Protein AF-A0A9E3WVT2-F1 (afdb_monomer_lite)

Radius of gyration: 30.27 Å; chains: 1; bounding box: 69×64×96 Å

Foldseek 3Di:
DPPQQQKKFFFDDLLLLLLLLLLLCVQFADDPPAQADLVNLVVLLVVLLVVFADPVNDQDPVLLVSVLSNLVSCCVVCVRSRVYDSVSSSVSSHVRRGDPVSSLSVSLCRRNNVFVQLSVLSVLLNVVQVVQDAPVDHRMATEGPLCVCCLPDLVNDQKDADPPDPPPRIAGVQQWAFDDDPRHTYRDGRPPPGNHDDDSLSSSLRTLDMDDDDDLVPDDPLVSVLVVFDDDDDLPDQAAHDDDPPDDHDHHQNDSNSSSSSSSSSSSLSNLLVCLQVVVDQAEEAEDEPDADRRLPVVLVSVLSNQCSQVNPVCPPANDADQQFSYAYEYECLVVQQLPDPDADALVSVQVVLVSVCVSNPCQQQHRNHDRAGAQRYAHFYQDPPPDDAPVNCVVSPVVSVVSSLVSLVPHPSSVRHHPPRNVRSVQCNPNVGNSPSVVSVSCVVRDGPVVVVVSVVVVVVVVVVVVVVVCVVVDAPPPPVVSVVVVVVVVVVLVCVLPVDVVCNVVSVVVVCVVVPPDPPDDDDPVNVDPDPPPDDDDDDDDPVVD

Structure (mmCIF, N/CA/C/O backbone):
data_AF-A0A9E3WVT2-F1
#
_entry.id   AF-A0A9E3WVT2-F1
#
loop_
_atom_site.group_PDB
_atom_site.id
_atom_site.type_symbol
_atom_site.label_atom_id
_atom_site.label_alt_id
_atom_site.label_comp_id
_atom_site.label_asym_id
_atom_site.label_entity_id
_atom_site.label_seq_id
_atom_site.pdbx_PDB_ins_code
_atom_site.Cartn_x
_atom_site.Cartn_y
_atom_site.Cartn_z
_atom_site.occupancy
_atom_site.B_iso_or_equiv
_atom_site.auth_seq_id
_atom_site.auth_comp_id
_atom_site.auth_asym_id
_atom_site.auth_atom_id
_atom_site.pdbx_PDB_model_num
ATOM 1 N N . THR A 1 1 ? 11.124 -22.473 6.273 1.00 53.03 1 THR A N 1
ATOM 2 C CA . THR A 1 1 ? 12.076 -21.567 6.952 1.00 53.03 1 THR A CA 1
ATOM 3 C C . THR A 1 1 ? 12.966 -22.385 7.863 1.00 53.03 1 THR A C 1
ATOM 5 O O . THR A 1 1 ? 12.473 -23.309 8.502 1.00 53.03 1 THR A O 1
ATOM 8 N N . SER A 1 2 ? 14.275 -22.112 7.882 1.00 53.31 2 SER A N 1
ATOM 9 C CA . SER A 1 2 ? 15.169 -22.722 8.879 1.00 53.31 2 SER A CA 1
ATOM 10 C C . SER A 1 2 ? 14.728 -22.268 10.281 1.00 53.31 2 SER A C 1
ATOM 12 O O . SER A 1 2 ? 14.444 -21.077 10.433 1.00 53.31 2 SER A O 1
ATOM 14 N N . PRO A 1 3 ? 14.675 -23.144 11.303 1.00 61.97 3 PRO A N 1
ATOM 15 C CA . PRO A 1 3 ? 14.339 -22.749 12.676 1.00 61.97 3 PRO A CA 1
ATOM 16 C C . PRO A 1 3 ? 15.218 -21.609 13.222 1.00 61.97 3 PRO A C 1
ATOM 18 O O . PRO A 1 3 ? 14.770 -20.833 14.062 1.00 61.97 3 PRO A O 1
ATOM 21 N N . GLU A 1 4 ? 16.449 -21.486 12.718 1.00 75.00 4 GLU A N 1
ATOM 22 C CA . GLU A 1 4 ? 17.425 -20.454 13.099 1.00 75.00 4 GLU A CA 1
ATOM 23 C C . GLU A 1 4 ? 17.153 -19.088 12.443 1.00 75.00 4 GLU A C 1
ATOM 25 O O . GLU A 1 4 ? 17.530 -18.045 12.983 1.00 75.00 4 GLU A O 1
ATOM 30 N N . TYR A 1 5 ? 16.440 -19.078 11.311 1.00 82.12 5 TYR A N 1
ATOM 31 C CA . TYR A 1 5 ? 16.116 -17.881 10.528 1.00 82.12 5 TYR A CA 1
ATOM 32 C C . TYR A 1 5 ? 14.616 -17.852 10.217 1.00 82.12 5 TYR A C 1
ATOM 34 O O . TYR A 1 5 ? 14.185 -18.126 9.092 1.00 82.12 5 TYR A O 1
ATOM 42 N N . PRO A 1 6 ? 13.794 -17.572 11.240 1.00 81.50 6 PRO A N 1
ATOM 43 C CA . PRO A 1 6 ? 12.354 -17.767 11.160 1.00 81.50 6 PRO A CA 1
ATOM 44 C C . PRO A 1 6 ? 11.640 -16.645 10.400 1.00 81.50 6 PRO A C 1
ATOM 46 O O . PRO A 1 6 ? 10.462 -16.788 10.085 1.00 81.50 6 PRO A O 1
ATOM 49 N N . VAL A 1 7 ? 12.333 -15.542 10.107 1.00 92.69 7 VAL A N 1
ATOM 50 C CA . VAL A 1 7 ? 11.772 -14.374 9.428 1.00 92.69 7 VAL A CA 1
ATOM 51 C C . VAL A 1 7 ? 12.217 -14.362 7.976 1.00 92.69 7 VAL A C 1
ATOM 53 O O . VAL A 1 7 ? 13.413 -14.422 7.685 1.00 92.69 7 VAL A O 1
ATOM 56 N N . MET A 1 8 ? 11.251 -14.240 7.073 1.00 93.75 8 MET A N 1
ATOM 57 C CA . MET A 1 8 ? 11.501 -14.086 5.645 1.00 93.75 8 MET A CA 1
ATOM 58 C C . MET A 1 8 ? 11.243 -12.639 5.242 1.00 93.75 8 MET A C 1
ATOM 60 O O . MET A 1 8 ? 10.213 -12.058 5.574 1.00 93.75 8 MET A O 1
ATOM 64 N N . VAL A 1 9 ? 12.178 -12.059 4.508 1.00 95.19 9 VAL A N 1
ATOM 65 C CA . VAL A 1 9 ? 12.061 -10.732 3.917 1.00 95.19 9 VAL A CA 1
ATOM 66 C C . VAL A 1 9 ? 11.892 -10.937 2.423 1.00 95.19 9 VAL A C 1
ATOM 68 O O . VAL A 1 9 ? 12.848 -11.276 1.727 1.00 95.19 9 VAL A O 1
ATOM 71 N N . ARG A 1 10 ? 10.666 -10.762 1.937 1.00 95.12 10 ARG A N 1
ATOM 72 C CA . ARG A 1 10 ? 10.385 -10.769 0.502 1.00 95.12 10 ARG A CA 1
ATOM 73 C C . ARG A 1 10 ? 10.903 -9.468 -0.085 1.00 95.12 10 ARG A C 1
ATOM 75 O O . ARG A 1 10 ? 10.702 -8.405 0.506 1.00 95.12 10 ARG A O 1
ATOM 82 N N . ALA A 1 11 ? 11.575 -9.545 -1.220 1.00 95.94 11 ALA A N 1
ATOM 83 C CA . ALA A 1 11 ? 12.099 -8.392 -1.927 1.00 95.94 11 ALA A CA 1
ATOM 84 C C . ALA A 1 11 ? 11.196 -8.017 -3.109 1.00 95.94 11 ALA A C 1
ATOM 86 O O . ALA A 1 11 ? 10.352 -8.793 -3.557 1.00 95.94 11 ALA A O 1
ATOM 87 N N . LEU A 1 12 ? 11.345 -6.784 -3.575 1.00 95.69 12 LEU A N 1
ATOM 88 C CA . LEU A 1 12 ? 10.681 -6.279 -4.768 1.00 95.69 12 LEU A CA 1
ATOM 89 C C . LEU A 1 12 ? 11.262 -6.956 -6.014 1.00 95.69 12 LEU A C 1
ATOM 91 O O . LEU A 1 12 ? 12.456 -7.227 -6.080 1.00 95.69 12 LEU A O 1
ATOM 95 N N . THR A 1 13 ? 10.454 -7.145 -7.052 1.00 94.06 13 THR A N 1
ATOM 96 C CA . THR A 1 13 ? 11.000 -7.372 -8.400 1.00 94.06 13 THR A CA 1
ATOM 97 C C . THR A 1 13 ? 11.483 -6.051 -9.009 1.00 94.06 13 THR A C 1
ATOM 99 O O . THR A 1 13 ? 11.112 -4.971 -8.540 1.00 94.06 13 THR A O 1
ATOM 102 N N . ARG A 1 14 ? 12.270 -6.103 -10.093 1.00 94.88 14 ARG A N 1
ATOM 103 C CA . ARG A 1 14 ? 12.729 -4.892 -10.800 1.00 94.88 14 ARG A CA 1
ATOM 104 C C . ARG A 1 14 ? 11.564 -4.001 -11.245 1.00 94.88 14 ARG A C 1
ATOM 106 O O . ARG A 1 14 ? 11.568 -2.813 -10.939 1.00 94.88 14 ARG A O 1
ATOM 113 N N . SER A 1 15 ? 10.527 -4.571 -11.867 1.00 94.56 15 SER A N 1
ATOM 114 C CA . SER A 1 15 ? 9.281 -3.856 -12.206 1.00 94.56 15 SER A CA 1
ATOM 115 C C . SER A 1 15 ? 8.655 -3.154 -10.993 1.00 94.56 15 SER A C 1
ATOM 117 O O . SER A 1 15 ? 8.332 -1.964 -11.041 1.00 94.56 15 SER A O 1
ATOM 119 N N . GLN A 1 16 ? 8.535 -3.856 -9.860 1.00 95.69 16 GLN A N 1
ATOM 120 C CA . GLN A 1 16 ? 7.971 -3.282 -8.635 1.00 95.69 16 GLN A CA 1
ATOM 121 C C . GLN A 1 16 ? 8.848 -2.156 -8.080 1.00 95.69 16 GLN A C 1
ATOM 123 O O . GLN A 1 16 ? 8.330 -1.139 -7.621 1.00 95.69 16 GLN A O 1
ATOM 128 N N . TRP A 1 17 ? 10.169 -2.303 -8.160 1.00 97.06 17 TRP A N 1
ATOM 129 C CA . TRP A 1 17 ? 11.116 -1.278 -7.746 1.00 97.06 17 TRP A CA 1
ATOM 130 C C . TRP A 1 17 ? 11.016 -0.008 -8.606 1.00 97.06 17 TRP A C 1
ATOM 132 O O . TRP A 1 17 ? 10.952 1.091 -8.049 1.00 97.06 17 TRP A O 1
ATOM 142 N N . ILE A 1 18 ? 10.878 -0.138 -9.933 1.00 97.94 18 ILE A N 1
ATOM 143 C CA . ILE A 1 18 ? 10.608 1.002 -10.830 1.00 97.94 18 ILE A CA 1
ATOM 144 C C . ILE A 1 18 ? 9.312 1.707 -10.410 1.00 97.94 18 ILE A C 1
ATOM 146 O O . ILE A 1 18 ? 9.307 2.926 -10.249 1.00 97.94 18 ILE A O 1
ATOM 150 N N . ARG A 1 19 ? 8.223 0.960 -10.173 1.00 97.38 19 ARG A N 1
ATOM 151 C CA . ARG A 1 19 ? 6.925 1.523 -9.750 1.00 97.38 19 ARG A CA 1
ATOM 152 C C . ARG A 1 19 ? 7.012 2.253 -8.413 1.00 97.38 19 ARG A C 1
ATOM 154 O O . ARG A 1 19 ? 6.460 3.345 -8.284 1.00 97.38 19 ARG A O 1
ATOM 161 N N . VAL A 1 20 ? 7.710 1.679 -7.432 1.00 96.50 20 VAL A N 1
ATOM 162 C CA . VAL A 1 20 ? 7.952 2.306 -6.124 1.00 96.50 20 VAL A CA 1
ATOM 163 C C . VAL A 1 20 ? 8.690 3.627 -6.298 1.00 96.50 20 VAL A C 1
ATOM 165 O O . VAL A 1 20 ? 8.245 4.644 -5.765 1.00 96.50 20 VAL A O 1
ATOM 168 N N . LEU A 1 21 ? 9.788 3.635 -7.055 1.00 97.56 21 LEU A N 1
ATOM 169 C CA . LEU A 1 21 ? 10.596 4.836 -7.241 1.00 97.56 21 LEU A CA 1
ATOM 170 C C . LEU A 1 21 ? 9.840 5.913 -8.034 1.00 97.56 21 LEU A C 1
ATOM 172 O O . LEU A 1 21 ? 9.808 7.067 -7.608 1.00 97.56 21 LEU A O 1
ATOM 176 N N . ALA A 1 22 ? 9.157 5.528 -9.116 1.00 96.44 22 ALA A N 1
ATOM 177 C CA . ALA A 1 22 ? 8.313 6.410 -9.924 1.00 96.44 22 ALA A CA 1
ATOM 178 C C . ALA A 1 22 ? 7.186 7.040 -9.092 1.00 96.44 22 ALA A C 1
ATOM 180 O O . ALA A 1 22 ? 6.964 8.253 -9.126 1.00 96.44 22 ALA A O 1
ATOM 181 N N . ARG A 1 23 ? 6.493 6.222 -8.287 1.00 93.50 23 ARG A N 1
ATOM 182 C CA . ARG A 1 23 ? 5.411 6.691 -7.417 1.00 93.50 23 ARG A CA 1
ATOM 183 C C . ARG A 1 23 ? 5.931 7.635 -6.344 1.00 93.50 23 ARG A C 1
ATOM 185 O O . ARG A 1 23 ? 5.316 8.671 -6.103 1.00 93.50 23 ARG A O 1
ATOM 192 N N . GLY A 1 24 ? 7.057 7.289 -5.722 1.00 93.00 24 GLY A N 1
ATOM 193 C CA . GLY A 1 24 ? 7.719 8.127 -4.729 1.00 93.00 24 GLY A CA 1
ATOM 194 C C . GLY A 1 24 ? 8.097 9.485 -5.307 1.00 93.00 24 GLY A C 1
ATOM 195 O O . GLY A 1 24 ? 7.779 10.511 -4.708 1.00 93.00 24 GLY A O 1
ATOM 196 N N . TYR A 1 25 ? 8.698 9.497 -6.499 1.00 94.19 25 TYR A N 1
ATOM 197 C CA . TYR A 1 25 ? 9.061 10.723 -7.205 1.00 94.19 25 TYR A CA 1
ATOM 198 C C . TYR A 1 25 ? 7.833 11.594 -7.501 1.00 94.19 25 TYR A C 1
ATOM 200 O O . TYR A 1 25 ? 7.821 12.778 -7.176 1.00 94.19 25 TYR A O 1
ATOM 208 N N . ALA A 1 26 ? 6.759 11.015 -8.043 1.00 90.75 26 ALA A N 1
ATOM 209 C CA . ALA A 1 26 ? 5.544 11.765 -8.366 1.00 90.75 26 ALA A CA 1
ATOM 210 C C . ALA A 1 26 ? 4.901 12.436 -7.134 1.00 90.75 26 ALA A C 1
ATOM 212 O O . ALA A 1 26 ? 4.361 13.546 -7.231 1.00 90.75 26 ALA A O 1
ATOM 213 N N . VAL A 1 27 ? 4.968 11.774 -5.975 1.00 86.38 27 VAL A N 1
ATOM 214 C CA . VAL A 1 27 ? 4.401 12.269 -4.712 1.00 86.38 27 VAL A CA 1
ATOM 215 C C . VAL A 1 27 ? 5.304 13.322 -4.060 1.00 86.38 27 VAL A C 1
ATOM 217 O O . VAL A 1 27 ? 4.815 14.386 -3.685 1.00 86.38 27 VAL A O 1
ATOM 220 N N . GLU A 1 28 ? 6.607 13.058 -3.947 1.00 87.38 28 GLU A N 1
ATOM 221 C CA . GLU A 1 28 ? 7.529 13.866 -3.134 1.00 87.38 28 GLU A CA 1
ATOM 222 C C . GLU A 1 28 ? 8.323 14.911 -3.927 1.00 87.38 28 GLU A C 1
ATOM 224 O O . GLU A 1 28 ? 8.810 15.878 -3.342 1.00 87.38 28 GLU A O 1
ATOM 229 N N . CYS A 1 29 ? 8.469 14.754 -5.243 1.00 90.38 29 CYS A N 1
ATOM 230 C CA . CYS A 1 29 ? 9.340 15.586 -6.073 1.00 90.38 29 CYS A CA 1
ATOM 231 C C . CYS A 1 29 ? 8.558 16.507 -7.013 1.00 90.38 29 CYS A C 1
ATOM 233 O O . CYS A 1 29 ? 7.395 16.266 -7.362 1.00 90.38 29 CYS A O 1
ATOM 235 N N . VAL A 1 30 ? 9.205 17.611 -7.398 1.00 86.94 30 VAL A N 1
ATOM 236 C CA . VAL A 1 30 ? 8.713 18.535 -8.418 1.00 86.94 30 VAL A CA 1
ATOM 237 C C . VAL A 1 30 ? 8.743 17.775 -9.729 1.00 86.94 30 VAL A C 1
ATOM 239 O O . VAL A 1 30 ? 9.805 17.456 -10.254 1.00 86.94 30 VAL A O 1
ATOM 242 N N . THR A 1 31 ? 7.556 17.455 -10.221 1.00 81.06 31 THR A N 1
ATOM 243 C CA . THR A 1 31 ? 7.371 16.805 -11.509 1.00 81.06 31 THR A CA 1
ATOM 244 C C . THR A 1 31 ? 7.514 17.863 -12.600 1.00 81.06 31 THR A C 1
ATOM 246 O O . THR A 1 31 ? 6.892 18.919 -12.471 1.00 81.06 31 THR A O 1
ATOM 249 N N . PRO A 1 32 ? 8.327 17.626 -13.641 1.00 77.81 32 PRO A N 1
ATOM 250 C CA . PRO A 1 32 ? 8.412 18.545 -14.772 1.00 77.81 32 PRO A CA 1
ATOM 251 C C . PRO A 1 32 ? 7.050 18.665 -15.469 1.00 77.81 32 PRO A C 1
ATOM 253 O O . PRO A 1 32 ? 6.246 17.735 -15.408 1.00 77.81 32 PRO A O 1
ATOM 256 N N . ASP A 1 33 ? 6.834 19.750 -16.216 1.00 75.88 33 ASP A N 1
ATOM 257 C CA . ASP A 1 33 ? 5.647 19.948 -17.070 1.00 75.88 33 ASP A CA 1
ATOM 258 C C . ASP A 1 33 ? 5.662 19.041 -18.326 1.00 75.88 33 ASP A C 1
ATOM 260 O O . ASP A 1 33 ? 5.223 19.426 -19.409 1.00 75.88 33 ASP A O 1
ATOM 264 N N . LYS A 1 34 ? 6.207 17.824 -18.209 1.00 81.75 34 LYS A N 1
ATOM 265 C CA . LYS A 1 34 ? 6.145 16.789 -19.242 1.00 81.75 34 LYS A CA 1
ATOM 266 C C . LYS A 1 34 ? 4.922 15.916 -18.995 1.00 81.75 34 LYS A C 1
ATOM 268 O O . LYS A 1 34 ? 4.708 15.429 -17.890 1.00 81.75 34 LYS A O 1
ATOM 273 N N . ASN A 1 35 ? 4.146 15.701 -20.048 1.00 89.69 35 ASN A N 1
ATOM 274 C CA . ASN A 1 35 ? 2.904 14.931 -20.041 1.00 89.69 35 ASN A CA 1
ATOM 275 C C . ASN A 1 35 ? 2.983 13.634 -20.869 1.00 89.69 35 ASN A C 1
ATOM 277 O O . ASN A 1 35 ? 1.949 13.012 -21.131 1.00 89.69 35 ASN A O 1
ATOM 281 N N . TRP A 1 36 ? 4.198 13.238 -21.269 1.00 94.38 36 TRP A N 1
ATOM 282 C CA . TRP A 1 36 ? 4.525 12.048 -22.059 1.00 94.38 36 TRP A CA 1
ATOM 283 C C . TRP A 1 36 ? 3.488 11.773 -23.150 1.00 94.38 36 TRP A C 1
ATOM 285 O O . TRP A 1 36 ? 2.774 10.761 -23.138 1.00 94.38 36 TRP A O 1
ATOM 295 N N . THR A 1 37 ? 3.386 12.724 -24.081 1.00 95.50 37 THR A N 1
ATOM 296 C CA . THR A 1 37 ? 2.650 12.549 -25.338 1.00 95.50 37 THR A CA 1
ATOM 297 C C . THR A 1 37 ? 3.366 11.541 -26.239 1.00 95.50 37 THR A C 1
ATOM 299 O O . THR A 1 37 ? 4.507 11.156 -25.984 1.00 95.50 37 THR A O 1
ATOM 302 N N . GLN A 1 38 ? 2.696 11.093 -27.305 1.00 95.81 38 GLN A N 1
ATOM 303 C CA . GLN A 1 38 ? 3.320 10.195 -28.280 1.00 95.81 38 GLN A CA 1
ATOM 304 C C . GLN A 1 38 ? 4.587 10.813 -28.891 1.00 95.81 38 GLN A C 1
ATOM 306 O O . GLN A 1 38 ? 5.616 10.150 -28.909 1.00 95.81 38 GLN A O 1
ATOM 311 N N . GLU A 1 39 ? 4.529 12.083 -29.297 1.00 96.12 39 GLU A N 1
ATOM 312 C CA . GLU A 1 39 ? 5.664 12.826 -29.859 1.00 96.12 39 GLU A CA 1
ATOM 313 C C . GLU A 1 39 ? 6.852 12.881 -28.887 1.00 96.12 39 GLU A C 1
ATOM 315 O O . GLU A 1 39 ? 7.965 12.516 -29.243 1.00 96.12 39 GLU A O 1
ATOM 320 N N . GLN A 1 40 ? 6.610 13.216 -27.615 1.00 95.31 40 GLN A N 1
ATOM 321 C CA . GLN A 1 40 ? 7.670 13.267 -26.599 1.00 95.31 40 GLN A CA 1
ATOM 322 C C . GLN A 1 40 ? 8.311 11.899 -26.331 1.00 95.31 40 GLN A C 1
ATOM 324 O O . GLN A 1 40 ? 9.498 11.820 -26.007 1.00 95.31 40 GLN A O 1
ATOM 329 N N . LEU A 1 41 ? 7.530 10.816 -26.410 1.00 96.12 41 LEU A N 1
ATOM 330 C CA . LEU A 1 41 ? 8.076 9.465 -26.305 1.00 96.12 41 LEU A CA 1
ATOM 331 C C . LEU A 1 41 ? 8.896 9.111 -27.548 1.00 96.12 41 LEU A C 1
ATOM 333 O O . LEU A 1 41 ? 9.984 8.565 -27.406 1.00 96.12 41 LEU A O 1
ATOM 337 N N . GLU A 1 42 ? 8.412 9.431 -28.746 1.00 96.38 42 GLU A N 1
ATOM 338 C CA . GLU A 1 42 ? 9.147 9.212 -29.997 1.00 96.38 42 GLU A CA 1
ATOM 339 C C . GLU A 1 42 ? 10.497 9.948 -29.988 1.00 96.38 42 GLU A C 1
ATOM 341 O O . GLU A 1 42 ? 11.526 9.316 -30.226 1.00 96.38 42 GLU A O 1
ATOM 346 N N . GLU A 1 43 ? 10.523 11.223 -29.590 1.00 96.50 43 GLU A N 1
ATOM 347 C CA . GLU A 1 43 ? 11.753 12.014 -29.437 1.00 96.50 43 GLU A CA 1
ATOM 348 C C . GLU A 1 43 ? 12.743 11.383 -28.448 1.00 96.50 43 GLU A C 1
ATOM 350 O O . GLU A 1 43 ? 13.938 11.266 -28.739 1.00 96.50 43 GLU A O 1
ATOM 355 N N . LEU A 1 44 ? 12.254 10.946 -27.281 1.00 96.25 44 LEU A N 1
ATOM 356 C CA . LEU A 1 44 ? 13.086 10.285 -26.275 1.00 96.25 44 LEU A CA 1
ATOM 357 C C . LEU A 1 44 ? 13.706 8.997 -26.830 1.00 96.25 44 LEU A C 1
ATOM 359 O O . LEU A 1 44 ? 14.900 8.755 -26.649 1.00 96.25 44 LEU A O 1
ATOM 363 N N . PHE A 1 45 ? 12.904 8.158 -27.485 1.00 96.44 45 PHE A N 1
ATOM 364 C CA . PHE A 1 45 ? 13.375 6.888 -28.030 1.00 96.44 45 PHE A CA 1
ATOM 365 C C . PHE A 1 45 ? 14.326 7.078 -29.217 1.00 96.44 45 PHE A C 1
ATOM 367 O O . PHE A 1 45 ? 15.282 6.313 -29.339 1.00 96.44 45 PHE A O 1
ATOM 374 N N . ASP A 1 46 ? 14.146 8.120 -30.029 1.00 95.75 46 ASP A N 1
ATOM 375 C CA . ASP A 1 46 ? 15.110 8.510 -31.059 1.00 95.75 46 ASP A CA 1
ATOM 376 C C . ASP A 1 46 ? 16.455 8.944 -30.461 1.00 95.75 46 ASP A C 1
ATOM 378 O O . ASP A 1 46 ? 17.514 8.539 -30.951 1.00 95.75 46 ASP A O 1
ATOM 382 N N . GLU A 1 47 ? 16.443 9.752 -29.397 1.00 95.75 47 GLU A N 1
ATOM 383 C CA . GLU A 1 47 ? 17.666 10.189 -28.717 1.00 95.75 47 GLU A CA 1
ATOM 384 C C . GLU A 1 47 ? 18.399 9.006 -28.072 1.00 95.75 47 GLU A C 1
ATOM 386 O O . GLU A 1 47 ? 19.599 8.808 -28.300 1.00 95.75 47 GLU A O 1
ATOM 391 N N . VAL A 1 48 ? 17.681 8.206 -27.281 1.00 95.31 48 VAL A N 1
ATOM 392 C CA . VAL A 1 48 ? 18.252 7.065 -26.556 1.00 95.31 48 VAL A CA 1
ATOM 393 C C . VAL A 1 48 ? 18.685 5.972 -27.531 1.00 95.31 48 VAL A C 1
ATOM 395 O O . VAL A 1 48 ? 19.779 5.431 -27.385 1.00 95.31 48 VAL A O 1
ATOM 398 N N . GLY A 1 49 ? 17.892 5.695 -28.567 1.00 92.12 49 GLY A N 1
ATOM 399 C CA . GLY A 1 49 ? 18.191 4.692 -29.588 1.00 92.12 49 GLY A CA 1
ATOM 400 C C . GLY A 1 49 ? 19.473 4.973 -30.369 1.00 92.12 49 GLY A C 1
ATOM 401 O O . GLY A 1 49 ? 20.186 4.035 -30.712 1.00 92.12 49 GLY A O 1
ATOM 402 N N . ARG A 1 50 ? 19.824 6.248 -30.595 1.00 93.06 50 ARG A N 1
ATOM 403 C CA . ARG A 1 50 ? 21.105 6.627 -31.225 1.00 93.06 50 ARG A CA 1
ATOM 404 C C . ARG A 1 50 ? 22.311 6.421 -30.310 1.00 93.06 50 ARG A C 1
ATOM 406 O O . ARG A 1 50 ? 23.404 6.172 -30.809 1.00 93.06 50 ARG A O 1
ATOM 413 N N . ARG A 1 51 ? 22.143 6.582 -28.994 1.00 94.50 51 ARG A N 1
ATOM 414 C CA . ARG A 1 51 ? 23.249 6.538 -28.018 1.00 94.50 51 ARG A CA 1
ATOM 415 C C . ARG A 1 51 ? 23.480 5.155 -27.417 1.00 94.50 51 ARG A C 1
ATOM 417 O O . ARG A 1 51 ? 24.624 4.799 -27.162 1.00 94.50 51 ARG A O 1
ATOM 424 N N . TYR A 1 52 ? 22.413 4.396 -27.193 1.00 94.38 52 TYR A N 1
ATOM 425 C CA . TYR A 1 52 ? 22.419 3.166 -26.397 1.00 94.38 52 TYR A CA 1
ATOM 426 C C . TYR A 1 52 ? 21.866 1.972 -27.175 1.00 94.38 52 TYR A C 1
ATOM 428 O O . TYR A 1 52 ? 21.167 1.119 -26.625 1.00 94.38 52 TYR A O 1
ATOM 436 N N . GLN A 1 53 ? 22.140 1.923 -28.478 1.00 90.19 53 GLN A N 1
ATOM 437 C CA . GLN A 1 53 ? 21.685 0.829 -29.323 1.00 90.19 53 GLN A CA 1
ATOM 438 C C . GLN A 1 53 ? 22.245 -0.510 -28.826 1.00 90.19 53 GLN A C 1
ATOM 440 O O . GLN A 1 53 ? 23.431 -0.625 -28.506 1.00 90.19 53 GLN A O 1
ATOM 445 N N . SER A 1 54 ? 21.392 -1.533 -28.778 1.00 87.88 54 SER A N 1
ATOM 446 C CA . SER A 1 54 ? 21.824 -2.887 -28.431 1.00 87.88 54 SER A CA 1
ATOM 447 C C . SER A 1 54 ? 22.838 -3.419 -29.447 1.00 87.88 54 SER A C 1
ATOM 449 O O . SER A 1 54 ? 22.591 -3.391 -30.655 1.00 87.88 54 SER A O 1
ATOM 451 N N . SER A 1 55 ? 23.945 -3.981 -28.959 1.00 80.44 55 SER A N 1
ATOM 452 C CA . SER A 1 55 ? 24.965 -4.625 -29.796 1.00 80.44 55 SER A CA 1
ATOM 453 C C . SER A 1 55 ? 24.466 -5.908 -30.467 1.00 80.44 55 SER A C 1
ATOM 455 O O . SER A 1 55 ? 24.964 -6.278 -31.528 1.00 80.44 55 SER A O 1
ATOM 457 N N . THR A 1 56 ? 23.470 -6.581 -29.881 1.00 78.75 56 THR A N 1
ATOM 458 C CA . THR A 1 56 ? 22.859 -7.796 -30.441 1.00 78.75 56 THR A CA 1
ATOM 459 C C . THR A 1 56 ? 21.696 -7.490 -31.385 1.00 78.75 56 THR A C 1
ATOM 461 O O . THR A 1 56 ? 21.214 -8.391 -32.070 1.00 78.75 56 THR A O 1
ATOM 464 N N . GLY A 1 57 ? 21.194 -6.249 -31.391 1.00 76.12 57 GLY A N 1
ATOM 465 C CA . GLY A 1 57 ? 19.985 -5.850 -32.119 1.00 76.12 57 GLY A CA 1
ATOM 466 C C . GLY A 1 57 ? 18.693 -6.516 -31.620 1.00 76.12 57 GLY A C 1
ATOM 467 O O . GLY A 1 57 ? 17.630 -6.287 -32.193 1.00 76.12 57 GLY A O 1
ATOM 468 N N . SER A 1 58 ? 18.754 -7.333 -30.562 1.00 80.06 58 SER A N 1
ATOM 469 C CA . SER A 1 58 ? 17.598 -8.035 -30.001 1.00 80.06 58 SER A CA 1
ATOM 470 C C . SER A 1 58 ? 16.961 -7.240 -28.867 1.00 80.06 58 SER A C 1
ATOM 472 O O . SER A 1 58 ? 17.664 -6.720 -28.005 1.00 80.06 58 SER A O 1
ATOM 474 N N . VAL A 1 59 ? 15.629 -7.215 -28.824 1.00 82.38 59 VAL A N 1
ATOM 475 C CA . VAL A 1 59 ? 14.863 -6.597 -27.732 1.00 82.38 59 VAL A CA 1
ATOM 476 C C . VAL A 1 59 ? 14.975 -7.443 -26.462 1.00 82.38 59 VAL A C 1
ATOM 478 O O . VAL A 1 59 ? 14.637 -8.632 -26.484 1.00 82.38 59 VAL A O 1
ATOM 481 N N . ASP A 1 60 ? 15.374 -6.828 -25.345 1.00 88.81 60 ASP A N 1
ATOM 482 C CA . ASP A 1 60 ? 15.290 -7.470 -24.033 1.00 88.81 60 ASP A CA 1
ATOM 483 C C . ASP A 1 60 ? 13.823 -7.534 -23.591 1.00 88.81 60 ASP A C 1
ATOM 485 O O . ASP A 1 60 ? 13.166 -6.528 -23.300 1.00 88.81 60 ASP A O 1
ATOM 489 N N . ARG A 1 61 ? 13.286 -8.756 -23.555 1.00 89.44 61 ARG A N 1
ATOM 490 C CA . ARG A 1 61 ? 11.885 -8.997 -23.200 1.00 89.44 61 ARG A CA 1
ATOM 491 C C . ARG A 1 61 ? 11.589 -8.677 -21.737 1.00 89.44 61 ARG A C 1
ATOM 493 O O . ARG A 1 61 ? 10.485 -8.217 -21.464 1.00 89.44 61 ARG A O 1
ATOM 500 N N . LYS A 1 62 ? 12.527 -8.913 -20.814 1.00 91.19 62 LYS A N 1
ATOM 501 C CA . LYS A 1 62 ? 12.322 -8.646 -19.383 1.00 91.19 62 LYS A CA 1
ATOM 502 C C . LYS A 1 62 ? 12.235 -7.142 -19.149 1.00 91.19 62 LYS A C 1
ATOM 504 O O . LYS A 1 62 ? 11.241 -6.676 -18.603 1.00 91.19 62 LYS A O 1
ATOM 509 N N . TRP A 1 63 ? 13.204 -6.377 -19.653 1.00 94.12 63 TRP A N 1
ATOM 510 C CA . TRP A 1 63 ? 13.191 -4.912 -19.557 1.00 94.12 63 TRP A CA 1
ATOM 511 C C . TRP A 1 63 ? 11.966 -4.285 -20.210 1.00 94.12 63 TRP A C 1
ATOM 513 O O . TRP A 1 63 ? 11.345 -3.389 -19.637 1.00 94.12 63 TRP A O 1
ATOM 523 N N . ARG A 1 64 ? 11.582 -4.779 -21.391 1.00 93.31 64 ARG A N 1
ATOM 524 C CA . ARG A 1 64 ? 10.362 -4.328 -22.062 1.00 93.31 64 ARG A CA 1
ATOM 525 C C . ARG A 1 64 ? 9.130 -4.528 -21.181 1.00 93.31 64 ARG A C 1
ATOM 527 O O . ARG A 1 64 ? 8.343 -3.594 -21.054 1.00 93.31 64 ARG A O 1
ATOM 534 N N . MET A 1 65 ? 8.964 -5.713 -20.591 1.00 94.06 65 MET A N 1
ATOM 535 C CA . MET A 1 65 ? 7.837 -5.980 -19.697 1.00 94.06 65 MET A CA 1
ATOM 536 C C . MET A 1 65 ? 7.883 -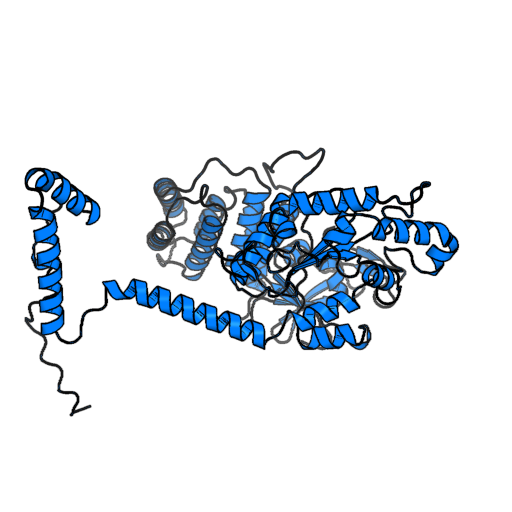5.071 -18.472 1.00 94.06 65 MET A C 1
ATOM 538 O O . MET A 1 65 ? 6.884 -4.427 -18.189 1.00 94.06 65 MET A O 1
ATOM 542 N N . ASP A 1 66 ? 9.037 -4.930 -17.815 1.00 96.25 66 ASP A N 1
ATOM 543 C CA . ASP A 1 66 ? 9.184 -4.094 -16.617 1.00 96.25 66 ASP A CA 1
ATOM 544 C C . ASP A 1 66 ? 8.825 -2.617 -16.872 1.00 96.25 66 ASP A C 1
ATOM 546 O O . ASP A 1 66 ? 8.129 -1.991 -16.069 1.00 96.25 66 ASP A O 1
ATOM 550 N N . LEU A 1 67 ? 9.272 -2.053 -18.000 1.00 97.31 67 LEU A N 1
ATOM 551 C CA . LEU A 1 67 ? 8.984 -0.664 -18.369 1.00 97.31 67 LEU A CA 1
ATOM 552 C C . LEU A 1 67 ? 7.520 -0.454 -18.756 1.00 97.31 67 LEU A C 1
ATOM 554 O O . LEU A 1 67 ? 6.938 0.562 -18.373 1.00 97.31 67 LEU A O 1
ATOM 558 N N . LEU A 1 68 ? 6.917 -1.394 -19.489 1.00 95.56 68 LEU A N 1
ATOM 559 C CA . LEU A 1 68 ? 5.489 -1.342 -19.821 1.00 95.56 68 LEU A CA 1
ATOM 560 C C . LEU A 1 68 ? 4.631 -1.420 -18.569 1.00 95.56 68 LEU A C 1
ATOM 562 O O . LEU A 1 68 ? 3.733 -0.602 -18.379 1.00 95.56 68 LEU A O 1
ATOM 566 N N . ASP A 1 69 ? 4.974 -2.343 -17.683 1.00 95.31 69 ASP A N 1
ATOM 567 C CA . ASP A 1 69 ? 4.327 -2.541 -16.401 1.00 95.31 69 ASP A CA 1
ATOM 568 C C . ASP A 1 69 ? 4.372 -1.287 -15.525 1.00 95.31 69 ASP A C 1
ATOM 570 O O . ASP A 1 69 ? 3.384 -0.953 -14.858 1.00 95.31 69 ASP A O 1
ATOM 574 N N . ALA A 1 70 ? 5.512 -0.598 -15.487 1.00 96.88 70 ALA A N 1
ATOM 575 C CA . ALA A 1 70 ? 5.660 0.655 -14.762 1.00 96.88 70 ALA A CA 1
ATOM 576 C C . ALA A 1 70 ? 4.910 1.809 -15.443 1.00 96.88 70 ALA A C 1
ATOM 578 O O . ALA A 1 70 ? 4.250 2.595 -14.761 1.00 96.88 70 ALA A O 1
ATOM 579 N N . TYR A 1 71 ? 4.947 1.886 -16.776 1.00 96.62 71 TYR A N 1
ATOM 580 C CA . TYR A 1 71 ? 4.250 2.912 -17.552 1.00 96.62 71 TYR A CA 1
ATOM 581 C C . TYR A 1 71 ? 2.726 2.799 -17.410 1.00 96.62 71 TYR A C 1
ATOM 583 O O . TYR A 1 71 ? 2.051 3.791 -17.132 1.00 96.62 71 TYR A O 1
ATOM 591 N N . ALA A 1 72 ? 2.176 1.588 -17.530 1.00 95.12 72 ALA A N 1
ATOM 592 C CA . ALA A 1 72 ? 0.753 1.314 -17.345 1.00 95.12 72 ALA A CA 1
ATOM 593 C C . ALA A 1 72 ? 0.290 1.676 -15.924 1.00 95.12 72 ALA A C 1
ATOM 595 O O . ALA A 1 72 ? -0.734 2.344 -15.748 1.00 95.12 72 ALA A O 1
ATOM 596 N N . TYR A 1 73 ? 1.087 1.317 -14.912 1.00 95.12 73 TYR A N 1
ATOM 597 C CA . TYR A 1 73 ? 0.827 1.698 -13.526 1.00 95.12 73 TYR A CA 1
ATOM 598 C C . TYR A 1 73 ? 0.817 3.225 -13.340 1.00 95.12 73 TYR A C 1
ATOM 600 O O . TYR A 1 73 ? -0.149 3.775 -12.798 1.00 95.12 73 TYR A O 1
ATOM 608 N N . MET A 1 74 ? 1.832 3.936 -13.842 1.00 94.75 74 MET A N 1
ATOM 609 C CA . MET A 1 74 ? 1.890 5.398 -13.743 1.00 94.75 74 MET A CA 1
ATOM 610 C C . MET A 1 74 ? 0.744 6.075 -14.496 1.00 94.75 74 MET A C 1
ATOM 612 O O . MET A 1 74 ? 0.157 7.016 -13.980 1.00 94.75 74 MET A O 1
ATOM 616 N N . ARG A 1 75 ? 0.315 5.545 -15.643 1.00 94.31 75 ARG A N 1
ATOM 617 C CA . ARG A 1 75 ? -0.862 6.044 -16.370 1.00 94.31 75 ARG A CA 1
ATOM 618 C C . ARG A 1 75 ? -2.168 5.881 -15.595 1.00 94.31 75 ARG A C 1
ATOM 620 O O . ARG A 1 75 ? -3.078 6.695 -15.756 1.00 94.31 75 ARG A O 1
ATOM 627 N N . SER A 1 76 ? -2.274 4.847 -14.761 1.00 90.00 76 SER A N 1
ATOM 628 C CA . SER A 1 76 ? -3.453 4.643 -13.913 1.00 90.00 76 SER A CA 1
ATOM 629 C C . SER A 1 76 ? -3.508 5.633 -12.741 1.00 90.00 76 SER A C 1
ATOM 631 O O . SER A 1 76 ? -4.595 6.045 -12.337 1.00 90.00 76 SER A O 1
ATOM 633 N N . THR A 1 77 ? -2.347 6.055 -12.229 1.00 87.31 77 THR A N 1
ATOM 634 C CA . THR A 1 77 ? -2.226 6.942 -11.059 1.00 87.31 77 THR A CA 1
ATOM 635 C C . THR A 1 77 ? -2.051 8.423 -11.422 1.00 87.31 77 THR A C 1
ATOM 637 O O . THR A 1 77 ? -2.490 9.288 -10.666 1.00 87.31 77 THR A O 1
ATOM 640 N N . ASP A 1 78 ? -1.474 8.725 -12.587 1.00 87.69 78 ASP A N 1
ATOM 641 C CA . ASP A 1 78 ? -1.274 10.060 -13.156 1.00 87.69 78 ASP A CA 1
ATOM 642 C C . ASP A 1 78 ? -1.544 10.063 -14.671 1.00 87.69 78 ASP A C 1
ATOM 644 O O . ASP A 1 78 ? -0.659 10.121 -15.527 1.00 87.69 78 ASP A O 1
ATOM 648 N N . ARG A 1 79 ? -2.829 10.044 -15.023 1.00 86.19 79 ARG A N 1
ATOM 649 C CA . ARG A 1 79 ? -3.268 10.064 -16.424 1.00 86.19 79 ARG A CA 1
ATOM 650 C C . ARG A 1 79 ? -2.900 11.357 -17.166 1.00 86.19 79 ARG A C 1
ATOM 652 O O . ARG A 1 79 ? -2.890 11.364 -18.394 1.00 86.19 79 ARG A O 1
ATOM 659 N N . ARG A 1 80 ? -2.661 12.465 -16.451 1.00 87.19 80 ARG A N 1
ATOM 660 C CA . ARG A 1 80 ? -2.314 13.754 -17.073 1.00 87.19 80 ARG A CA 1
ATOM 661 C C . ARG A 1 80 ? -0.836 13.813 -17.439 1.00 87.19 80 ARG A C 1
ATOM 663 O O . ARG A 1 80 ? -0.538 14.342 -18.505 1.00 87.19 80 ARG A O 1
ATOM 670 N N . GLY A 1 81 ? 0.033 13.270 -16.587 1.00 89.19 81 GLY A N 1
ATOM 671 C CA . GLY A 1 81 ? 1.469 13.137 -16.833 1.00 89.19 81 GLY A CA 1
ATOM 672 C C . GLY A 1 81 ? 1.835 12.032 -17.830 1.00 89.19 81 GLY A C 1
ATOM 673 O O . GLY A 1 81 ? 2.916 12.071 -18.404 1.00 89.19 81 GLY A O 1
ATOM 674 N N . PHE A 1 82 ? 0.942 11.062 -18.059 1.00 94.69 82 PHE A N 1
ATOM 675 C CA . PHE A 1 82 ? 1.157 9.911 -18.945 1.00 94.69 82 PHE A CA 1
ATOM 676 C C . PHE A 1 82 ? 0.024 9.792 -19.975 1.00 94.69 82 PHE A C 1
ATOM 678 O O . PHE A 1 82 ? -0.878 8.955 -19.850 1.00 94.69 82 PHE A O 1
ATOM 685 N N . GLN A 1 83 ? 0.031 10.665 -20.986 1.00 94.50 83 GLN A N 1
ATOM 686 C CA . GLN A 1 83 ? -1.075 10.763 -21.946 1.00 94.50 83 GLN A CA 1
ATOM 687 C C . GLN A 1 83 ? -1.056 9.682 -23.027 1.00 94.50 83 GLN A C 1
ATOM 689 O O . GLN A 1 83 ? -2.127 9.203 -23.427 1.00 94.50 83 GLN A O 1
ATOM 694 N N . ALA A 1 84 ? 0.128 9.298 -23.513 1.00 94.12 84 ALA A N 1
ATOM 695 C CA . ALA A 1 84 ? 0.227 8.307 -24.575 1.00 94.12 84 ALA A CA 1
ATOM 696 C C . ALA A 1 84 ? -0.373 6.955 -24.147 1.00 94.12 84 ALA A C 1
ATOM 698 O O . ALA A 1 84 ? -0.391 6.561 -22.976 1.00 94.12 84 ALA A O 1
ATOM 699 N N . LYS A 1 85 ? -0.933 6.233 -25.121 1.00 92.69 85 LYS A N 1
ATOM 700 C CA . LYS A 1 85 ? -1.457 4.884 -24.882 1.00 92.69 85 LYS A CA 1
ATOM 701 C C . LYS A 1 85 ? -0.288 3.927 -24.661 1.00 92.69 85 LYS A C 1
ATOM 703 O O . LYS A 1 85 ? 0.742 4.042 -25.313 1.00 92.69 85 LYS A O 1
ATOM 708 N N . GLU A 1 86 ? -0.497 2.912 -23.831 1.00 92.69 86 GLU A N 1
ATOM 709 C CA . GLU A 1 86 ? 0.489 1.851 -23.582 1.00 92.69 86 GLU A CA 1
ATOM 710 C C . GLU A 1 86 ? 0.980 1.178 -24.879 1.00 92.69 86 GLU A C 1
ATOM 712 O O . GLU A 1 86 ? 2.162 0.882 -25.020 1.00 92.69 86 GLU A O 1
ATOM 717 N N . ALA A 1 87 ? 0.097 1.027 -25.874 1.00 91.00 87 ALA A N 1
ATOM 718 C CA . ALA A 1 87 ? 0.445 0.490 -27.189 1.00 91.00 87 ALA A CA 1
ATOM 719 C C . ALA A 1 87 ? 1.554 1.288 -27.906 1.00 91.00 87 ALA A C 1
ATOM 721 O O . ALA A 1 87 ? 2.357 0.690 -28.619 1.00 91.00 87 ALA A O 1
ATOM 722 N N . VAL A 1 88 ? 1.631 2.608 -27.691 1.00 92.94 88 VAL A N 1
ATOM 723 C CA . VAL A 1 88 ? 2.690 3.467 -28.250 1.00 92.94 88 VAL A CA 1
ATOM 724 C C . VAL A 1 88 ? 4.030 3.118 -27.610 1.00 92.94 88 VAL A C 1
ATOM 726 O O . VAL A 1 88 ? 4.971 2.774 -28.318 1.00 92.94 88 VAL A O 1
ATOM 729 N N . MET A 1 89 ? 4.093 3.107 -26.273 1.00 93.69 89 MET A N 1
ATOM 730 C CA . MET A 1 89 ? 5.292 2.707 -25.523 1.00 93.69 89 MET A CA 1
ATOM 731 C C . MET A 1 89 ? 5.758 1.301 -25.926 1.00 93.69 89 MET A C 1
ATOM 733 O O . MET A 1 89 ? 6.942 1.065 -26.153 1.00 93.69 89 MET A O 1
ATOM 737 N N . ASN A 1 90 ? 4.816 0.370 -26.088 1.00 92.44 90 ASN A N 1
ATOM 738 C CA . ASN A 1 90 ? 5.098 -0.995 -26.522 1.00 92.44 90 ASN A CA 1
ATOM 739 C C . ASN A 1 90 ? 5.659 -1.053 -27.951 1.00 92.44 90 ASN A C 1
ATOM 741 O O . ASN A 1 90 ? 6.592 -1.809 -28.223 1.00 92.44 90 ASN A O 1
ATOM 745 N N . GLY A 1 91 ? 5.111 -0.252 -28.867 1.00 89.00 91 GLY A N 1
ATOM 746 C CA . GLY A 1 91 ? 5.630 -0.102 -30.225 1.00 89.00 91 GLY A CA 1
ATOM 747 C C . GLY A 1 91 ? 7.058 0.446 -30.247 1.00 89.00 91 GLY A C 1
ATOM 748 O O . GLY A 1 91 ? 7.906 -0.094 -30.958 1.00 89.00 91 GLY A O 1
ATOM 749 N N . LEU A 1 92 ? 7.349 1.456 -29.423 1.00 92.38 92 LEU A N 1
ATOM 750 C CA . LEU A 1 92 ? 8.679 2.062 -29.311 1.00 92.38 92 LEU A CA 1
ATOM 751 C C . LEU A 1 92 ? 9.707 1.093 -28.718 1.00 92.38 92 LEU A C 1
ATOM 753 O O . LEU A 1 92 ? 10.754 0.874 -29.321 1.00 92.38 92 LEU A O 1
ATOM 757 N N . LEU A 1 93 ? 9.381 0.408 -27.620 1.00 90.31 93 LEU A N 1
ATOM 758 C CA . LEU A 1 93 ? 10.257 -0.614 -27.028 1.00 90.31 93 LEU A CA 1
ATOM 759 C C . LEU A 1 93 ? 10.572 -1.777 -27.986 1.00 90.31 93 LEU A C 1
ATOM 761 O O . LEU A 1 93 ? 11.594 -2.438 -27.827 1.00 90.31 93 LEU A O 1
ATOM 765 N N . ASN A 1 94 ? 9.707 -2.041 -28.973 1.00 87.56 94 ASN A N 1
ATOM 766 C CA . ASN A 1 94 ? 9.983 -3.010 -30.036 1.00 87.56 94 ASN A CA 1
ATOM 767 C C . ASN A 1 94 ? 10.853 -2.441 -31.159 1.00 87.56 94 ASN A C 1
ATOM 769 O O . ASN A 1 94 ? 11.680 -3.163 -31.711 1.00 87.56 94 ASN A O 1
ATOM 773 N N . ARG A 1 95 ? 10.637 -1.176 -31.532 1.00 89.00 95 ARG A N 1
ATOM 774 C CA . ARG A 1 95 ? 11.343 -0.519 -32.639 1.00 89.00 95 ARG A CA 1
ATOM 775 C C . ARG A 1 95 ? 12.789 -0.174 -32.285 1.00 89.00 95 ARG A C 1
ATOM 777 O O . ARG A 1 95 ? 13.637 -0.198 -33.172 1.00 89.00 95 ARG A O 1
ATOM 784 N N . TYR A 1 96 ? 13.064 0.111 -31.014 1.00 90.94 96 TYR A N 1
ATOM 785 C CA . TYR A 1 96 ? 14.389 0.482 -30.519 1.00 90.94 96 TYR A CA 1
ATOM 786 C C . TYR A 1 96 ? 14.909 -0.581 -29.539 1.00 90.94 96 TYR A C 1
ATOM 788 O O . TYR A 1 96 ? 14.644 -0.498 -28.340 1.00 90.94 96 TYR A O 1
ATOM 796 N N . PRO A 1 97 ? 15.651 -1.596 -30.017 1.00 90.56 97 PRO A N 1
ATOM 797 C CA . PRO A 1 97 ? 16.424 -2.483 -29.155 1.00 90.56 97 PRO A CA 1
ATOM 798 C C . PRO A 1 97 ? 17.546 -1.701 -28.456 1.00 90.56 97 PRO A C 1
ATOM 800 O O . PRO A 1 97 ? 18.436 -1.160 -29.119 1.00 90.56 97 PRO A O 1
ATOM 803 N N . LEU A 1 98 ? 17.516 -1.656 -27.125 1.00 93.81 98 LEU A N 1
ATOM 804 C CA . LEU A 1 98 ? 18.463 -0.894 -26.307 1.00 93.81 98 LEU A CA 1
ATOM 805 C C . LEU A 1 98 ? 19.395 -1.824 -25.522 1.00 93.81 98 LEU A C 1
ATOM 807 O O . LEU A 1 98 ? 19.063 -2.982 -25.273 1.00 93.81 98 LEU A O 1
ATOM 811 N N . SER A 1 99 ? 20.566 -1.317 -25.140 1.00 95.19 99 SER A N 1
ATOM 812 C CA . SER A 1 99 ? 21.388 -1.931 -24.093 1.00 95.19 99 SER A CA 1
ATOM 813 C C . SER A 1 99 ? 20.733 -1.767 -22.712 1.00 95.19 99 SER A C 1
ATOM 815 O O . SER A 1 99 ? 19.803 -0.972 -22.552 1.00 95.19 99 SER A O 1
ATOM 817 N N . ASP A 1 100 ? 21.247 -2.463 -21.693 1.00 93.00 100 ASP A N 1
ATOM 818 C CA . ASP A 1 100 ? 20.797 -2.285 -20.302 1.00 93.00 100 ASP A CA 1
ATOM 819 C C . ASP A 1 100 ? 20.884 -0.820 -19.850 1.00 93.00 100 ASP A C 1
ATOM 821 O O . ASP A 1 100 ? 19.933 -0.284 -19.282 1.00 93.00 100 ASP A O 1
ATOM 825 N N . GLU A 1 101 ? 21.981 -0.132 -20.179 1.00 95.19 101 GLU A N 1
ATOM 826 C CA . GLU A 1 101 ? 22.140 1.301 -19.905 1.00 95.19 101 GLU A CA 1
ATOM 827 C C . GLU A 1 101 ? 21.076 2.148 -20.615 1.00 95.19 101 GLU A C 1
ATOM 829 O O . GLU A 1 101 ? 20.565 3.110 -20.040 1.00 95.19 101 GLU A O 1
ATOM 834 N N . GLY A 1 102 ? 20.696 1.773 -21.839 1.00 96.44 102 GLY A N 1
ATOM 835 C CA . GLY A 1 102 ? 19.630 2.437 -22.581 1.00 96.44 102 GLY A CA 1
ATOM 836 C C . GLY A 1 102 ? 18.264 2.268 -21.920 1.00 96.44 102 GLY A C 1
ATOM 837 O O . GLY A 1 102 ? 17.530 3.246 -21.783 1.00 96.44 102 GLY A O 1
ATOM 838 N N . TYR A 1 103 ? 17.925 1.067 -21.445 1.00 97.25 103 TYR A N 1
ATOM 839 C CA . TYR A 1 103 ? 16.677 0.845 -20.705 1.00 97.25 103 TYR A CA 1
ATOM 840 C C . TYR A 1 103 ? 16.653 1.592 -19.365 1.00 97.25 103 TYR A C 1
ATOM 842 O O . TYR A 1 103 ? 15.625 2.178 -19.013 1.00 97.25 103 TYR A O 1
ATOM 850 N N . ILE A 1 104 ? 17.784 1.648 -18.655 1.00 97.69 104 ILE A N 1
ATOM 851 C CA . ILE A 1 104 ? 17.937 2.467 -17.443 1.00 97.69 104 ILE A CA 1
ATOM 852 C C . ILE A 1 104 ? 17.741 3.951 -17.772 1.00 97.69 104 ILE A C 1
ATOM 854 O O . ILE A 1 104 ? 17.035 4.643 -17.038 1.00 97.69 104 ILE A O 1
ATOM 858 N N . ALA A 1 105 ? 18.301 4.440 -18.882 1.00 97.81 105 ALA A N 1
ATOM 859 C CA . ALA A 1 105 ? 18.118 5.818 -19.324 1.00 97.81 105 ALA A CA 1
ATOM 860 C C . ALA A 1 105 ? 16.641 6.123 -19.618 1.00 97.81 105 ALA A C 1
ATOM 862 O O . ALA A 1 105 ? 16.119 7.122 -19.123 1.00 97.81 105 ALA A O 1
ATOM 863 N N . VAL A 1 106 ? 15.931 5.245 -20.341 1.00 97.69 106 VAL A N 1
ATOM 864 C CA . VAL A 1 106 ? 14.479 5.387 -20.572 1.00 97.69 106 VAL A CA 1
ATOM 865 C C . VAL A 1 106 ? 13.722 5.457 -19.247 1.00 97.69 106 VAL A C 1
ATOM 867 O O . VAL A 1 106 ? 12.927 6.378 -19.049 1.00 97.69 106 VAL A O 1
ATOM 870 N N . ALA A 1 107 ? 13.990 4.530 -18.320 1.00 97.94 107 ALA A N 1
ATOM 871 C CA . ALA A 1 107 ? 13.364 4.530 -17.000 1.00 97.94 107 ALA A CA 1
ATOM 872 C C . ALA A 1 107 ? 13.618 5.855 -16.267 1.00 97.94 107 ALA A C 1
ATOM 874 O O . ALA A 1 107 ? 12.686 6.479 -15.758 1.00 97.94 107 ALA A O 1
ATOM 875 N N . ALA A 1 108 ? 14.868 6.320 -16.277 1.00 97.62 108 ALA A N 1
ATOM 876 C CA . ALA A 1 108 ? 15.275 7.539 -15.606 1.00 97.62 108 ALA A CA 1
ATOM 877 C C . ALA A 1 108 ? 14.590 8.776 -16.169 1.00 97.62 108 ALA A C 1
ATOM 879 O O . ALA A 1 108 ? 14.037 9.568 -15.402 1.00 97.62 108 ALA A O 1
ATOM 880 N N . HIS A 1 109 ? 14.567 8.923 -17.492 1.00 96.44 109 HIS A N 1
ATOM 881 C CA . HIS A 1 109 ? 13.883 10.026 -18.150 1.00 96.44 109 HIS A CA 1
ATOM 882 C C . HIS A 1 109 ? 12.393 10.042 -17.813 1.00 96.44 109 HIS A C 1
ATOM 884 O O . HIS A 1 109 ? 11.891 11.087 -17.401 1.00 96.44 109 HIS A O 1
ATOM 890 N N . ILE A 1 110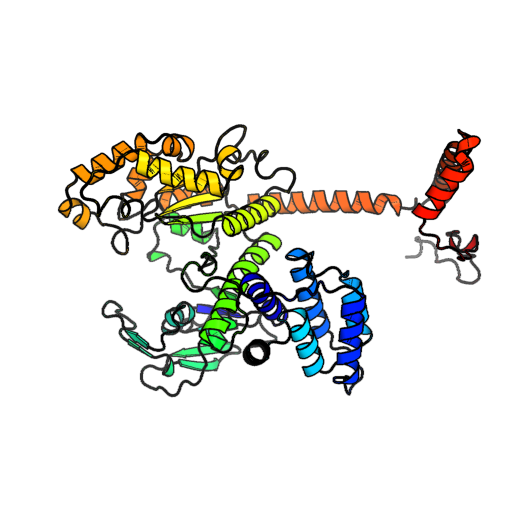 ? 11.712 8.899 -17.940 1.00 96.19 110 ILE A N 1
ATOM 891 C CA . ILE A 1 110 ? 10.254 8.816 -17.804 1.00 96.19 110 ILE A CA 1
ATOM 892 C C . ILE A 1 110 ? 9.795 8.969 -16.352 1.00 96.19 110 ILE A C 1
ATOM 894 O O . ILE A 1 110 ? 8.845 9.707 -16.083 1.00 96.19 110 ILE A O 1
ATOM 898 N N . PHE A 1 111 ? 10.443 8.276 -15.415 1.00 96.56 111 PHE A N 1
ATOM 899 C CA . PHE A 1 111 ? 9.880 8.052 -14.082 1.00 96.56 111 PHE A CA 1
ATOM 900 C C . PHE A 1 111 ? 10.453 8.948 -12.982 1.00 96.56 111 PHE A C 1
ATOM 902 O O . PHE A 1 111 ? 9.765 9.188 -11.990 1.00 96.56 111 PHE A O 1
ATOM 909 N N . TRP A 1 112 ? 11.680 9.454 -13.131 1.00 95.75 112 TRP A N 1
ATOM 910 C CA . TRP A 1 112 ? 12.315 10.327 -12.131 1.00 95.75 112 TRP A CA 1
ATOM 911 C C . TRP A 1 112 ? 13.158 11.451 -12.749 1.00 95.75 112 TRP A C 1
ATOM 913 O O . TRP A 1 112 ? 14.136 11.917 -12.160 1.00 95.75 112 TRP A O 1
ATOM 923 N N . ASN A 1 113 ? 12.758 11.900 -13.945 1.00 94.75 113 ASN A N 1
ATOM 924 C CA . ASN A 1 113 ? 13.289 13.070 -14.652 1.00 94.75 113 ASN A CA 1
ATOM 925 C C . ASN A 1 113 ? 14.827 13.112 -14.745 1.00 94.75 113 ASN A C 1
ATOM 927 O O . ASN A 1 113 ? 15.452 14.162 -14.597 1.00 94.75 113 ASN A O 1
ATOM 931 N N . ASN A 1 114 ? 15.437 11.948 -14.957 1.00 94.62 114 ASN A N 1
ATOM 932 C CA . ASN A 1 114 ? 16.874 11.752 -15.103 1.00 94.62 114 ASN A CA 1
ATOM 933 C C . ASN A 1 114 ? 17.721 12.287 -13.930 1.00 94.62 114 ASN A C 1
ATOM 935 O O . ASN A 1 114 ? 18.848 12.751 -14.113 1.00 94.62 114 ASN A O 1
ATOM 939 N N . TRP A 1 115 ? 17.193 12.245 -12.703 1.00 96.06 115 TRP A N 1
ATOM 940 C CA . TRP A 1 115 ? 17.976 12.588 -11.516 1.00 96.06 115 TRP A CA 1
ATOM 941 C C . TRP A 1 115 ? 19.060 11.541 -11.270 1.00 96.06 115 TRP A C 1
ATOM 943 O O . TRP A 1 115 ? 18.766 10.428 -10.836 1.00 96.06 115 TRP A O 1
ATOM 953 N N . GLY A 1 116 ? 20.321 11.923 -11.495 1.00 96.81 116 GLY A N 1
ATOM 954 C CA . GLY A 1 116 ? 21.466 11.018 -11.376 1.00 96.81 116 GLY A CA 1
ATOM 955 C C . GLY A 1 116 ? 21.564 10.328 -10.014 1.00 96.81 116 GLY A C 1
ATOM 956 O O . GLY A 1 116 ? 21.866 9.143 -9.951 1.00 96.81 116 GLY A O 1
ATOM 957 N N . SER A 1 117 ? 21.224 11.019 -8.923 1.00 96.50 117 SER A N 1
ATOM 958 C CA . SER A 1 117 ? 21.230 10.430 -7.581 1.00 96.50 117 SER A CA 1
ATOM 959 C C . SER A 1 117 ? 20.196 9.306 -7.406 1.00 96.50 117 SER A C 1
ATOM 961 O O . SER A 1 117 ? 20.497 8.280 -6.793 1.00 96.50 117 SER A O 1
ATOM 963 N N . LEU A 1 118 ? 19.003 9.454 -7.995 1.00 97.62 118 LEU A N 1
ATOM 964 C CA . LEU A 1 118 ? 17.961 8.424 -7.998 1.00 97.62 118 LEU A CA 1
ATOM 965 C C . LEU A 1 118 ? 18.296 7.289 -8.966 1.00 97.62 118 LEU A C 1
ATOM 967 O O . LEU A 1 118 ? 18.056 6.134 -8.626 1.00 97.62 118 LEU A O 1
ATOM 971 N N . THR A 1 119 ? 18.911 7.588 -10.113 1.00 98.00 119 THR A N 1
ATOM 972 C CA . THR A 1 119 ? 19.412 6.569 -11.048 1.00 98.00 119 THR A CA 1
ATOM 973 C C . THR A 1 119 ? 20.496 5.704 -10.399 1.00 98.00 119 THR A C 1
ATOM 975 O O . THR A 1 119 ? 20.402 4.480 -10.438 1.00 98.00 119 THR A O 1
ATOM 978 N N . SER A 1 120 ? 21.472 6.304 -9.711 1.00 97.75 120 SER A N 1
ATOM 979 C CA . SER A 1 120 ? 22.507 5.558 -8.981 1.00 97.75 120 SER A CA 1
ATOM 980 C C . SER A 1 120 ? 21.917 4.687 -7.870 1.00 97.75 120 SER A C 1
ATOM 982 O O . SER A 1 120 ? 22.326 3.541 -7.688 1.00 97.75 120 SER A O 1
ATOM 984 N N . MET A 1 121 ? 20.922 5.197 -7.134 1.00 97.62 121 MET A N 1
ATOM 985 C CA . MET A 1 121 ? 20.200 4.394 -6.146 1.00 97.62 121 MET A CA 1
ATOM 986 C C . MET A 1 121 ? 19.434 3.239 -6.806 1.00 97.62 121 MET A C 1
ATOM 988 O O . MET A 1 121 ? 19.461 2.124 -6.281 1.00 97.62 121 MET A O 1
ATOM 992 N N . PHE A 1 122 ? 18.759 3.500 -7.930 1.00 98.06 122 PHE A N 1
ATOM 993 C CA . PHE A 1 122 ? 18.027 2.491 -8.685 1.00 98.06 122 PHE A CA 1
ATOM 994 C C . PHE A 1 122 ? 18.947 1.338 -9.082 1.00 98.06 122 PHE A C 1
ATOM 996 O O . PHE A 1 122 ? 18.620 0.193 -8.776 1.00 98.06 122 PHE A O 1
ATOM 1003 N N . MET A 1 123 ? 20.109 1.648 -9.668 1.00 97.81 123 MET A N 1
ATOM 1004 C CA . MET A 1 123 ? 21.111 0.658 -10.075 1.00 97.81 123 MET A CA 1
ATOM 1005 C C . MET A 1 123 ? 21.622 -0.152 -8.883 1.00 97.81 123 MET A C 1
ATOM 1007 O O . MET A 1 123 ? 21.538 -1.374 -8.907 1.00 97.81 123 MET A O 1
ATOM 1011 N N . ARG A 1 124 ? 22.032 0.511 -7.792 1.00 97.25 124 ARG A N 1
ATOM 1012 C CA . ARG A 1 124 ? 22.518 -0.164 -6.574 1.00 97.25 124 ARG A CA 1
ATOM 1013 C C . ARG A 1 124 ? 21.505 -1.159 -5.998 1.00 97.25 124 ARG A C 1
ATOM 1015 O O . ARG A 1 124 ? 21.876 -2.228 -5.524 1.00 97.25 124 ARG A O 1
ATOM 1022 N N . ILE A 1 125 ? 20.224 -0.791 -5.968 1.00 97.25 125 ILE A N 1
ATOM 1023 C CA . ILE A 1 125 ? 19.173 -1.679 -5.450 1.00 97.25 125 ILE A CA 1
ATOM 1024 C C . ILE A 1 125 ? 18.866 -2.783 -6.456 1.00 97.25 125 ILE A C 1
ATOM 1026 O O . ILE A 1 125 ? 18.667 -3.919 -6.042 1.00 97.25 125 ILE A O 1
ATOM 1030 N N . ASN A 1 126 ? 18.880 -2.488 -7.756 1.00 96.12 126 ASN A N 1
ATOM 1031 C CA . ASN A 1 126 ? 18.694 -3.499 -8.789 1.00 96.12 126 ASN A CA 1
ATOM 1032 C C . ASN A 1 126 ? 19.799 -4.569 -8.753 1.00 96.12 126 ASN A C 1
ATOM 1034 O O . ASN A 1 126 ? 19.484 -5.752 -8.768 1.00 96.12 126 ASN A O 1
ATOM 1038 N N . GLU A 1 127 ? 21.063 -4.172 -8.589 1.00 96.25 127 GLU A N 1
ATOM 1039 C CA . GLU A 1 127 ? 22.191 -5.097 -8.386 1.00 96.25 127 GLU A CA 1
ATOM 1040 C C . GLU A 1 127 ? 21.973 -5.999 -7.164 1.00 96.25 127 GLU A C 1
ATOM 1042 O O . GLU A 1 127 ? 22.265 -7.193 -7.194 1.00 96.25 127 GLU A O 1
ATOM 1047 N N . PHE A 1 128 ? 21.423 -5.451 -6.075 1.00 96.44 128 PHE A N 1
ATOM 1048 C CA . PHE A 1 128 ? 21.080 -6.250 -4.902 1.00 96.44 128 PHE A CA 1
ATOM 1049 C C . PHE A 1 128 ? 19.932 -7.228 -5.176 1.00 96.44 128 PHE A C 1
ATOM 1051 O O . PHE A 1 128 ? 20.004 -8.374 -4.740 1.00 96.44 128 PHE A O 1
ATOM 1058 N N . LEU A 1 129 ? 18.891 -6.802 -5.896 1.00 95.62 129 LEU A N 1
ATOM 1059 C CA . LEU A 1 129 ? 17.770 -7.662 -6.283 1.00 95.62 129 LEU A CA 1
ATOM 1060 C C . LEU A 1 129 ? 18.222 -8.810 -7.191 1.00 95.62 129 LEU A C 1
ATOM 1062 O O . LEU A 1 129 ? 17.788 -9.941 -6.998 1.00 95.62 129 LEU A O 1
ATOM 1066 N N . GLU A 1 130 ? 19.128 -8.537 -8.129 1.00 94.06 130 GLU A N 1
ATOM 1067 C CA . GLU A 1 130 ? 19.756 -9.550 -8.981 1.00 94.06 130 GLU A CA 1
ATOM 1068 C C . GLU A 1 130 ? 20.649 -10.495 -8.169 1.00 94.06 130 GLU A C 1
ATOM 1070 O O . GLU A 1 130 ? 20.593 -11.705 -8.375 1.00 94.06 130 GLU A O 1
ATOM 1075 N N . LYS A 1 131 ? 21.403 -9.973 -7.189 1.00 93.75 131 LYS A N 1
ATOM 1076 C CA . LYS A 1 131 ? 22.229 -10.781 -6.272 1.00 93.75 131 LYS A CA 1
ATOM 1077 C C . LYS A 1 131 ? 21.407 -11.815 -5.503 1.00 93.75 131 LYS A C 1
ATOM 1079 O O . LYS A 1 131 ? 21.937 -12.884 -5.236 1.00 93.75 131 LYS A O 1
ATOM 1084 N N . ILE A 1 132 ? 20.172 -11.493 -5.112 1.00 94.19 132 ILE A N 1
ATOM 1085 C CA . ILE A 1 132 ? 19.303 -12.382 -4.316 1.00 94.19 132 ILE A CA 1
ATOM 1086 C C . ILE A 1 132 ? 18.247 -13.120 -5.150 1.00 94.19 132 ILE A C 1
ATOM 1088 O O . ILE A 1 132 ? 17.366 -13.771 -4.580 1.00 94.19 132 ILE A O 1
ATOM 1092 N N . ALA A 1 133 ? 18.283 -12.976 -6.475 1.00 91.25 133 ALA A N 1
ATOM 1093 C CA . ALA A 1 133 ? 17.371 -13.677 -7.362 1.00 91.25 133 ALA A CA 1
ATOM 1094 C C . ALA A 1 133 ? 17.641 -15.188 -7.318 1.00 91.25 133 ALA A C 1
ATOM 1096 O O . ALA A 1 133 ? 18.781 -15.630 -7.183 1.00 91.25 133 ALA A O 1
ATOM 1097 N N . SER A 1 134 ? 16.577 -15.976 -7.438 1.00 87.81 134 SER A N 1
ATOM 1098 C CA . SER A 1 134 ? 16.623 -17.435 -7.415 1.00 87.81 134 SER A CA 1
ATOM 1099 C C . SER A 1 134 ? 15.648 -17.987 -8.448 1.00 87.81 134 SER A C 1
ATOM 1101 O O . SER A 1 134 ? 14.608 -17.380 -8.703 1.00 87.81 134 SER A O 1
ATOM 1103 N N . ASP A 1 135 ? 15.985 -19.132 -9.039 1.00 85.88 135 ASP A N 1
ATOM 1104 C CA . ASP A 1 135 ? 15.074 -19.869 -9.922 1.00 85.88 135 ASP A CA 1
ATOM 1105 C C . ASP A 1 135 ? 14.051 -20.696 -9.117 1.00 85.88 135 ASP A C 1
ATOM 1107 O O . ASP A 1 135 ? 12.989 -21.044 -9.631 1.00 85.88 135 ASP A O 1
ATOM 1111 N N . ASP A 1 136 ? 14.349 -20.985 -7.843 1.00 85.62 136 ASP A N 1
ATOM 1112 C CA . ASP A 1 136 ? 13.537 -21.857 -6.984 1.00 85.62 136 ASP A CA 1
ATOM 1113 C C . ASP A 1 136 ? 12.438 -21.102 -6.219 1.00 85.62 136 ASP A C 1
ATOM 1115 O O . ASP A 1 136 ? 11.470 -21.703 -5.745 1.00 85.62 136 ASP A O 1
ATOM 1119 N N . HIS A 1 137 ? 12.594 -19.790 -6.039 1.00 85.69 137 HIS A N 1
ATOM 1120 C CA . HIS A 1 137 ? 11.674 -18.964 -5.264 1.00 85.69 137 HIS A CA 1
ATOM 1121 C C . HIS A 1 137 ? 11.736 -17.491 -5.680 1.00 85.69 137 HIS A C 1
ATOM 1123 O O . HIS A 1 137 ? 12.742 -17.015 -6.203 1.00 85.69 137 HIS A O 1
ATOM 1129 N N . ASP A 1 138 ? 10.682 -16.738 -5.359 1.00 85.50 138 ASP A N 1
ATOM 1130 C CA . ASP A 1 138 ? 10.676 -15.283 -5.528 1.00 85.50 138 ASP A CA 1
ATOM 1131 C C . ASP A 1 138 ? 11.846 -14.618 -4.770 1.00 85.50 138 ASP A C 1
ATOM 1133 O O . ASP A 1 138 ? 12.254 -15.127 -3.717 1.00 85.50 138 ASP A O 1
ATOM 1137 N N . PRO A 1 139 ? 12.372 -13.468 -5.244 1.00 89.44 139 PRO A N 1
ATOM 1138 C CA . PRO A 1 139 ? 13.475 -12.762 -4.596 1.00 89.44 139 PRO A CA 1
ATOM 1139 C C . PRO A 1 139 ? 13.199 -12.514 -3.112 1.00 89.44 139 PRO A C 1
ATOM 1141 O O . PRO A 1 139 ? 12.252 -11.817 -2.737 1.00 89.44 139 PRO A O 1
ATOM 1144 N N . ALA A 1 140 ? 14.021 -13.102 -2.250 1.00 94.38 140 ALA A N 1
ATOM 1145 C CA . ALA A 1 140 ? 13.828 -13.041 -0.811 1.00 94.38 140 ALA A CA 1
ATOM 1146 C C . ALA A 1 140 ? 15.116 -13.388 -0.063 1.00 94.38 140 ALA A C 1
ATOM 1148 O O . ALA A 1 140 ? 15.980 -14.112 -0.556 1.00 94.38 140 ALA A O 1
ATOM 1149 N N . ILE A 1 141 ? 15.212 -12.889 1.168 1.00 95.12 141 ILE A N 1
ATOM 1150 C CA . ILE A 1 141 ? 16.267 -13.257 2.111 1.00 95.12 141 ILE A CA 1
ATOM 1151 C C . ILE 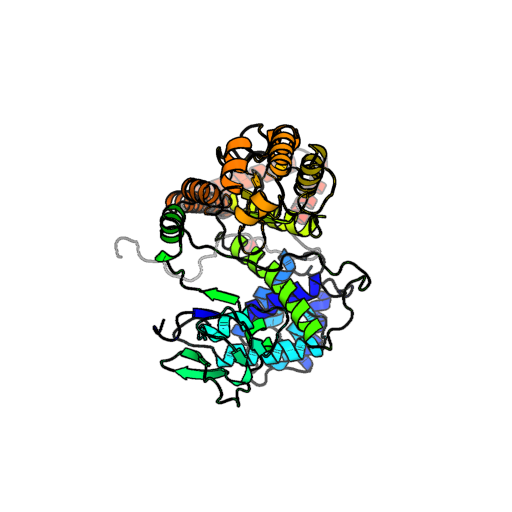A 1 141 ? 15.647 -13.774 3.409 1.00 95.12 141 ILE A C 1
ATOM 1153 O O . ILE A 1 141 ? 14.549 -13.371 3.798 1.00 95.12 141 ILE A O 1
ATOM 1157 N N . LEU A 1 142 ? 16.358 -14.645 4.115 1.00 94.88 142 LEU A N 1
ATOM 1158 C CA . LEU A 1 142 ? 16.023 -15.011 5.489 1.00 94.88 142 LEU A CA 1
ATOM 1159 C C . LEU A 1 142 ? 16.812 -14.122 6.448 1.00 94.88 142 LEU A C 1
ATOM 1161 O O . LEU A 1 142 ? 17.954 -13.770 6.170 1.00 94.88 142 LEU A O 1
ATOM 1165 N N . THR A 1 143 ? 16.233 -13.753 7.586 1.00 94.06 143 THR A N 1
ATOM 1166 C CA . THR A 1 143 ? 16.925 -12.926 8.583 1.00 94.06 143 THR A CA 1
ATOM 1167 C C . THR A 1 143 ? 16.817 -13.514 9.977 1.00 94.06 143 THR A C 1
ATOM 1169 O O . THR A 1 143 ? 15.786 -14.049 10.389 1.00 94.06 143 THR A O 1
ATOM 1172 N N . HIS A 1 144 ? 17.895 -13.355 10.740 1.00 91.50 144 HIS A N 1
ATOM 1173 C CA . HIS A 1 144 ? 17.878 -13.585 12.176 1.00 91.50 144 HIS A CA 1
ATOM 1174 C C . HIS A 1 144 ? 16.983 -12.543 12.881 1.00 91.50 144 HIS A C 1
ATOM 1176 O O . HIS A 1 144 ? 16.889 -11.394 12.434 1.00 91.50 144 HIS A O 1
ATOM 1182 N N . TRP A 1 145 ? 16.370 -12.901 14.020 1.00 89.69 145 TRP A N 1
ATOM 1183 C CA . TRP A 1 145 ? 15.498 -12.002 14.803 1.00 89.69 145 TRP A CA 1
ATOM 1184 C C . TRP A 1 145 ? 16.167 -10.680 15.196 1.00 89.69 145 TRP A C 1
ATOM 1186 O O . TRP A 1 145 ? 15.508 -9.644 15.253 1.00 89.69 145 TRP A O 1
ATOM 1196 N N . ALA A 1 146 ? 17.478 -10.702 15.439 1.00 90.69 146 ALA A N 1
ATOM 1197 C CA . ALA A 1 146 ? 18.248 -9.503 15.769 1.00 90.69 146 ALA A CA 1
ATOM 1198 C C . ALA A 1 146 ? 18.214 -8.447 14.642 1.00 90.69 146 ALA A C 1
ATOM 1200 O O . ALA A 1 146 ? 18.303 -7.254 14.924 1.00 90.69 146 ALA A O 1
ATOM 1201 N N . GLY A 1 147 ? 18.059 -8.872 13.380 1.00 91.94 147 GLY A N 1
ATOM 1202 C CA . GLY A 1 147 ? 18.030 -7.988 12.210 1.00 91.94 147 GLY A CA 1
ATOM 1203 C C . GLY A 1 147 ? 16.681 -7.297 11.999 1.00 91.94 147 GLY A C 1
ATOM 1204 O O . GLY A 1 147 ? 16.638 -6.187 11.474 1.00 91.94 147 GLY A O 1
ATOM 1205 N N . VAL A 1 148 ? 15.582 -7.896 12.477 1.00 91.56 148 VAL A N 1
ATOM 1206 C CA . VAL A 1 148 ? 14.203 -7.397 12.285 1.00 91.56 148 VAL A CA 1
ATOM 1207 C C . VAL A 1 148 ? 14.062 -5.938 12.703 1.00 91.56 148 VAL A C 1
ATOM 1209 O O . VAL A 1 148 ? 13.482 -5.131 11.980 1.00 91.56 148 VAL A O 1
ATOM 1212 N N . ARG A 1 149 ? 14.636 -5.576 13.856 1.00 89.00 149 ARG A N 1
ATOM 1213 C CA . ARG A 1 149 ? 14.548 -4.211 14.380 1.00 89.00 149 ARG A CA 1
ATOM 1214 C C . ARG A 1 149 ? 15.204 -3.186 13.454 1.00 89.00 149 ARG A C 1
ATOM 1216 O O . ARG A 1 149 ? 14.633 -2.120 13.275 1.00 89.00 149 ARG A O 1
ATOM 1223 N N . PHE A 1 150 ? 16.349 -3.514 12.855 1.00 93.12 150 PHE A N 1
ATOM 1224 C CA . PHE A 1 150 ? 17.033 -2.630 11.907 1.00 93.12 150 PHE A CA 1
ATOM 1225 C C . PHE A 1 150 ? 16.225 -2.457 10.628 1.00 93.12 150 PHE A C 1
ATOM 1227 O O . PHE A 1 150 ? 16.065 -1.346 10.137 1.00 93.12 150 PHE A O 1
ATOM 1234 N N . LEU A 1 151 ? 15.673 -3.550 10.105 1.00 93.00 151 LEU A N 1
ATOM 1235 C CA . LEU A 1 151 ? 14.885 -3.522 8.875 1.00 93.00 151 LEU A CA 1
ATOM 1236 C C . LEU A 1 151 ? 13.586 -2.713 9.024 1.00 93.00 151 LEU A C 1
ATOM 1238 O O . LEU A 1 151 ? 13.150 -2.087 8.062 1.00 93.00 151 LEU A O 1
ATOM 1242 N N . LEU A 1 152 ? 13.010 -2.666 10.229 1.00 88.88 152 LEU A N 1
ATOM 1243 C CA . LEU A 1 152 ? 11.839 -1.841 10.550 1.00 88.88 152 LEU A CA 1
ATOM 1244 C C . LEU A 1 152 ? 12.190 -0.422 11.044 1.00 88.88 152 LEU A C 1
ATOM 1246 O O . LEU A 1 152 ? 11.297 0.421 11.163 1.00 88.88 152 LEU A O 1
ATOM 1250 N N . ASP A 1 153 ? 13.461 -0.122 11.340 1.00 87.56 153 ASP A N 1
ATOM 1251 C CA . ASP A 1 153 ? 13.863 1.186 11.864 1.00 87.56 153 ASP A CA 1
ATOM 1252 C C . ASP A 1 153 ? 13.995 2.237 10.755 1.00 87.56 153 ASP A C 1
ATOM 1254 O O . ASP A 1 153 ? 14.991 2.321 10.032 1.00 87.56 153 ASP A O 1
ATOM 1258 N N . SER A 1 154 ? 13.005 3.127 10.685 1.00 79.38 154 SER A N 1
ATOM 1259 C CA . SER A 1 154 ? 13.027 4.265 9.760 1.00 79.38 154 SER A CA 1
ATOM 1260 C C . SER A 1 154 ? 14.146 5.278 10.031 1.00 79.38 154 SER A C 1
ATOM 1262 O O . SER A 1 154 ? 14.481 6.041 9.126 1.00 79.38 154 SER A O 1
ATOM 1264 N N . GLN A 1 155 ? 14.717 5.298 11.244 1.00 83.62 155 GLN A N 1
ATOM 1265 C CA . GLN A 1 155 ? 15.847 6.165 11.599 1.00 83.62 155 GLN A CA 1
ATOM 1266 C C . GLN A 1 155 ? 17.195 5.576 11.170 1.00 83.62 155 GLN A C 1
ATOM 1268 O O . GLN A 1 155 ? 18.212 6.248 11.327 1.00 83.62 155 GLN A O 1
ATOM 1273 N N . ARG A 1 156 ? 17.213 4.342 10.639 1.00 88.44 156 ARG A N 1
ATOM 1274 C CA . ARG A 1 156 ? 18.416 3.664 10.129 1.00 88.44 156 ARG A CA 1
ATOM 1275 C C . ARG A 1 156 ? 19.567 3.633 11.138 1.00 88.44 156 ARG A C 1
ATOM 1277 O O . ARG A 1 156 ? 20.739 3.695 10.753 1.00 88.44 156 ARG A O 1
ATOM 1284 N N . LYS A 1 157 ? 19.267 3.539 12.440 1.00 90.69 157 LYS A N 1
ATOM 1285 C CA . LYS A 1 157 ? 20.321 3.467 13.457 1.00 90.69 157 LYS A CA 1
ATOM 1286 C C . LYS A 1 157 ? 21.153 2.218 13.217 1.00 90.69 157 LYS A C 1
ATOM 1288 O O . LYS A 1 157 ? 20.614 1.132 13.055 1.00 90.69 157 LYS A O 1
ATOM 1293 N N . LYS A 1 158 ? 22.477 2.366 13.226 1.00 92.06 158 LYS A N 1
ATOM 1294 C CA . LYS A 1 158 ? 23.411 1.243 13.043 1.00 92.06 158 LYS A CA 1
ATOM 1295 C C . LYS A 1 158 ? 23.690 0.482 14.337 1.00 92.06 158 LYS A C 1
ATOM 1297 O O . LYS A 1 158 ? 24.253 -0.599 14.288 1.00 92.06 158 LYS A O 1
ATOM 1302 N N . VAL A 1 159 ? 23.244 1.004 15.479 1.00 93.56 159 VAL A N 1
ATOM 1303 C CA . VAL A 1 159 ? 23.361 0.339 16.779 1.00 93.56 159 VAL A CA 1
ATOM 1304 C C . VAL A 1 159 ? 22.041 0.456 17.527 1.00 93.56 159 VAL A C 1
ATOM 1306 O O . VAL A 1 159 ? 21.455 1.539 17.627 1.00 93.56 159 VAL A O 1
ATOM 1309 N N . HIS A 1 160 ? 21.588 -0.660 18.088 1.00 91.50 160 HIS A N 1
ATOM 1310 C CA . HIS A 1 160 ? 20.440 -0.708 18.980 1.00 91.50 160 HIS A CA 1
ATOM 1311 C C . HIS A 1 160 ? 20.848 -1.257 20.339 1.00 91.50 160 HIS A C 1
ATOM 1313 O O . HIS A 1 160 ? 21.359 -2.367 20.443 1.00 91.50 160 HIS A O 1
ATOM 1319 N N . GLU A 1 161 ? 20.544 -0.499 21.389 1.00 90.88 161 GLU A N 1
ATOM 1320 C CA . GLU A 1 161 ? 20.710 -0.918 22.778 1.00 90.88 161 GLU A CA 1
ATOM 1321 C C . GLU A 1 161 ? 19.348 -0.915 23.479 1.00 90.88 161 GLU A C 1
ATOM 1323 O O . GLU A 1 161 ? 18.540 0.005 23.322 1.00 90.88 161 GLU A O 1
ATOM 1328 N N . SER A 1 162 ? 19.064 -1.964 24.246 1.00 84.69 162 SER A N 1
ATOM 1329 C CA . SER A 1 162 ? 17.845 -2.080 25.038 1.00 84.69 162 SER A CA 1
ATOM 1330 C C . SER A 1 162 ? 18.132 -2.784 26.354 1.00 84.69 162 SER A C 1
ATOM 1332 O O . SER A 1 162 ? 18.320 -3.996 26.404 1.00 84.69 162 SER A O 1
ATOM 1334 N N . ARG A 1 163 ? 18.060 -2.024 27.452 1.00 81.75 163 ARG A N 1
ATOM 1335 C CA . ARG A 1 163 ? 18.190 -2.558 28.820 1.00 81.75 163 ARG A CA 1
ATOM 1336 C C . ARG A 1 163 ? 17.066 -3.529 29.204 1.00 81.75 163 ARG A C 1
ATOM 1338 O O . ARG A 1 163 ? 17.200 -4.264 30.170 1.00 81.75 163 ARG A O 1
ATOM 1345 N N . GLN A 1 164 ? 15.953 -3.507 28.469 1.00 79.56 164 GLN A N 1
ATOM 1346 C CA . GLN A 1 164 ? 14.791 -4.369 28.698 1.00 79.56 164 GLN A CA 1
ATOM 1347 C C . GLN A 1 164 ? 14.844 -5.663 27.873 1.00 79.56 164 GLN A C 1
ATOM 1349 O O . GLN A 1 164 ? 14.140 -6.625 28.182 1.00 79.56 164 GLN A O 1
ATOM 1354 N N . SER A 1 165 ? 15.662 -5.698 26.818 1.00 81.50 165 SER A N 1
ATOM 1355 C CA . SER A 1 165 ? 15.803 -6.875 25.970 1.00 81.50 165 SER A CA 1
ATOM 1356 C C . SER A 1 165 ? 16.591 -7.954 26.703 1.00 81.50 165 SER A C 1
ATOM 1358 O O . SER A 1 165 ? 17.764 -7.776 27.019 1.00 81.50 165 SER A O 1
ATOM 1360 N N . ARG A 1 166 ? 15.947 -9.097 26.956 1.00 81.19 166 ARG A N 1
ATOM 1361 C CA . ARG A 1 166 ? 16.595 -10.262 27.585 1.00 81.19 166 ARG A CA 1
ATOM 1362 C C . ARG A 1 166 ? 17.486 -11.047 26.623 1.00 81.19 166 ARG A C 1
ATOM 1364 O O . ARG A 1 166 ? 18.360 -11.771 27.072 1.00 81.19 166 ARG A O 1
ATOM 1371 N N . VAL A 1 167 ? 17.223 -10.933 25.321 1.00 83.50 167 VAL A N 1
ATOM 1372 C CA . VAL A 1 167 ? 17.860 -11.750 24.274 1.00 83.50 167 VAL A CA 1
ATOM 1373 C C . VAL A 1 167 ? 18.883 -10.969 23.458 1.00 83.50 167 VAL A C 1
ATOM 1375 O O . VAL A 1 167 ? 19.897 -11.528 23.064 1.00 83.50 167 VAL A O 1
ATOM 1378 N N . PHE A 1 168 ? 18.660 -9.668 23.253 1.00 87.81 168 PHE A N 1
ATOM 1379 C CA . PHE A 1 168 ? 19.530 -8.803 22.453 1.00 87.81 168 PHE A CA 1
ATOM 1380 C C . PHE A 1 168 ? 19.744 -7.455 23.165 1.00 87.81 168 PHE A C 1
ATOM 1382 O O . PHE A 1 168 ? 19.081 -6.474 22.807 1.00 87.81 168 PHE A O 1
ATOM 1389 N N . PRO A 1 169 ? 20.586 -7.388 24.216 1.00 87.06 169 PRO A N 1
ATOM 1390 C CA . PRO A 1 169 ? 20.797 -6.155 24.982 1.00 87.06 169 PRO A CA 1
ATOM 1391 C C . PRO A 1 169 ? 21.461 -5.052 24.154 1.00 87.06 169 PRO A C 1
ATOM 1393 O O . PRO A 1 169 ? 21.142 -3.875 24.315 1.00 87.06 169 PRO A O 1
ATOM 1396 N N . ARG A 1 170 ? 22.361 -5.446 23.249 1.00 92.25 170 ARG A N 1
ATOM 1397 C CA . ARG A 1 170 ? 23.017 -4.590 22.266 1.00 92.25 170 ARG A CA 1
ATOM 1398 C C . ARG A 1 170 ? 23.190 -5.365 20.968 1.00 92.25 170 ARG A C 1
ATOM 1400 O O . ARG A 1 170 ? 23.629 -6.509 21.001 1.00 92.25 170 ARG A O 1
ATOM 1407 N N . VAL A 1 171 ? 22.862 -4.731 19.852 1.00 93.75 171 VAL A N 1
ATOM 1408 C CA . VAL A 1 171 ? 23.070 -5.265 18.506 1.00 93.75 171 VAL A CA 1
ATOM 1409 C C . VAL A 1 171 ? 23.686 -4.170 17.651 1.00 93.75 171 VAL A C 1
ATOM 1411 O O . VAL A 1 171 ? 23.204 -3.035 17.669 1.00 93.75 171 VAL A O 1
ATOM 1414 N N . ASP A 1 172 ? 24.741 -4.507 16.921 1.00 95.06 172 ASP A N 1
ATOM 1415 C CA . ASP A 1 172 ? 25.402 -3.628 15.962 1.00 95.06 172 ASP A CA 1
ATOM 1416 C C . ASP A 1 172 ? 25.128 -4.137 14.543 1.00 95.06 172 ASP A C 1
ATOM 1418 O O . ASP A 1 172 ? 25.168 -5.341 14.290 1.00 95.06 172 ASP A O 1
ATOM 1422 N N . TRP A 1 173 ? 24.828 -3.238 13.608 1.00 95.62 173 TRP A N 1
ATOM 1423 C CA . TRP A 1 173 ? 24.602 -3.603 12.212 1.00 95.62 173 TRP A CA 1
ATOM 1424 C C . TRP A 1 173 ? 25.855 -4.219 11.574 1.00 95.62 173 TRP A C 1
ATOM 1426 O O . TRP A 1 173 ? 25.749 -5.087 10.710 1.00 95.62 173 TRP A O 1
ATOM 1436 N N . SER A 1 174 ? 27.046 -3.822 12.031 1.00 95.56 174 SER A N 1
ATOM 1437 C CA . SER A 1 174 ? 28.311 -4.389 11.556 1.00 95.56 174 SER A CA 1
ATOM 1438 C C . SER A 1 174 ? 28.502 -5.865 11.925 1.00 95.56 174 SER A C 1
ATOM 1440 O O . SER A 1 174 ? 29.365 -6.514 11.340 1.00 95.56 174 SER A O 1
ATOM 1442 N N . ASP A 1 175 ? 27.693 -6.423 12.827 1.00 94.94 175 ASP A N 1
ATOM 1443 C CA . ASP A 1 175 ? 27.695 -7.855 13.152 1.00 94.94 175 ASP A CA 1
ATOM 1444 C C . ASP A 1 175 ? 26.858 -8.697 12.168 1.00 94.94 175 ASP A C 1
ATOM 1446 O O . ASP A 1 175 ? 26.796 -9.920 12.305 1.00 94.94 175 ASP A O 1
ATOM 1450 N N . PHE A 1 176 ? 26.194 -8.080 11.181 1.00 94.94 176 PHE A N 1
ATOM 1451 C CA . PHE A 1 176 ? 25.409 -8.805 10.181 1.00 94.94 176 PHE A CA 1
ATOM 1452 C C . PHE A 1 176 ? 26.170 -9.031 8.881 1.00 94.94 176 PHE A C 1
ATOM 1454 O O . PHE A 1 176 ? 26.818 -8.131 8.344 1.00 94.94 176 PHE A O 1
ATOM 1461 N N . LYS A 1 177 ? 26.021 -10.232 8.319 1.00 93.94 177 LYS A N 1
ATOM 1462 C CA . LYS A 1 177 ? 26.557 -10.589 7.001 1.00 93.94 177 LYS A CA 1
ATOM 1463 C C . LYS A 1 177 ? 25.507 -11.309 6.184 1.00 93.94 177 LYS A C 1
ATOM 1465 O O . LYS A 1 177 ? 24.824 -12.194 6.695 1.00 93.94 177 LYS A O 1
ATOM 1470 N N . LEU A 1 178 ? 25.410 -10.951 4.908 1.00 94.00 178 LEU A N 1
ATOM 1471 C CA . LEU A 1 178 ? 24.598 -11.699 3.964 1.00 94.00 178 LEU A CA 1
ATOM 1472 C C . LEU A 1 178 ? 25.418 -12.876 3.436 1.00 94.00 178 LEU A C 1
ATOM 1474 O O . LEU A 1 178 ? 26.362 -12.694 2.669 1.00 94.00 178 LEU A O 1
ATOM 1478 N N . ILE A 1 179 ? 25.067 -14.079 3.869 1.00 93.06 179 ILE A N 1
ATOM 1479 C CA . ILE A 1 179 ? 25.701 -15.328 3.438 1.00 93.06 179 ILE A CA 1
ATOM 1480 C C . ILE A 1 179 ? 24.733 -16.122 2.565 1.00 93.06 179 ILE A C 1
ATOM 1482 O O . ILE A 1 179 ? 23.524 -15.944 2.667 1.00 93.06 179 ILE A O 1
ATOM 1486 N N . HIS A 1 180 ? 25.248 -16.998 1.709 1.00 91.94 180 HIS A N 1
ATOM 1487 C CA . HIS A 1 180 ? 24.417 -17.927 0.947 1.00 91.94 180 HIS A CA 1
ATOM 1488 C C . HIS A 1 180 ? 24.419 -19.297 1.637 1.00 91.94 180 HIS A C 1
ATOM 1490 O O . HIS A 1 180 ? 25.483 -19.876 1.859 1.00 91.94 180 HIS A O 1
ATOM 1496 N N . GLN A 1 181 ? 23.242 -19.807 1.997 1.00 90.25 181 GLN A N 1
ATOM 1497 C CA . GLN A 1 181 ? 23.071 -21.064 2.722 1.00 90.25 181 GLN A CA 1
ATOM 1498 C C . GLN A 1 181 ? 21.808 -21.787 2.242 1.00 90.25 181 GLN A C 1
ATOM 1500 O O . GLN A 1 181 ? 20.715 -21.231 2.277 1.00 90.25 181 GLN A O 1
ATOM 1505 N N . ASN A 1 182 ? 21.949 -23.055 1.838 1.00 85.94 182 ASN A N 1
ATOM 1506 C CA . ASN A 1 182 ? 20.838 -23.924 1.421 1.00 85.94 182 ASN A CA 1
ATOM 1507 C C . ASN A 1 182 ? 19.931 -23.318 0.328 1.00 85.94 182 ASN A C 1
ATOM 1509 O O . ASN A 1 182 ? 18.715 -23.475 0.394 1.00 85.94 182 ASN A O 1
ATOM 1513 N N . GLY A 1 183 ? 20.513 -22.605 -0.641 1.00 87.56 183 GLY A N 1
ATOM 1514 C CA . GLY A 1 183 ? 19.769 -21.939 -1.721 1.00 87.56 183 GLY A CA 1
ATOM 1515 C C . GLY A 1 183 ? 19.147 -20.594 -1.335 1.00 87.56 183 GLY A C 1
ATOM 1516 O O . GLY A 1 183 ? 18.480 -19.985 -2.156 1.00 87.56 183 GLY A O 1
ATOM 1517 N N . TRP A 1 184 ? 19.367 -20.116 -0.105 1.00 92.00 184 TRP A N 1
ATOM 1518 C CA . TRP A 1 184 ? 18.857 -18.834 0.375 1.00 92.00 184 TRP A CA 1
ATOM 1519 C C . TRP A 1 184 ? 19.987 -17.864 0.690 1.00 92.00 184 TRP A C 1
ATOM 1521 O O . TRP A 1 184 ? 21.024 -18.237 1.242 1.00 92.00 184 TRP A O 1
ATOM 1531 N N . HIS A 1 185 ? 19.740 -16.582 0.444 1.00 94.44 185 HIS A N 1
ATOM 1532 C CA . HIS A 1 185 ? 20.513 -15.517 1.066 1.00 94.44 185 HIS A CA 1
ATOM 1533 C C . HIS A 1 185 ? 20.019 -15.297 2.496 1.00 94.44 185 HIS A C 1
ATOM 1535 O O . HIS A 1 185 ? 18.831 -15.090 2.741 1.00 94.44 185 HIS A O 1
ATOM 1541 N N . VAL A 1 186 ? 20.937 -15.352 3.453 1.00 94.75 186 VAL A N 1
ATOM 1542 C CA . VAL A 1 186 ? 20.652 -15.283 4.883 1.00 94.75 186 VAL A CA 1
ATOM 1543 C C . VAL A 1 186 ? 21.400 -14.105 5.485 1.00 94.75 186 VAL A C 1
ATOM 1545 O O . VAL A 1 186 ? 22.628 -14.048 5.442 1.00 94.75 186 VAL A O 1
ATOM 1548 N N . LEU A 1 187 ? 20.659 -13.165 6.067 1.00 95.12 187 LEU A N 1
ATOM 1549 C CA . LEU A 1 187 ? 21.200 -12.102 6.900 1.00 95.12 187 LEU A CA 1
ATOM 1550 C C . LEU A 1 187 ? 21.536 -12.695 8.274 1.00 95.12 187 LEU A C 1
ATOM 1552 O O . LEU A 1 187 ? 20.714 -12.711 9.200 1.00 95.12 187 LEU A O 1
ATOM 1556 N N . SER A 1 188 ? 22.742 -13.252 8.361 1.00 93.44 188 SER A N 1
ATOM 1557 C CA . SER A 1 188 ? 23.254 -13.932 9.544 1.00 93.44 188 SER A CA 1
ATOM 1558 C C . SER A 1 188 ? 23.775 -12.925 10.561 1.00 93.44 188 SER A C 1
ATOM 1560 O O . SER A 1 188 ? 24.415 -11.941 10.192 1.00 93.44 188 SER A O 1
ATOM 1562 N N . TYR A 1 189 ? 23.489 -13.177 11.838 1.00 92.69 189 TYR A N 1
ATOM 1563 C CA . TYR A 1 189 ? 23.926 -12.350 12.957 1.00 92.69 189 TYR A CA 1
ATOM 1564 C C . TYR A 1 189 ? 25.089 -13.022 13.689 1.00 92.69 189 TYR A C 1
ATOM 1566 O O . TYR A 1 189 ? 24.921 -14.099 14.259 1.00 92.69 189 TYR A O 1
ATOM 1574 N N . GLU A 1 190 ? 26.251 -12.374 13.696 1.00 91.31 190 GLU A N 1
ATOM 1575 C CA . GLU A 1 190 ? 27.488 -12.873 14.302 1.00 91.31 190 GLU A CA 1
ATOM 1576 C C . GLU A 1 190 ? 27.952 -11.900 15.404 1.00 91.31 190 GLU A C 1
ATOM 1578 O O . GLU A 1 190 ? 28.798 -11.038 15.151 1.00 91.31 190 GLU A O 1
ATOM 1583 N N . PRO A 1 191 ? 27.386 -11.991 16.625 1.00 90.25 191 PRO A N 1
ATOM 1584 C CA . PRO A 1 191 ? 27.561 -10.985 17.673 1.00 90.25 191 PRO A CA 1
ATOM 1585 C C . PRO A 1 191 ? 29.033 -10.735 18.015 1.00 90.25 191 PRO A C 1
ATOM 1587 O O . PRO A 1 191 ? 29.773 -11.668 18.333 1.00 90.25 191 PRO A O 1
ATOM 1590 N N . GLY A 1 192 ? 29.443 -9.464 17.997 1.00 88.81 192 GLY A N 1
ATOM 1591 C CA . GLY A 1 192 ? 30.790 -9.023 18.366 1.00 88.81 192 GLY A CA 1
ATOM 1592 C C . GLY A 1 192 ? 31.885 -9.359 17.351 1.00 88.81 192 GLY A C 1
ATOM 1593 O O . GLY A 1 192 ? 33.053 -9.060 17.609 1.00 88.81 192 GLY A O 1
ATOM 1594 N N . ARG A 1 193 ? 31.547 -9.975 16.211 1.00 89.81 193 ARG A N 1
ATOM 1595 C CA . ARG A 1 193 ? 32.522 -10.290 15.160 1.00 89.81 193 ARG A CA 1
ATOM 1596 C C . ARG A 1 193 ? 32.813 -9.076 14.280 1.00 89.81 193 ARG A C 1
ATOM 1598 O O . ARG A 1 193 ? 33.924 -8.969 13.758 1.00 89.81 193 ARG A O 1
ATOM 1605 N N . GLY A 1 194 ? 31.833 -8.191 14.098 1.00 87.94 194 GLY A N 1
ATOM 1606 C CA . GLY A 1 194 ? 31.917 -7.071 13.172 1.00 87.94 194 GLY A CA 1
ATOM 1607 C C . GLY A 1 194 ? 32.214 -7.482 11.720 1.00 87.94 194 GLY A C 1
ATOM 1608 O O . GLY A 1 194 ? 32.100 -8.645 11.301 1.00 87.94 194 GLY A O 1
ATOM 1609 N N . GLY A 1 195 ? 32.647 -6.491 10.935 1.00 84.75 195 GLY A N 1
ATOM 1610 C CA . GLY A 1 195 ? 33.095 -6.680 9.550 1.00 84.75 195 GLY A CA 1
ATOM 1611 C C . GLY A 1 195 ? 31.972 -6.946 8.541 1.00 84.75 195 GLY A C 1
ATOM 1612 O O . GLY A 1 195 ? 32.252 -7.340 7.410 1.00 84.75 195 GLY A O 1
ATOM 1613 N N . GLY A 1 196 ? 30.713 -6.762 8.934 1.00 88.25 196 GLY A N 1
ATOM 1614 C CA . GLY A 1 196 ? 29.562 -6.692 8.045 1.00 88.25 196 GLY A CA 1
ATOM 1615 C C . GLY A 1 196 ? 29.624 -5.456 7.152 1.00 88.25 196 GLY A C 1
ATOM 1616 O O . GLY A 1 196 ? 29.754 -4.337 7.644 1.00 88.25 196 GLY A O 1
ATOM 1617 N N . GLY A 1 197 ? 29.548 -5.663 5.835 1.00 86.06 197 GLY A N 1
ATOM 1618 C CA . GLY A 1 197 ? 29.631 -4.599 4.826 1.00 86.06 197 GLY A CA 1
ATOM 1619 C C . GLY A 1 197 ? 28.305 -4.267 4.139 1.00 86.06 197 GLY A C 1
ATOM 1620 O O . GLY A 1 197 ? 28.278 -3.428 3.242 1.00 86.06 197 GLY A O 1
ATOM 1621 N N . GLU A 1 198 ? 27.211 -4.930 4.516 1.00 91.00 198 GLU A N 1
ATOM 1622 C CA . GLU A 1 198 ? 25.923 -4.757 3.843 1.00 91.00 198 GLU A CA 1
ATOM 1623 C C . GLU A 1 198 ? 25.331 -3.371 4.141 1.00 91.00 198 GLU A C 1
ATOM 1625 O O . GLU A 1 198 ? 25.266 -2.926 5.290 1.00 91.00 198 GLU A O 1
ATOM 1630 N N . GLN A 1 199 ? 24.869 -2.674 3.103 1.00 93.06 199 GLN A N 1
ATOM 1631 C CA . GLN A 1 199 ? 24.208 -1.379 3.263 1.00 93.06 199 GLN A CA 1
ATOM 1632 C C . GLN A 1 199 ? 22.759 -1.606 3.708 1.00 93.06 199 GLN A C 1
ATOM 1634 O O . GLN A 1 199 ? 21.932 -2.076 2.925 1.00 93.06 199 GLN A O 1
ATOM 1639 N N . LEU A 1 200 ? 22.446 -1.259 4.964 1.00 94.56 200 LEU A N 1
ATOM 1640 C CA . LEU A 1 200 ? 21.095 -1.374 5.539 1.00 94.56 200 LEU A CA 1
ATOM 1641 C C . LEU A 1 200 ? 20.034 -0.753 4.625 1.00 94.56 200 LEU A C 1
ATOM 1643 O O . LEU A 1 200 ? 18.955 -1.307 4.460 1.00 94.56 200 LEU A O 1
ATOM 1647 N N . GLU A 1 201 ? 20.354 0.386 4.026 1.00 94.25 201 GLU A N 1
ATOM 1648 C CA . GLU A 1 201 ? 19.464 1.181 3.188 1.00 94.25 201 GLU A CA 1
ATOM 1649 C C . GLU A 1 201 ? 19.126 0.466 1.885 1.00 94.25 201 GLU A C 1
ATOM 1651 O O . GLU A 1 201 ? 17.977 0.499 1.454 1.00 94.25 201 GLU A O 1
ATOM 1656 N N . THR A 1 202 ? 20.095 -0.242 1.298 1.00 95.56 202 THR A N 1
ATOM 1657 C CA . THR A 1 202 ? 19.872 -1.086 0.120 1.00 95.56 202 THR A CA 1
ATOM 1658 C C . THR A 1 202 ? 18.912 -2.220 0.455 1.00 95.56 202 THR A C 1
ATOM 1660 O O . THR A 1 202 ? 17.930 -2.415 -0.263 1.00 95.56 202 THR A O 1
ATOM 1663 N N . ILE A 1 203 ? 19.132 -2.911 1.582 1.00 95.44 203 ILE A N 1
ATOM 1664 C CA . ILE A 1 203 ? 18.227 -3.978 2.021 1.00 95.44 203 ILE A CA 1
ATOM 1665 C C . ILE A 1 203 ? 16.842 -3.383 2.273 1.00 95.44 203 ILE A C 1
ATOM 1667 O O . ILE A 1 203 ? 15.901 -3.787 1.603 1.00 95.44 203 ILE A O 1
ATOM 1671 N N . GLN A 1 204 ? 16.716 -2.363 3.127 1.00 94.38 204 GLN A N 1
ATOM 1672 C CA . GLN A 1 204 ? 15.444 -1.701 3.441 1.00 94.38 204 GLN A CA 1
ATOM 1673 C C . GLN A 1 204 ? 14.689 -1.219 2.197 1.00 94.38 204 GLN A C 1
ATOM 1675 O O . GLN A 1 204 ? 13.469 -1.373 2.120 1.00 94.38 204 GLN A O 1
ATOM 1680 N N . ALA A 1 205 ? 15.379 -0.641 1.211 1.00 94.81 205 ALA A N 1
ATOM 1681 C CA . ALA A 1 205 ? 14.761 -0.175 -0.024 1.00 94.81 205 ALA A CA 1
ATOM 1682 C C . ALA A 1 205 ? 14.308 -1.335 -0.922 1.00 94.81 205 ALA A C 1
ATOM 1684 O O . ALA A 1 205 ? 13.228 -1.251 -1.503 1.00 94.81 205 ALA A O 1
ATOM 1685 N N . SER A 1 206 ? 15.034 -2.454 -0.937 1.00 95.56 206 SER A N 1
ATOM 1686 C CA . SER A 1 206 ? 14.658 -3.656 -1.692 1.00 95.56 206 SER A CA 1
ATOM 1687 C C . SER A 1 206 ? 13.455 -4.416 -1.116 1.00 95.56 206 SER A C 1
ATOM 1689 O O . SER A 1 206 ? 12.805 -5.151 -1.847 1.00 95.56 206 SER A O 1
ATOM 1691 N N . MET A 1 207 ? 13.115 -4.239 0.169 1.00 94.00 207 MET A N 1
ATOM 1692 C CA . MET A 1 207 ? 12.061 -5.031 0.832 1.00 94.00 207 MET A CA 1
ATOM 1693 C C . MET A 1 207 ? 10.663 -4.789 0.250 1.00 94.00 207 MET A C 1
ATOM 1695 O O . MET A 1 207 ? 10.174 -3.663 0.257 1.00 94.00 207 MET A O 1
ATOM 1699 N N . LEU A 1 208 ? 9.961 -5.837 -0.152 1.00 93.12 208 LEU A N 1
ATOM 1700 C CA . LEU A 1 208 ? 8.526 -5.779 -0.405 1.00 93.12 208 LEU A CA 1
ATOM 1701 C C . LEU A 1 208 ? 7.758 -5.846 0.921 1.00 93.12 208 LEU A C 1
ATOM 1703 O O . LEU A 1 208 ? 7.026 -4.923 1.269 1.00 93.12 208 LEU A O 1
ATOM 1707 N N . GLU A 1 209 ? 7.970 -6.924 1.672 1.00 91.38 209 GLU A N 1
ATOM 1708 C CA . GLU A 1 209 ? 7.298 -7.201 2.940 1.00 91.38 209 GLU A CA 1
ATOM 1709 C C . GLU A 1 209 ? 8.155 -8.117 3.823 1.00 91.38 209 GLU A C 1
ATOM 1711 O O . GLU A 1 209 ? 9.080 -8.788 3.356 1.00 91.38 209 GLU A O 1
ATOM 1716 N N . MET A 1 210 ? 7.842 -8.147 5.117 1.00 92.75 210 MET A N 1
ATOM 1717 C CA . MET A 1 210 ? 8.493 -9.023 6.085 1.00 92.75 210 MET A CA 1
ATOM 1718 C C . MET A 1 210 ? 7.467 -9.993 6.661 1.00 92.75 210 MET A C 1
ATOM 1720 O O . MET A 1 210 ? 6.512 -9.581 7.312 1.00 92.75 210 MET A O 1
ATOM 1724 N N . VAL A 1 211 ? 7.690 -11.284 6.442 1.00 91.88 211 VAL A N 1
ATOM 1725 C CA . VAL A 1 211 ? 6.850 -12.361 6.959 1.00 91.88 211 VAL A CA 1
ATOM 1726 C C . VAL A 1 211 ? 7.397 -12.784 8.316 1.00 91.88 211 VAL A C 1
ATOM 1728 O O . VAL A 1 211 ? 8.465 -13.396 8.421 1.00 91.88 211 VAL A O 1
ATOM 1731 N N . LEU A 1 212 ? 6.659 -12.411 9.359 1.00 88.12 212 LEU A N 1
ATOM 1732 C CA . LEU A 1 212 ? 7.000 -12.653 10.755 1.00 88.12 212 LEU A CA 1
ATOM 1733 C C . LEU A 1 212 ? 6.122 -13.780 11.313 1.00 88.12 212 LEU A C 1
ATOM 1735 O O . LEU A 1 212 ? 4.898 -13.652 11.292 1.00 88.12 212 LEU A O 1
ATOM 1739 N N . PRO A 1 213 ? 6.700 -14.860 11.864 1.00 83.56 213 PRO A N 1
ATOM 1740 C CA . PRO A 1 213 ? 5.900 -15.874 12.526 1.00 83.56 213 PRO A CA 1
ATOM 1741 C C . PRO A 1 213 ? 5.355 -15.319 13.840 1.00 83.56 213 PRO A C 1
ATOM 1743 O O . PRO A 1 213 ? 6.100 -14.837 14.699 1.00 83.56 213 PRO A O 1
ATOM 1746 N N . ILE A 1 214 ? 4.039 -15.407 14.003 1.00 81.88 214 ILE A N 1
ATOM 1747 C CA . ILE A 1 214 ? 3.368 -15.009 15.235 1.00 81.88 214 ILE A CA 1
ATOM 1748 C C . ILE A 1 214 ? 3.561 -16.113 16.276 1.00 81.88 214 ILE A C 1
ATOM 1750 O O . ILE A 1 214 ? 3.423 -17.292 15.971 1.00 81.88 214 ILE A O 1
ATOM 1754 N N . LEU A 1 215 ? 3.874 -15.734 17.517 1.00 81.25 215 LEU A N 1
ATOM 1755 C CA . LEU A 1 215 ? 4.001 -16.660 18.644 1.00 81.25 215 LEU A CA 1
ATOM 1756 C C . LEU A 1 215 ? 2.627 -16.857 19.309 1.00 81.25 215 LEU A C 1
ATOM 1758 O O . LEU A 1 215 ? 2.235 -16.009 20.117 1.00 81.25 215 LEU A O 1
ATOM 1762 N N . PRO A 1 216 ? 1.890 -17.958 19.046 1.00 79.19 216 PRO A N 1
ATOM 1763 C CA . PRO A 1 216 ? 0.471 -18.043 19.407 1.00 79.19 216 PRO A CA 1
ATOM 1764 C C . PRO A 1 216 ? 0.237 -17.998 20.919 1.00 79.19 216 PRO A C 1
ATOM 1766 O O . PRO A 1 216 ? -0.744 -17.430 21.390 1.00 79.19 216 PRO A O 1
ATOM 1769 N N . HIS A 1 217 ? 1.178 -18.522 21.710 1.00 82.19 217 HIS A N 1
ATOM 1770 C CA . HIS A 1 217 ? 1.101 -18.511 23.173 1.00 82.19 217 HIS A CA 1
ATOM 1771 C C . HIS A 1 217 ? 1.085 -17.097 23.782 1.00 82.19 217 HIS A C 1
ATOM 1773 O O . HIS A 1 217 ? 0.687 -16.951 24.934 1.00 82.19 217 HIS A O 1
ATOM 1779 N N . ARG A 1 218 ? 1.488 -16.061 23.029 1.00 80.12 218 ARG A N 1
ATOM 1780 C CA . ARG A 1 218 ? 1.437 -14.652 23.459 1.00 80.12 218 ARG A CA 1
ATOM 1781 C C . ARG A 1 218 ? 0.135 -13.939 23.105 1.00 80.12 218 ARG A C 1
ATOM 1783 O O . ARG A 1 218 ? -0.049 -12.801 23.518 1.00 80.12 218 ARG A O 1
ATOM 1790 N N . LEU A 1 219 ? -0.736 -14.579 22.333 1.00 83.38 219 LEU A N 1
ATOM 1791 C CA . LEU A 1 219 ? -2.027 -14.025 21.951 1.00 83.38 219 LEU A CA 1
ATOM 1792 C C . LEU A 1 219 ? -3.133 -14.501 22.891 1.00 83.38 219 LEU A C 1
ATOM 1794 O O . LEU A 1 219 ? -3.057 -15.605 23.443 1.00 83.38 219 LEU A O 1
ATOM 1798 N N . SER A 1 220 ? -4.178 -13.680 23.016 1.00 84.06 220 SER A N 1
ATOM 1799 C CA . SER A 1 220 ? -5.447 -14.111 23.598 1.00 84.06 220 SER A CA 1
ATOM 1800 C C . SER A 1 220 ? -6.098 -15.184 22.724 1.00 84.06 220 SER A C 1
ATOM 1802 O O . SER A 1 220 ? -5.812 -15.301 21.530 1.00 84.06 220 SER A O 1
ATOM 1804 N N . GLU A 1 221 ? -7.001 -15.962 23.316 1.00 85.06 221 GLU A N 1
ATOM 1805 C CA . GLU A 1 221 ? -7.723 -17.021 22.606 1.00 85.06 221 GLU A CA 1
ATOM 1806 C C . GLU A 1 221 ? -8.488 -16.490 21.385 1.00 85.06 221 GLU A C 1
ATOM 1808 O O . GLU A 1 221 ? -8.530 -17.134 20.338 1.00 85.06 221 GLU A O 1
ATOM 1813 N N . ASP A 1 222 ? -9.043 -15.279 21.486 1.00 84.69 222 ASP A N 1
ATOM 1814 C CA . ASP A 1 222 ? -9.747 -14.668 20.367 1.00 84.69 222 ASP A CA 1
ATOM 1815 C C . ASP A 1 222 ? -8.826 -14.355 19.193 1.00 84.69 222 ASP A C 1
ATOM 1817 O O . ASP A 1 222 ? -9.182 -14.627 18.046 1.00 84.69 222 ASP A O 1
ATOM 1821 N N . TRP A 1 223 ? -7.643 -13.809 19.472 1.00 87.38 223 TRP A N 1
ATOM 1822 C CA . TRP A 1 223 ? -6.659 -13.505 18.440 1.00 87.38 223 TRP A CA 1
ATOM 1823 C C . TRP A 1 223 ? -6.045 -14.755 17.828 1.00 87.38 223 TRP A C 1
ATOM 1825 O O . TRP A 1 223 ? -5.823 -14.746 16.622 1.00 87.38 223 TRP A O 1
ATOM 1835 N N . ARG A 1 224 ? -5.838 -15.832 18.601 1.00 88.62 224 ARG A N 1
ATOM 1836 C CA . ARG A 1 224 ? -5.391 -17.128 18.055 1.00 88.62 224 ARG A CA 1
ATOM 1837 C C . ARG A 1 224 ? -6.328 -17.620 16.957 1.00 88.62 224 ARG A C 1
ATOM 1839 O O . ARG A 1 224 ? -5.878 -17.864 15.846 1.00 88.62 224 ARG A O 1
ATOM 1846 N N . LYS A 1 225 ? -7.633 -17.649 17.233 1.00 86.94 225 LYS A N 1
ATOM 1847 C CA . LYS A 1 225 ? -8.655 -18.060 16.253 1.00 86.94 225 LYS A CA 1
ATOM 1848 C C . LYS A 1 225 ? -8.681 -17.167 15.010 1.00 86.94 225 LYS A C 1
ATOM 1850 O O . LYS A 1 225 ? -8.930 -17.643 13.907 1.00 86.94 225 LYS A O 1
ATOM 1855 N N . SER A 1 226 ? -8.440 -15.867 15.180 1.00 87.25 226 SER A N 1
ATOM 1856 C CA . SER A 1 226 ? -8.394 -14.928 14.056 1.00 87.25 226 SER A CA 1
ATOM 1857 C C . SER A 1 226 ? -7.175 -15.170 13.171 1.00 87.25 226 SER A C 1
ATOM 1859 O O . SER A 1 226 ? -7.338 -15.320 11.967 1.00 87.25 226 SER A O 1
ATOM 1861 N N . ILE A 1 227 ? -5.973 -15.297 13.743 1.00 87.69 227 ILE A N 1
ATOM 1862 C CA . ILE A 1 227 ? -4.750 -15.509 12.949 1.00 87.69 227 ILE A CA 1
ATOM 1863 C C . ILE A 1 227 ? -4.669 -16.900 12.301 1.00 87.69 227 ILE A C 1
ATOM 1865 O O . ILE A 1 227 ? -3.927 -17.079 11.345 1.00 87.69 227 ILE A O 1
ATOM 1869 N N . GLU A 1 228 ? -5.425 -17.888 12.792 1.00 85.94 228 GLU A N 1
ATOM 1870 C CA . GLU A 1 228 ? -5.555 -19.205 12.144 1.00 85.94 228 GLU A CA 1
ATOM 1871 C C . GLU A 1 228 ? -6.304 -19.139 10.805 1.00 85.94 228 GLU A C 1
ATOM 1873 O O . GLU A 1 228 ? -6.166 -20.036 9.977 1.00 85.94 228 GLU A O 1
ATOM 1878 N N . SER A 1 229 ? -7.114 -18.097 10.597 1.00 83.62 229 SER A N 1
ATOM 1879 C CA . SER A 1 229 ? -7.993 -17.962 9.429 1.00 83.62 229 SER A CA 1
ATOM 1880 C C . SER A 1 229 ? -7.764 -16.685 8.617 1.00 83.62 229 SER A C 1
ATOM 1882 O O . SER A 1 229 ? -8.331 -16.552 7.530 1.00 83.62 229 SER A O 1
ATOM 1884 N N . ILE A 1 230 ? -6.962 -15.747 9.130 1.00 86.69 230 ILE A N 1
ATOM 1885 C CA . ILE A 1 230 ? -6.765 -14.411 8.567 1.00 86.69 230 ILE A CA 1
ATOM 1886 C C . ILE A 1 230 ? -5.282 -14.034 8.643 1.00 86.69 230 ILE A C 1
ATOM 1888 O O . ILE A 1 230 ? -4.702 -13.982 9.728 1.00 86.69 230 ILE A O 1
ATOM 1892 N N . ASP A 1 231 ? -4.704 -13.672 7.498 1.00 88.12 231 ASP A N 1
ATOM 1893 C CA . ASP A 1 231 ? -3.404 -13.007 7.433 1.00 88.12 231 ASP A CA 1
ATOM 1894 C C . ASP A 1 231 ? -3.547 -11.509 7.738 1.00 88.12 231 ASP A C 1
ATOM 1896 O O . ASP A 1 231 ? -4.471 -10.842 7.265 1.00 88.12 231 ASP A O 1
ATOM 1900 N N . ILE A 1 232 ? -2.611 -10.958 8.516 1.00 88.94 232 ILE A N 1
ATOM 1901 C CA . ILE A 1 232 ? -2.592 -9.535 8.872 1.00 88.94 232 ILE A CA 1
ATOM 1902 C C . ILE A 1 232 ? -1.454 -8.854 8.123 1.00 88.94 232 ILE A C 1
ATOM 1904 O O . ILE A 1 232 ? -0.281 -9.136 8.363 1.00 88.94 232 ILE A O 1
ATOM 1908 N N . LEU A 1 233 ? -1.815 -7.913 7.255 1.00 90.44 233 LEU A N 1
ATOM 1909 C CA . LEU A 1 233 ? -0.877 -7.027 6.583 1.00 90.44 233 LEU A CA 1
ATOM 1910 C C . LEU A 1 233 ? -0.855 -5.672 7.297 1.00 90.44 233 LEU A C 1
ATOM 1912 O O . LEU A 1 233 ? -1.874 -4.984 7.356 1.00 90.44 233 LEU A O 1
ATOM 1916 N N . ASP A 1 234 ? 0.313 -5.278 7.795 1.00 89.06 234 ASP A N 1
ATOM 1917 C CA . ASP A 1 234 ? 0.552 -3.931 8.313 1.00 89.06 234 ASP A CA 1
ATOM 1918 C C . ASP A 1 234 ? 1.331 -3.104 7.281 1.00 89.06 234 ASP A C 1
ATOM 1920 O O . ASP A 1 234 ? 2.388 -3.522 6.803 1.00 89.06 234 ASP A O 1
ATOM 1924 N N . ILE A 1 235 ? 0.810 -1.922 6.942 1.00 83.31 235 ILE A N 1
ATOM 1925 C CA . ILE A 1 235 ? 1.464 -0.961 6.046 1.00 83.31 235 ILE A CA 1
ATOM 1926 C C . ILE A 1 235 ? 1.860 0.262 6.884 1.00 83.31 235 ILE A C 1
ATOM 1928 O O . ILE A 1 235 ? 1.093 1.228 6.992 1.00 83.31 235 ILE A O 1
ATOM 1932 N N . PRO A 1 236 ? 3.059 0.257 7.495 1.00 71.06 236 PRO A N 1
ATOM 1933 C CA . PRO A 1 236 ? 3.479 1.346 8.357 1.00 71.06 236 PRO A CA 1
ATOM 1934 C C . PRO A 1 236 ? 3.790 2.608 7.545 1.00 71.06 236 PRO A C 1
ATOM 1936 O O . PRO A 1 236 ? 4.300 2.558 6.428 1.00 71.06 236 PRO A O 1
ATOM 1939 N N . GLY A 1 237 ? 3.591 3.778 8.156 1.00 68.19 237 GLY A N 1
ATOM 1940 C CA . GLY A 1 237 ? 4.172 5.025 7.645 1.00 68.19 237 GLY A CA 1
ATOM 1941 C C . GLY A 1 237 ? 3.283 5.878 6.738 1.00 68.19 237 GLY A C 1
ATOM 1942 O O . GLY A 1 237 ? 3.808 6.798 6.108 1.00 68.19 237 GLY A O 1
ATOM 1943 N N . MET A 1 238 ? 1.965 5.656 6.739 1.00 66.06 238 MET A N 1
ATOM 1944 C CA . MET A 1 238 ? 0.978 6.642 6.279 1.00 66.06 238 MET A CA 1
ATOM 1945 C C . MET A 1 238 ? 1.089 7.923 7.127 1.00 66.06 238 MET A C 1
ATOM 1947 O O . MET A 1 238 ? 0.531 8.022 8.215 1.00 66.06 238 MET A O 1
ATOM 1951 N N . ARG A 1 239 ? 1.873 8.896 6.662 1.00 62.94 239 ARG A N 1
ATOM 1952 C CA . ARG A 1 239 ? 2.011 10.238 7.260 1.00 62.94 239 ARG A CA 1
ATOM 1953 C C . ARG A 1 239 ? 1.765 11.296 6.198 1.00 62.94 239 ARG A C 1
ATOM 1955 O O . ARG A 1 239 ? 1.940 11.004 5.019 1.00 62.94 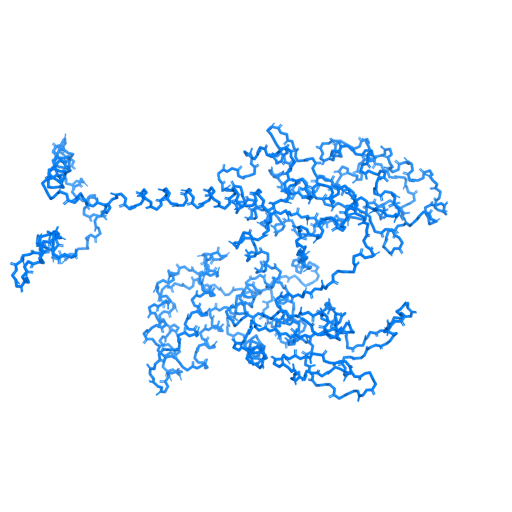239 ARG A O 1
ATOM 1962 N N . ALA A 1 240 ? 1.456 12.525 6.591 1.00 53.03 240 ALA A N 1
ATOM 1963 C CA . ALA A 1 240 ? 1.363 13.620 5.635 1.00 53.03 240 ALA A CA 1
ATOM 1964 C C . ALA A 1 240 ? 2.702 13.808 4.929 1.00 53.03 240 ALA A C 1
ATOM 1966 O O . ALA A 1 240 ? 3.751 13.528 5.522 1.00 53.03 240 ALA A O 1
ATOM 1967 N N . GLY A 1 241 ? 2.668 14.264 3.674 1.00 53.66 241 GLY A N 1
ATOM 1968 C CA . GLY A 1 241 ? 3.847 14.855 3.037 1.00 53.66 241 GLY A CA 1
ATOM 1969 C C . GLY A 1 241 ? 4.402 15.991 3.904 1.00 53.66 241 GLY A C 1
ATOM 1970 O O . GLY A 1 241 ? 3.737 16.418 4.848 1.00 53.66 241 GLY A O 1
ATOM 1971 N N . ARG A 1 242 ? 5.628 16.447 3.627 1.00 54.97 242 ARG A N 1
ATOM 1972 C CA . ARG A 1 242 ? 6.342 17.446 4.447 1.00 54.97 242 ARG A CA 1
ATOM 1973 C C . ARG A 1 242 ? 5.404 18.582 4.911 1.00 54.97 242 ARG A C 1
ATOM 1975 O O . ARG A 1 242 ? 4.922 19.366 4.098 1.00 54.97 242 ARG A O 1
ATOM 1982 N N . GLN A 1 243 ? 5.122 18.641 6.217 1.00 40.91 243 GLN A N 1
ATOM 1983 C CA . GLN A 1 243 ? 4.446 19.761 6.881 1.00 40.91 243 GLN A CA 1
ATOM 1984 C C . GLN A 1 243 ? 5.468 20.483 7.768 1.00 40.91 243 GLN A C 1
ATOM 1986 O O . GLN A 1 243 ? 6.254 19.835 8.458 1.00 40.91 243 GLN A O 1
ATOM 1991 N N . GLY A 1 244 ? 5.467 21.819 7.748 1.00 46.28 244 GLY A N 1
ATOM 1992 C CA . GLY A 1 244 ? 6.405 22.658 8.509 1.00 46.28 244 GLY A CA 1
ATOM 1993 C C . GLY A 1 244 ? 7.387 23.432 7.624 1.00 46.28 244 GLY A C 1
ATOM 1994 O O . GLY A 1 244 ? 7.046 23.790 6.503 1.00 46.28 244 GLY A O 1
ATOM 1995 N N . ALA A 1 245 ? 8.590 23.724 8.136 1.00 31.83 245 ALA A N 1
ATOM 1996 C CA . ALA A 1 245 ? 9.594 24.592 7.496 1.00 31.83 245 ALA A CA 1
ATOM 1997 C C . ALA A 1 245 ? 10.141 24.071 6.148 1.00 31.83 245 ALA A C 1
ATOM 1999 O O . ALA A 1 245 ? 10.670 24.847 5.357 1.00 31.83 245 ALA A O 1
ATOM 2000 N N . GLU A 1 246 ? 9.984 22.778 5.864 1.00 47.12 246 GLU A N 1
ATOM 2001 C CA . GLU A 1 246 ? 10.314 22.160 4.577 1.00 47.12 246 GLU A CA 1
ATOM 2002 C C . GLU A 1 246 ? 9.094 22.178 3.646 1.00 47.12 246 GLU A C 1
ATOM 2004 O O . GLU A 1 246 ? 8.525 21.139 3.310 1.00 47.12 246 GLU A O 1
ATOM 2009 N N . GLN A 1 247 ? 8.633 23.372 3.275 1.00 53.03 247 GLN A N 1
ATOM 2010 C CA . GLN A 1 247 ? 7.485 23.504 2.380 1.00 53.03 247 GLN A CA 1
ATOM 2011 C C . GLN A 1 247 ? 7.866 23.148 0.941 1.00 53.03 247 GLN A C 1
ATOM 2013 O O . GLN A 1 247 ? 8.825 23.684 0.386 1.00 53.03 247 GLN A O 1
ATOM 2018 N N . GLY A 1 248 ? 7.049 22.301 0.317 1.00 67.62 248 GLY A N 1
ATOM 2019 C CA . GLY A 1 248 ? 7.084 22.052 -1.120 1.00 67.62 248 GLY A CA 1
ATOM 2020 C C . GLY A 1 248 ? 7.676 20.706 -1.526 1.00 67.62 248 GLY A C 1
ATOM 2021 O O . GLY A 1 248 ? 8.272 19.965 -0.745 1.00 67.62 248 GLY A O 1
ATOM 2022 N N . LYS A 1 249 ? 7.466 20.388 -2.802 1.00 83.31 249 LYS A N 1
ATOM 2023 C CA . LYS A 1 249 ? 8.028 19.207 -3.449 1.00 83.31 249 LYS A CA 1
ATOM 2024 C C . LYS A 1 249 ? 9.551 19.349 -3.592 1.00 83.31 249 LYS A C 1
ATOM 2026 O O . LYS A 1 249 ? 10.073 20.444 -3.796 1.00 83.31 249 LYS A O 1
ATOM 2031 N N . ARG A 1 250 ? 10.274 18.233 -3.511 1.00 88.25 250 ARG A N 1
ATOM 2032 C CA . ARG A 1 250 ? 11.736 18.162 -3.647 1.00 88.25 250 ARG A CA 1
ATOM 2033 C C . ARG A 1 250 ? 12.189 18.545 -5.054 1.00 88.25 250 ARG A C 1
ATOM 2035 O O . ARG A 1 250 ? 11.583 18.122 -6.032 1.00 88.25 250 ARG A O 1
ATOM 2042 N N . THR A 1 251 ? 13.306 19.260 -5.156 1.00 89.50 251 THR A N 1
ATOM 2043 C CA . THR A 1 251 ? 13.969 19.596 -6.433 1.00 89.50 251 THR A CA 1
ATOM 2044 C C . THR A 1 251 ? 15.274 18.830 -6.662 1.00 89.50 251 THR A C 1
ATOM 2046 O O . THR A 1 251 ? 15.830 18.900 -7.754 1.00 89.50 251 THR A O 1
ATOM 2049 N N . ARG A 1 252 ? 15.750 18.096 -5.648 1.00 90.06 252 ARG A N 1
ATOM 2050 C CA . ARG A 1 252 ? 16.898 17.180 -5.698 1.00 90.06 252 ARG A CA 1
ATOM 2051 C C . ARG A 1 252 ? 16.762 16.072 -4.642 1.00 90.06 252 ARG A C 1
ATOM 2053 O O . ARG A 1 252 ? 15.884 16.159 -3.777 1.00 90.06 252 ARG A O 1
ATOM 2060 N N . ALA A 1 253 ? 17.617 15.053 -4.716 1.00 92.56 253 ALA A N 1
ATOM 2061 C CA . ALA A 1 253 ? 17.682 13.943 -3.758 1.00 92.56 253 ALA A CA 1
ATOM 2062 C C . ALA A 1 253 ? 19.127 13.439 -3.624 1.00 92.56 253 ALA A C 1
ATOM 2064 O O . ALA A 1 253 ? 19.456 12.333 -4.059 1.00 92.56 253 ALA A O 1
ATOM 2065 N N . ASP A 1 254 ? 20.009 14.282 -3.097 1.00 93.06 254 ASP A N 1
ATOM 2066 C CA . ASP A 1 254 ? 21.457 14.045 -3.130 1.00 93.06 254 ASP A CA 1
ATOM 2067 C C . ASP A 1 254 ? 21.929 13.213 -1.935 1.00 93.06 254 ASP A C 1
ATOM 2069 O O . ASP A 1 254 ? 22.934 12.507 -2.022 1.00 93.06 254 ASP A O 1
ATOM 2073 N N . THR A 1 255 ? 21.196 13.262 -0.821 1.00 93.62 255 THR A N 1
ATOM 2074 C CA . THR A 1 255 ? 21.529 12.487 0.380 1.00 93.62 255 THR A CA 1
ATOM 2075 C C . THR A 1 255 ? 20.710 11.201 0.479 1.00 93.62 255 THR A C 1
ATOM 2077 O O . THR A 1 255 ? 19.598 11.096 -0.041 1.00 93.62 255 THR A O 1
ATOM 2080 N N . VAL A 1 256 ? 21.245 10.218 1.207 1.00 91.31 256 VAL A N 1
ATOM 2081 C CA . VAL A 1 256 ? 20.564 8.939 1.461 1.00 91.31 256 VAL A CA 1
ATOM 2082 C C . VAL A 1 256 ? 19.229 9.144 2.178 1.00 91.31 256 VAL A C 1
ATOM 2084 O O . VAL A 1 256 ? 18.265 8.448 1.875 1.00 91.31 256 VAL A O 1
ATOM 2087 N N . ASP A 1 257 ? 19.134 10.112 3.089 1.00 90.12 257 ASP A N 1
ATOM 2088 C CA . ASP A 1 257 ? 17.891 10.374 3.814 1.00 90.12 257 ASP A CA 1
ATOM 2089 C C . ASP A 1 257 ? 16.786 10.875 2.879 1.00 90.12 257 ASP A C 1
ATOM 2091 O O . ASP A 1 257 ? 15.668 10.362 2.920 1.00 90.12 257 ASP A O 1
ATOM 2095 N N . GLU A 1 258 ? 17.112 11.799 1.973 1.00 91.62 258 GLU A N 1
ATOM 2096 C CA . GLU A 1 258 ? 16.164 12.304 0.974 1.00 91.62 258 GLU A CA 1
ATOM 2097 C C . GLU A 1 258 ? 15.701 11.201 0.020 1.00 91.62 258 GLU A C 1
ATOM 2099 O O . GLU A 1 258 ? 14.511 11.082 -0.275 1.00 91.62 258 GLU A O 1
ATOM 2104 N N . GLN A 1 259 ? 16.639 10.369 -0.433 1.00 94.62 259 GLN A N 1
ATOM 2105 C CA . GLN A 1 259 ? 16.356 9.216 -1.282 1.00 94.62 259 GLN A CA 1
ATOM 2106 C C . GLN A 1 259 ? 15.433 8.213 -0.580 1.00 94.62 259 GLN A C 1
ATOM 2108 O O . GLN A 1 259 ? 14.418 7.796 -1.138 1.00 94.62 259 GLN A O 1
ATOM 2113 N N . MET A 1 260 ? 15.740 7.853 0.668 1.00 92.50 260 MET A N 1
ATOM 2114 C CA . MET A 1 260 ? 14.959 6.880 1.432 1.00 92.50 260 MET A CA 1
ATOM 2115 C C . MET A 1 260 ? 13.572 7.402 1.815 1.00 92.50 260 MET A C 1
ATOM 2117 O O . MET A 1 260 ? 12.638 6.608 1.938 1.00 92.50 260 MET A O 1
ATOM 2121 N N . GLU A 1 261 ? 13.395 8.714 1.967 1.00 89.81 261 GLU A N 1
ATOM 2122 C CA . GLU A 1 261 ? 12.065 9.308 2.117 1.00 89.81 261 GLU A CA 1
ATOM 2123 C C . GLU A 1 261 ? 11.214 9.138 0.857 1.00 89.81 261 GLU A C 1
ATOM 2125 O O . GLU A 1 261 ? 10.067 8.698 0.965 1.00 89.81 261 GLU A O 1
ATOM 2130 N N . ILE A 1 262 ? 11.781 9.393 -0.328 1.00 92.69 262 ILE A N 1
ATOM 2131 C CA . ILE A 1 262 ? 11.107 9.154 -1.616 1.00 92.69 262 ILE A CA 1
ATOM 2132 C C . ILE A 1 262 ? 10.696 7.680 -1.724 1.00 92.69 262 ILE A C 1
ATOM 2134 O O . ILE A 1 262 ? 9.537 7.378 -2.021 1.00 92.69 262 ILE A O 1
ATOM 2138 N N . VAL A 1 263 ? 11.605 6.755 -1.398 1.00 93.44 263 VAL A N 1
ATOM 2139 C CA . VAL A 1 263 ? 11.328 5.308 -1.407 1.00 93.44 263 VAL A CA 1
ATOM 2140 C C . VAL A 1 263 ? 10.212 4.941 -0.441 1.00 93.44 263 VAL A C 1
ATOM 2142 O O . VAL A 1 263 ? 9.282 4.232 -0.818 1.00 93.44 263 VAL A O 1
ATOM 2145 N N . LYS A 1 264 ? 10.269 5.427 0.801 1.00 89.56 264 LYS A N 1
ATOM 2146 C CA . LYS A 1 264 ? 9.251 5.149 1.820 1.00 89.56 264 LYS A CA 1
ATOM 2147 C C . LYS A 1 264 ? 7.863 5.570 1.339 1.00 89.56 264 LYS A C 1
ATOM 2149 O O . LYS A 1 264 ? 6.906 4.817 1.491 1.00 89.56 264 LYS A O 1
ATOM 2154 N N . ARG A 1 265 ? 7.753 6.755 0.743 1.00 87.06 265 ARG A N 1
ATOM 2155 C CA . ARG A 1 265 ? 6.485 7.315 0.252 1.00 87.06 265 ARG A CA 1
ATOM 2156 C C . ARG A 1 265 ? 5.961 6.550 -0.951 1.00 87.06 265 ARG A C 1
ATOM 2158 O O . ARG A 1 265 ? 4.784 6.195 -0.980 1.00 87.06 265 ARG A O 1
ATOM 2165 N N . GLY A 1 266 ? 6.859 6.226 -1.878 1.00 91.44 266 GLY A N 1
ATOM 2166 C CA . GLY A 1 266 ? 6.572 5.371 -3.019 1.00 91.44 266 GLY A CA 1
ATOM 2167 C C . GLY A 1 266 ? 6.060 3.997 -2.603 1.00 91.44 266 GLY A C 1
ATOM 2168 O O . GLY A 1 266 ? 5.021 3.571 -3.097 1.00 91.44 266 GLY A O 1
ATOM 2169 N N . LYS A 1 267 ? 6.723 3.343 -1.641 1.00 91.12 267 LYS A N 1
ATOM 2170 C CA . LYS A 1 267 ? 6.315 2.037 -1.104 1.00 91.12 267 LYS A CA 1
ATOM 2171 C C . LYS A 1 267 ? 4.943 2.077 -0.462 1.00 91.12 267 LYS A C 1
ATOM 2173 O O . LYS A 1 267 ? 4.106 1.256 -0.800 1.00 91.12 267 LYS A O 1
ATOM 2178 N N . VAL A 1 268 ? 4.702 3.022 0.442 1.00 87.50 268 VAL A N 1
ATOM 2179 C CA . VAL A 1 268 ? 3.419 3.111 1.152 1.00 87.50 268 VAL A CA 1
ATOM 2180 C C . VAL A 1 268 ? 2.254 3.254 0.166 1.00 87.50 268 VAL A C 1
ATOM 2182 O O . VAL A 1 268 ? 1.271 2.525 0.279 1.00 87.50 268 VAL A O 1
ATOM 2185 N N . ALA A 1 269 ? 2.384 4.133 -0.833 1.00 87.56 269 ALA A N 1
ATOM 2186 C CA . ALA A 1 269 ? 1.361 4.298 -1.863 1.00 87.56 269 ALA A CA 1
ATOM 2187 C C . ALA A 1 269 ? 1.234 3.048 -2.751 1.00 87.56 269 ALA A C 1
ATOM 2189 O O . ALA A 1 269 ? 0.135 2.516 -2.905 1.00 87.56 269 ALA A O 1
ATOM 2190 N N . TYR A 1 270 ? 2.357 2.555 -3.282 1.00 91.62 270 TYR A N 1
ATOM 2191 C CA . TYR A 1 270 ? 2.392 1.417 -4.198 1.00 91.62 270 TYR A CA 1
ATOM 2192 C C . TYR A 1 270 ? 1.838 0.137 -3.569 1.00 91.62 270 TYR A C 1
ATOM 2194 O O . TYR A 1 270 ? 1.020 -0.534 -4.186 1.00 91.62 270 TYR A O 1
ATOM 2202 N N . LEU A 1 271 ? 2.262 -0.207 -2.349 1.00 91.00 271 LEU A N 1
ATOM 2203 C CA . LEU A 1 271 ? 1.849 -1.445 -1.691 1.00 91.00 271 LEU A CA 1
ATOM 2204 C C . LEU A 1 271 ? 0.349 -1.437 -1.425 1.00 91.00 271 LEU A C 1
ATOM 2206 O O . LEU A 1 271 ? -0.331 -2.379 -1.817 1.00 91.00 271 LEU A O 1
ATOM 2210 N N . PHE A 1 272 ? -0.192 -0.363 -0.841 1.00 90.31 272 PHE A N 1
ATOM 2211 C CA . PHE A 1 272 ? -1.633 -0.285 -0.603 1.00 90.31 272 PHE A CA 1
ATOM 2212 C C . PHE A 1 272 ? -2.423 -0.413 -1.913 1.00 90.31 272 PHE A C 1
ATOM 2214 O O . PHE A 1 272 ? -3.389 -1.174 -1.987 1.00 90.31 272 PHE A O 1
ATOM 2221 N N . GLU A 1 273 ? -2.011 0.326 -2.949 1.00 90.94 273 GLU A N 1
ATOM 2222 C CA . GLU A 1 273 ? -2.633 0.278 -4.274 1.00 90.94 273 GLU A CA 1
ATOM 2223 C C . GLU A 1 273 ? -2.564 -1.139 -4.864 1.00 90.94 273 GLU A C 1
ATOM 2225 O O . GLU A 1 273 ? -3.594 -1.656 -5.287 1.00 90.94 273 GLU A O 1
ATOM 2230 N N . ARG A 1 274 ? -1.407 -1.805 -4.789 1.00 91.81 274 ARG A N 1
ATOM 2231 C CA . ARG A 1 274 ? -1.195 -3.178 -5.260 1.00 91.81 274 ARG A CA 1
ATOM 2232 C C . ARG A 1 274 ? -2.095 -4.185 -4.547 1.00 91.81 274 ARG A C 1
ATOM 2234 O O . ARG A 1 274 ? -2.839 -4.892 -5.213 1.00 91.81 274 ARG A O 1
ATOM 2241 N N . TYR A 1 275 ? -2.053 -4.256 -3.215 1.00 92.12 275 TYR A N 1
ATOM 2242 C CA . TYR A 1 275 ? -2.865 -5.227 -2.464 1.00 92.12 275 TYR A CA 1
ATOM 2243 C C . TYR A 1 275 ? -4.371 -4.966 -2.629 1.00 92.12 275 TYR A C 1
ATOM 2245 O O . TYR A 1 275 ? -5.180 -5.885 -2.496 1.00 92.12 275 TYR A O 1
ATOM 2253 N N . THR A 1 276 ? -4.756 -3.725 -2.938 1.00 92.19 276 THR A N 1
ATOM 2254 C CA . THR A 1 276 ? -6.133 -3.385 -3.310 1.00 92.19 276 THR A CA 1
ATOM 2255 C C . THR A 1 276 ? -6.484 -3.888 -4.709 1.00 92.19 276 THR A C 1
ATOM 2257 O O . THR A 1 276 ? -7.515 -4.538 -4.869 1.00 92.19 276 THR A O 1
ATOM 2260 N N . ASP A 1 277 ? -5.637 -3.620 -5.705 1.00 89.12 277 ASP A N 1
ATOM 2261 C CA . ASP A 1 277 ? -5.865 -3.993 -7.108 1.00 89.12 277 ASP A CA 1
ATOM 2262 C C . ASP A 1 277 ? -5.818 -5.521 -7.308 1.00 89.12 277 ASP A C 1
ATOM 2264 O O . ASP A 1 277 ? -6.591 -6.071 -8.087 1.00 89.12 277 ASP A O 1
ATOM 2268 N N . GLU A 1 278 ? -4.986 -6.226 -6.535 1.00 89.25 278 GLU A N 1
ATOM 2269 C CA . GLU A 1 278 ? -4.938 -7.697 -6.457 1.00 89.25 278 GLU A CA 1
ATOM 2270 C C . GLU A 1 278 ? -6.082 -8.290 -5.602 1.00 89.25 278 GLU A C 1
ATOM 2272 O O . GLU A 1 278 ? -6.179 -9.505 -5.426 1.00 89.25 278 GLU A O 1
ATOM 2277 N N . LEU A 1 279 ? -6.976 -7.447 -5.066 1.00 88.00 279 LEU A N 1
ATOM 2278 C CA . LEU A 1 279 ? -8.118 -7.818 -4.223 1.00 88.00 279 LEU A CA 1
ATOM 2279 C C . LEU A 1 279 ? -7.736 -8.604 -2.953 1.00 88.00 279 LEU A C 1
ATOM 2281 O O . LEU A 1 279 ? -8.560 -9.355 -2.418 1.00 88.00 279 LEU A O 1
ATOM 2285 N N . LEU A 1 280 ? -6.518 -8.429 -2.442 1.00 88.94 280 LEU A N 1
ATOM 2286 C CA . LEU A 1 280 ? -6.012 -9.135 -1.262 1.00 88.94 280 LEU A CA 1
ATOM 2287 C C . LEU A 1 280 ? -6.539 -8.536 0.052 1.00 88.94 280 LEU A C 1
ATOM 2289 O O . LEU A 1 280 ? -6.671 -9.249 1.045 1.00 88.94 280 LEU A O 1
ATOM 2293 N N . ILE A 1 281 ? -6.927 -7.256 0.061 1.00 91.25 281 ILE A N 1
ATOM 2294 C CA . ILE A 1 281 ? -7.465 -6.593 1.261 1.00 91.25 281 ILE A CA 1
ATOM 2295 C C . ILE A 1 281 ? -8.978 -6.818 1.375 1.00 91.25 281 ILE A C 1
ATOM 2297 O O . ILE A 1 281 ? -9.787 -6.147 0.730 1.00 91.25 281 ILE A O 1
ATOM 2301 N N . GLN A 1 282 ? -9.382 -7.739 2.250 1.00 89.06 282 GLN A N 1
ATOM 2302 C CA . GLN A 1 282 ? -10.799 -7.985 2.542 1.00 89.06 282 GLN A CA 1
ATOM 2303 C C . GLN A 1 282 ? -11.360 -7.004 3.573 1.00 89.06 282 GLN A C 1
ATOM 2305 O O . GLN A 1 282 ? -12.410 -6.406 3.355 1.00 89.06 282 GLN A O 1
ATOM 2310 N N . THR A 1 283 ? -10.638 -6.823 4.670 1.00 92.31 283 THR A N 1
ATOM 2311 C CA . THR A 1 283 ? -11.060 -6.025 5.819 1.00 92.31 283 THR A CA 1
ATOM 2312 C C . THR A 1 283 ? -9.994 -4.982 6.080 1.00 92.31 283 THR A C 1
ATOM 2314 O O . THR A 1 283 ? -8.804 -5.291 6.026 1.00 92.31 283 THR A O 1
ATOM 2317 N N . LEU A 1 284 ? -10.413 -3.743 6.330 1.00 93.75 284 LEU A N 1
ATOM 2318 C CA . LEU A 1 284 ? -9.502 -2.623 6.530 1.00 93.75 284 LEU A CA 1
ATOM 2319 C C . LEU A 1 284 ? -9.642 -2.086 7.954 1.00 93.75 284 LEU A C 1
ATOM 2321 O O . LEU A 1 284 ? -10.743 -1.739 8.376 1.00 93.75 284 LEU A O 1
ATOM 2325 N N . LEU A 1 285 ? -8.528 -1.988 8.680 1.00 93.31 285 LEU A N 1
ATOM 2326 C CA . LEU A 1 285 ? -8.445 -1.285 9.960 1.00 93.31 285 LEU A CA 1
ATOM 2327 C C . LEU A 1 285 ? -7.635 -0.004 9.777 1.00 93.31 285 LEU A C 1
ATOM 2329 O O . LEU A 1 285 ? -6.432 -0.046 9.535 1.00 93.31 285 LEU A O 1
ATOM 2333 N N . LEU A 1 286 ? -8.300 1.138 9.917 1.00 91.69 286 LEU A N 1
ATOM 2334 C CA . LEU A 1 286 ? -7.656 2.444 9.935 1.00 91.69 286 LEU A CA 1
ATOM 2335 C C . LEU A 1 286 ? -7.397 2.863 11.383 1.00 91.69 286 LEU A C 1
ATOM 2337 O O . LEU A 1 286 ? -8.341 3.014 12.155 1.00 91.69 286 LEU A O 1
ATOM 2341 N N . LEU A 1 287 ? -6.136 3.109 11.736 1.00 89.31 287 LEU A N 1
ATOM 2342 C CA . LEU A 1 287 ? -5.761 3.645 13.045 1.00 89.31 287 LEU A CA 1
ATOM 2343 C C . LEU A 1 287 ? -5.549 5.161 12.967 1.00 89.31 287 LEU A C 1
ATOM 2345 O O . LEU A 1 287 ? -4.634 5.640 12.299 1.00 89.31 287 LEU A O 1
ATOM 2349 N N . ALA A 1 288 ? -6.379 5.910 13.687 1.00 87.19 288 ALA A N 1
ATOM 2350 C CA . ALA A 1 288 ? -6.313 7.359 13.815 1.00 87.19 288 ALA A CA 1
ATOM 2351 C C . ALA A 1 288 ? -5.877 7.751 15.235 1.00 87.19 288 ALA A C 1
ATOM 2353 O O . ALA A 1 288 ? -6.652 7.670 16.197 1.00 87.19 288 ALA A O 1
ATOM 2354 N N . ARG A 1 289 ? -4.625 8.197 15.368 1.00 83.69 289 ARG A N 1
ATOM 2355 C CA . ARG A 1 289 ? -4.102 8.731 16.633 1.00 83.69 289 ARG A CA 1
ATOM 2356 C C . ARG A 1 289 ? -4.774 10.060 16.987 1.00 83.69 289 ARG A C 1
ATOM 2358 O O . ARG A 1 289 ? -5.196 10.789 16.096 1.00 83.69 289 ARG A O 1
ATOM 2365 N N . GLY A 1 290 ? -4.879 10.350 18.284 1.00 72.81 290 GLY A N 1
ATOM 2366 C CA . GLY A 1 290 ? -5.324 11.654 18.778 1.00 72.81 290 GLY A CA 1
ATOM 2367 C C . GLY A 1 290 ? -4.447 12.807 18.274 1.00 72.81 290 GLY A C 1
ATOM 2368 O O . GLY A 1 290 ? -3.255 12.625 18.013 1.00 72.81 290 GLY A O 1
ATOM 2369 N N . GLY A 1 291 ? -5.049 13.991 18.142 1.00 73.44 291 GLY A N 1
ATOM 2370 C CA . GLY A 1 291 ? -4.444 15.171 17.514 1.00 73.44 291 GLY A CA 1
ATOM 2371 C C . GLY A 1 291 ? -4.987 15.454 16.108 1.00 73.44 291 GLY A C 1
ATOM 2372 O O . GLY A 1 291 ? -5.969 14.854 15.678 1.00 73.44 291 GLY A O 1
ATOM 2373 N N . ASN A 1 292 ? -4.358 16.393 15.395 1.00 67.75 292 ASN A N 1
ATOM 2374 C CA . ASN A 1 292 ? -4.797 16.786 14.054 1.00 67.75 292 ASN A CA 1
ATOM 2375 C C . ASN A 1 292 ? -4.550 15.663 13.038 1.00 67.75 292 ASN A C 1
ATOM 2377 O O . ASN A 1 292 ? -3.454 15.108 12.959 1.00 67.75 292 ASN A O 1
ATOM 2381 N N . LEU A 1 293 ? -5.551 15.380 12.202 1.00 72.12 293 LEU A N 1
ATOM 2382 C CA . LEU A 1 293 ? -5.405 14.457 11.079 1.00 72.12 293 LEU A CA 1
ATOM 2383 C C . LEU A 1 293 ? -4.518 15.079 9.998 1.00 72.12 293 LEU A C 1
ATOM 2385 O O . LEU A 1 293 ? -4.964 15.902 9.203 1.00 72.12 293 LEU A O 1
ATOM 2389 N N . GLU A 1 294 ? -3.257 14.662 9.938 1.00 65.12 294 GLU A N 1
ATOM 2390 C CA . GLU A 1 294 ? -2.304 15.243 8.989 1.00 65.12 294 GLU A CA 1
ATOM 2391 C C . GLU A 1 294 ? -2.563 14.778 7.531 1.00 65.12 294 GLU A C 1
ATOM 2393 O O . GLU A 1 294 ? -2.198 15.476 6.587 1.00 65.12 294 GLU A O 1
ATOM 2398 N N . VAL A 1 295 ? -3.206 13.614 7.317 1.00 66.31 295 VAL A N 1
ATOM 2399 C CA . VAL A 1 295 ? -3.198 12.867 6.029 1.00 66.31 295 VAL A CA 1
ATOM 2400 C C . VAL A 1 295 ? -4.581 12.653 5.391 1.00 66.31 295 VAL A C 1
ATOM 2402 O O . VAL A 1 295 ? -4.849 11.615 4.782 1.00 66.31 295 VAL A O 1
ATOM 2405 N N . THR A 1 296 ? -5.491 13.615 5.517 1.00 72.50 296 THR A N 1
ATOM 2406 C CA . THR A 1 296 ? -6.909 13.433 5.146 1.00 72.50 296 THR A CA 1
ATOM 2407 C C . THR A 1 296 ? -7.128 13.026 3.683 1.00 72.50 296 THR A C 1
ATOM 2409 O O . THR A 1 296 ? -7.846 12.063 3.414 1.00 72.50 296 THR A O 1
ATOM 2412 N N . ALA A 1 297 ? -6.463 13.689 2.732 1.00 75.56 297 ALA A N 1
ATOM 2413 C CA . ALA A 1 297 ? -6.645 13.427 1.302 1.00 75.56 297 ALA A CA 1
ATOM 2414 C C . ALA A 1 297 ? -6.160 12.029 0.874 1.00 75.56 297 ALA A C 1
ATOM 2416 O O . ALA A 1 297 ? -6.878 11.313 0.174 1.00 75.56 297 ALA A O 1
ATOM 2417 N N . GLN A 1 298 ? -4.964 11.622 1.313 1.00 76.94 298 GLN A N 1
ATOM 2418 C CA . GLN A 1 298 ? -4.394 10.317 0.962 1.00 76.94 298 GLN A CA 1
ATOM 2419 C C . GLN A 1 298 ? -5.192 9.175 1.606 1.00 76.94 298 GLN A C 1
ATOM 2421 O O . GLN A 1 298 ? -5.485 8.173 0.958 1.00 76.94 298 GLN A O 1
ATOM 2426 N N . MET A 1 299 ? -5.591 9.351 2.868 1.00 82.12 299 MET A N 1
ATOM 2427 C CA . MET A 1 299 ? -6.443 8.408 3.591 1.00 82.12 299 MET A CA 1
ATOM 2428 C C . MET A 1 299 ? -7.778 8.197 2.869 1.00 82.12 299 MET A C 1
ATOM 2430 O O . MET A 1 299 ? -8.158 7.058 2.597 1.00 82.12 299 MET A O 1
ATOM 2434 N N . LYS A 1 300 ? -8.455 9.290 2.492 1.00 86.50 300 LYS A N 1
ATOM 2435 C CA . LYS A 1 300 ? -9.707 9.236 1.729 1.00 86.50 300 LYS A CA 1
ATOM 2436 C C . LYS A 1 300 ? -9.526 8.518 0.392 1.00 86.50 300 LYS A C 1
ATOM 2438 O O . LYS A 1 300 ? -10.366 7.700 0.036 1.00 86.50 300 LYS A O 1
ATOM 2443 N N . PHE A 1 301 ? -8.444 8.802 -0.334 1.00 87.62 301 PHE A N 1
ATOM 2444 C CA . PHE A 1 301 ? -8.145 8.154 -1.614 1.00 87.62 301 PHE A CA 1
ATOM 2445 C C . PHE A 1 301 ? -7.988 6.634 -1.477 1.00 87.62 301 PHE A C 1
ATOM 2447 O O . PHE A 1 301 ? -8.615 5.888 -2.224 1.00 87.62 301 PHE A O 1
ATOM 2454 N N . HIS A 1 302 ? -7.194 6.167 -0.512 1.00 88.50 302 HIS A N 1
ATOM 2455 C CA . HIS A 1 302 ? -6.952 4.737 -0.317 1.00 88.50 302 HIS A CA 1
ATOM 2456 C C . HIS A 1 302 ? -8.209 3.986 0.134 1.00 88.50 302 HIS A C 1
ATOM 2458 O O . HIS A 1 302 ? -8.505 2.921 -0.405 1.00 88.50 302 HIS A O 1
ATOM 2464 N N . ILE A 1 303 ? -8.995 4.562 1.048 1.00 92.06 303 ILE A N 1
ATOM 2465 C CA . ILE A 1 303 ? -10.279 3.979 1.464 1.00 92.06 303 ILE A CA 1
ATOM 2466 C C . ILE A 1 303 ? -11.261 3.928 0.292 1.00 92.06 303 ILE A C 1
ATOM 2468 O O . ILE A 1 303 ? -11.934 2.918 0.110 1.00 92.06 303 ILE A O 1
ATOM 2472 N N . ASP A 1 304 ? -11.321 4.980 -0.526 1.00 92.69 304 ASP A N 1
ATOM 2473 C CA . ASP A 1 304 ? -12.187 5.011 -1.703 1.00 92.69 304 ASP A CA 1
ATOM 2474 C C . ASP A 1 304 ? -11.768 3.975 -2.754 1.00 92.69 304 ASP A C 1
ATOM 2476 O O . ASP A 1 304 ? -12.615 3.253 -3.276 1.00 92.69 304 ASP A O 1
ATOM 2480 N N . LYS A 1 305 ? -10.462 3.837 -3.018 1.00 92.19 305 LYS A N 1
ATOM 2481 C CA . LYS A 1 305 ? -9.924 2.821 -3.933 1.00 92.19 305 LYS A CA 1
ATOM 2482 C C . LYS A 1 305 ? -10.234 1.405 -3.437 1.00 92.19 305 LYS A C 1
ATOM 2484 O O . LYS A 1 305 ? -10.753 0.597 -4.203 1.00 92.19 305 LYS A O 1
ATOM 2489 N N . TRP A 1 306 ? -9.990 1.129 -2.155 1.00 93.94 306 TRP A N 1
ATOM 2490 C CA . TRP A 1 306 ? -10.327 -0.155 -1.532 1.00 93.94 306 TRP A CA 1
ATOM 2491 C C . TRP A 1 306 ? -11.826 -0.449 -1.593 1.00 93.94 306 TRP A C 1
ATOM 2493 O O . TRP A 1 306 ? -12.231 -1.535 -2.008 1.00 93.94 306 TRP A O 1
ATOM 2503 N N . GLY A 1 307 ? -12.658 0.526 -1.235 1.00 93.00 307 GLY A N 1
ATOM 2504 C CA . GLY A 1 307 ? -14.104 0.373 -1.240 1.00 93.00 307 GLY A CA 1
ATOM 2505 C C . GLY A 1 307 ? -14.663 0.111 -2.639 1.00 93.00 307 GLY A C 1
ATOM 2506 O O . GLY A 1 307 ? -15.475 -0.798 -2.812 1.00 93.00 307 GLY A O 1
ATOM 2507 N N . LYS A 1 308 ? -14.171 0.819 -3.661 1.00 92.62 308 LYS A N 1
ATOM 2508 C CA . LYS A 1 308 ? -14.524 0.563 -5.068 1.00 92.62 308 LYS A CA 1
ATOM 2509 C C . LYS A 1 308 ? -14.083 -0.819 -5.537 1.00 92.62 308 LYS A C 1
ATOM 2511 O O . LYS A 1 308 ? -14.870 -1.502 -6.185 1.00 92.62 308 LYS A O 1
ATOM 2516 N N . ALA A 1 309 ? -12.872 -1.248 -5.186 1.00 90.00 309 ALA A N 1
ATOM 2517 C CA . ALA A 1 309 ? -12.375 -2.577 -5.535 1.00 90.00 309 ALA A CA 1
ATOM 2518 C C . ALA A 1 309 ? -13.193 -3.693 -4.860 1.00 90.00 309 ALA A C 1
ATOM 2520 O O . ALA A 1 309 ? -13.462 -4.728 -5.465 1.00 90.00 309 ALA A O 1
ATOM 2521 N N . ARG A 1 310 ? -13.629 -3.477 -3.612 1.00 87.94 310 ARG A N 1
ATOM 2522 C CA . ARG A 1 310 ? -14.388 -4.465 -2.837 1.00 87.94 310 ARG A CA 1
ATOM 2523 C C . ARG A 1 310 ? -15.866 -4.534 -3.221 1.00 87.94 310 ARG A C 1
ATOM 2525 O O . ARG A 1 310 ? -16.380 -5.631 -3.427 1.00 87.94 310 ARG A O 1
ATOM 2532 N N . TYR A 1 311 ? -16.550 -3.394 -3.260 1.00 86.94 311 TYR A N 1
ATOM 2533 C CA . TYR A 1 311 ? -18.009 -3.323 -3.413 1.00 86.94 311 TYR A CA 1
ATOM 2534 C C . TYR A 1 311 ? -18.454 -2.973 -4.839 1.00 86.94 311 TYR A C 1
ATOM 2536 O O . TYR A 1 311 ? -19.627 -3.139 -5.165 1.00 86.94 311 TYR A O 1
ATOM 2544 N N . GLY A 1 312 ? -17.540 -2.497 -5.687 1.00 87.88 312 GLY A N 1
ATOM 2545 C CA . GLY A 1 312 ? -17.839 -1.956 -7.010 1.00 87.88 312 GLY A CA 1
ATOM 2546 C C . GLY A 1 312 ? -18.121 -0.451 -6.983 1.00 87.88 312 GLY A C 1
ATOM 2547 O O . GLY A 1 312 ? -18.679 0.088 -6.024 1.00 87.88 312 GLY A O 1
ATOM 2548 N N . GLU A 1 313 ? -17.760 0.238 -8.069 1.00 89.94 313 GLU A N 1
ATOM 2549 C CA . GLU A 1 313 ? -17.856 1.703 -8.182 1.00 89.94 313 GLU A CA 1
ATOM 2550 C C . GLU A 1 313 ? -19.282 2.249 -8.025 1.00 89.94 313 GLU A C 1
ATOM 2552 O O . GLU A 1 313 ? -19.468 3.333 -7.482 1.00 89.94 313 GLU A O 1
ATOM 2557 N N . GLU A 1 314 ? -20.296 1.505 -8.472 1.00 88.31 314 GLU A N 1
ATOM 2558 C CA . GLU A 1 314 ? -21.696 1.953 -8.434 1.00 88.31 314 GLU A CA 1
ATOM 2559 C C . GLU A 1 314 ? -22.371 1.778 -7.068 1.00 88.31 314 GLU A C 1
ATOM 2561 O O . GLU A 1 314 ? -23.431 2.372 -6.812 1.00 88.31 314 GLU A O 1
ATOM 2566 N N . VAL A 1 315 ? -21.797 0.908 -6.230 1.00 89.06 315 VAL A N 1
ATOM 2567 C CA . VAL A 1 315 ? -22.324 0.537 -4.912 1.00 89.06 315 VAL A CA 1
ATOM 2568 C C . VAL A 1 315 ? -21.631 1.342 -3.818 1.00 89.06 315 VAL A C 1
ATOM 2570 O O . VAL A 1 315 ? -22.277 1.797 -2.872 1.00 89.06 315 VAL A O 1
ATOM 2573 N N . TRP A 1 316 ? -20.321 1.530 -3.945 1.00 91.06 316 TRP A N 1
ATOM 2574 C CA . TRP A 1 316 ? -19.514 2.231 -2.961 1.00 91.06 316 TRP A CA 1
ATOM 2575 C C . TRP A 1 316 ? -19.736 3.761 -2.960 1.00 91.06 316 TRP A C 1
ATOM 2577 O O . TRP A 1 316 ? -19.821 4.365 -4.028 1.00 91.06 316 TRP A O 1
ATOM 2587 N N . PRO A 1 317 ? -19.741 4.438 -1.790 1.00 91.06 317 PRO A N 1
ATOM 2588 C CA . PRO A 1 317 ? -19.969 3.897 -0.444 1.00 91.06 317 PRO A CA 1
ATOM 2589 C C . PRO A 1 317 ? -21.463 3.812 -0.077 1.00 91.06 317 PRO A C 1
ATOM 2591 O O . PRO A 1 317 ? -21.819 3.153 0.893 1.00 91.06 317 PRO A O 1
ATOM 2594 N N . THR A 1 318 ? -22.345 4.472 -0.833 1.00 88.88 318 THR A N 1
ATOM 2595 C CA . THR A 1 318 ? -23.699 4.850 -0.383 1.00 88.88 318 THR A CA 1
ATOM 2596 C C . THR A 1 318 ? -24.759 3.755 -0.487 1.00 88.88 318 THR A C 1
ATOM 2598 O O . THR A 1 318 ? -25.825 3.871 0.117 1.00 88.88 318 THR A O 1
ATOM 2601 N N . LYS A 1 319 ? -24.516 2.698 -1.269 1.00 88.06 319 LYS A N 1
ATOM 2602 C CA . LYS A 1 319 ? -25.469 1.591 -1.468 1.00 88.06 319 LYS A CA 1
ATOM 2603 C C . LYS A 1 319 ? -25.007 0.289 -0.824 1.00 88.06 319 LYS A C 1
ATOM 2605 O O . LYS A 1 319 ? -25.636 -0.746 -1.063 1.00 88.06 319 LYS A O 1
ATOM 2610 N N . VAL A 1 320 ? -23.937 0.316 -0.030 1.00 87.94 320 VAL A N 1
ATOM 2611 C CA . VAL A 1 320 ? -23.474 -0.871 0.691 1.00 87.94 320 VAL A CA 1
ATOM 2612 C C . VAL A 1 320 ? -24.511 -1.257 1.747 1.00 87.94 320 VAL A C 1
ATOM 2614 O O . VAL A 1 320 ? -25.058 -0.409 2.452 1.00 87.94 320 VAL A O 1
ATOM 2617 N N . LYS A 1 321 ? -24.832 -2.552 1.816 1.00 83.94 321 LYS A N 1
ATOM 2618 C CA . LYS A 1 321 ? -25.883 -3.095 2.693 1.00 83.94 321 LYS A CA 1
ATOM 2619 C C . LYS A 1 321 ? -25.352 -4.038 3.767 1.00 83.94 321 LYS A C 1
ATOM 2621 O O . LYS A 1 321 ? -26.152 -4.720 4.398 1.00 83.94 321 LYS A O 1
ATOM 2626 N N . ASP A 1 322 ? -24.040 -4.074 3.961 1.00 85.94 322 ASP A N 1
ATOM 2627 C CA . ASP A 1 322 ? -23.410 -4.868 5.008 1.00 85.94 322 ASP A CA 1
ATOM 2628 C C . ASP A 1 322 ? -23.972 -4.449 6.373 1.00 85.94 322 ASP A C 1
ATOM 2630 O O . ASP A 1 322 ? -24.002 -3.261 6.700 1.00 85.94 322 ASP A O 1
ATOM 2634 N N . GLU A 1 323 ? -24.441 -5.420 7.160 1.00 81.62 323 GLU A N 1
ATOM 2635 C CA . GLU A 1 323 ? -24.904 -5.163 8.530 1.00 81.62 323 GLU A CA 1
ATOM 2636 C C . GLU A 1 323 ? -23.735 -4.768 9.439 1.00 81.62 323 GLU A C 1
ATOM 2638 O O . GLU A 1 323 ? -23.851 -3.824 10.219 1.00 81.62 323 GLU A O 1
ATOM 2643 N N . LEU A 1 324 ? -22.596 -5.451 9.277 1.00 86.00 324 LEU A N 1
ATOM 2644 C CA . LEU A 1 324 ? -21.313 -5.100 9.874 1.00 86.00 324 LEU A CA 1
ATOM 2645 C C . LEU A 1 324 ? -20.322 -4.723 8.758 1.00 86.00 324 LEU A C 1
ATOM 2647 O O . LEU A 1 324 ? -19.872 -5.608 8.024 1.00 86.00 324 LEU A O 1
ATOM 2651 N N . PRO A 1 325 ? -19.972 -3.434 8.607 1.00 89.12 325 PRO A N 1
ATOM 2652 C CA . PRO A 1 325 ? -19.066 -2.998 7.552 1.00 89.12 325 PRO A CA 1
ATOM 2653 C C . PRO A 1 325 ? -17.652 -3.575 7.709 1.00 89.12 325 PRO A C 1
ATOM 2655 O O . PRO A 1 325 ? -17.099 -3.604 8.807 1.00 89.12 325 PRO A O 1
ATOM 2658 N N . ALA A 1 326 ? -17.006 -3.937 6.595 1.00 92.00 326 ALA A N 1
ATOM 2659 C CA . ALA A 1 326 ? -15.624 -4.444 6.604 1.00 92.00 326 ALA A CA 1
ATOM 2660 C C . ALA A 1 326 ? -14.540 -3.362 6.841 1.00 92.00 326 ALA A C 1
ATOM 2662 O O . ALA A 1 326 ? -13.348 -3.655 6.766 1.00 92.00 326 ALA A O 1
ATOM 2663 N N . LEU A 1 327 ? -14.937 -2.109 7.097 1.00 94.50 327 LEU A N 1
ATOM 2664 C CA . LEU A 1 327 ? -14.042 -1.044 7.558 1.00 94.50 327 LEU A CA 1
ATOM 2665 C C . LEU A 1 327 ? -14.164 -0.924 9.074 1.00 94.50 327 LEU A C 1
ATOM 2667 O O . LEU A 1 327 ? -15.267 -0.791 9.601 1.00 94.50 327 LEU A O 1
ATOM 2671 N N . PHE A 1 328 ? -13.030 -0.910 9.756 1.00 95.38 328 PHE A N 1
ATOM 2672 C CA . PHE A 1 328 ? -12.908 -0.670 11.185 1.00 95.38 328 PHE A CA 1
ATOM 2673 C C . PHE A 1 328 ? -12.081 0.596 11.376 1.00 95.38 328 PHE A C 1
ATOM 2675 O O . PHE A 1 328 ? -11.037 0.761 10.743 1.00 95.38 328 PHE A O 1
ATOM 2682 N N . LEU A 1 329 ? -12.535 1.494 12.248 1.00 94.69 329 LEU A N 1
ATOM 2683 C CA . LEU A 1 329 ? -11.804 2.718 12.559 1.00 94.69 329 LEU A CA 1
ATOM 2684 C C . LEU A 1 329 ? -11.380 2.710 14.025 1.00 94.69 329 LEU A C 1
ATOM 2686 O O . LEU A 1 329 ? -12.210 2.815 14.921 1.00 94.69 329 LEU A O 1
ATOM 2690 N N . GLY A 1 330 ? -10.085 2.572 14.271 1.00 94.12 330 GLY A N 1
ATOM 2691 C CA . GLY A 1 330 ? -9.496 2.603 15.601 1.00 94.12 330 GLY A CA 1
ATOM 2692 C C . GLY A 1 330 ? -9.046 4.006 15.981 1.00 94.12 330 GLY A C 1
ATOM 2693 O O . GLY A 1 330 ? -8.142 4.545 15.350 1.00 94.12 330 GLY A O 1
ATOM 2694 N N . ILE A 1 331 ? -9.620 4.590 17.030 1.00 92.56 331 ILE A N 1
ATOM 2695 C CA . ILE A 1 331 ? -9.130 5.839 17.623 1.00 92.56 331 ILE A CA 1
ATOM 2696 C C . ILE A 1 331 ? -8.142 5.510 18.753 1.00 92.56 331 ILE A C 1
ATOM 2698 O O . ILE A 1 331 ? -8.532 4.998 19.801 1.00 92.56 331 ILE A O 1
ATOM 2702 N N . THR A 1 332 ? -6.848 5.762 18.528 1.00 90.31 332 THR A N 1
ATOM 2703 C CA . THR A 1 332 ? -5.764 5.424 19.476 1.00 90.31 332 THR A CA 1
ATOM 2704 C C . THR A 1 332 ? -5.348 6.624 20.330 1.00 90.31 332 THR A C 1
ATOM 2706 O O . THR A 1 332 ? -5.515 7.773 19.914 1.00 90.31 332 THR A O 1
ATOM 2709 N N . GLY A 1 333 ? -4.816 6.396 21.534 1.00 86.44 333 GLY A N 1
ATOM 2710 C CA . GLY A 1 333 ? -4.438 7.485 22.449 1.00 86.44 333 GLY A CA 1
ATOM 2711 C C . GLY A 1 333 ? -5.647 8.301 22.922 1.00 86.44 333 GLY A C 1
ATOM 2712 O O . GLY A 1 333 ? -5.623 9.529 22.931 1.00 86.44 333 GLY A O 1
ATOM 2713 N N . ILE A 1 334 ? -6.758 7.629 23.235 1.00 84.94 334 ILE A N 1
ATOM 2714 C CA . ILE A 1 334 ? -7.980 8.282 23.737 1.00 84.94 334 ILE A CA 1
ATOM 2715 C C . ILE A 1 334 ? -7.802 8.856 25.151 1.00 84.94 334 ILE A C 1
ATOM 2717 O O . ILE A 1 334 ? -8.495 9.794 25.535 1.00 84.94 334 ILE A O 1
ATOM 2721 N N . ASP A 1 335 ? -6.860 8.312 25.920 1.00 82.75 335 ASP A N 1
ATOM 2722 C CA . ASP A 1 335 ? -6.458 8.808 27.232 1.00 82.75 335 ASP A CA 1
ATOM 2723 C C . ASP A 1 335 ? -5.402 9.909 27.163 1.00 82.75 335 ASP A C 1
ATOM 2725 O O . ASP A 1 335 ? -5.446 10.828 27.978 1.00 82.75 335 ASP A O 1
ATOM 2729 N N . GLU A 1 336 ? -4.488 9.867 26.185 1.00 80.81 336 GLU A N 1
ATOM 2730 C CA . GLU A 1 336 ? -3.486 10.920 25.949 1.00 80.81 336 GLU A CA 1
ATOM 2731 C C . GLU A 1 336 ? -4.097 12.324 25.935 1.00 80.81 336 GLU A C 1
ATOM 2733 O O . GLU A 1 336 ? -3.509 13.262 26.477 1.00 80.81 336 GLU A O 1
ATOM 2738 N N . GLU A 1 337 ? -5.293 12.454 25.367 1.00 75.31 337 GLU A N 1
ATOM 2739 C CA . GLU A 1 337 ? -5.958 13.736 25.165 1.00 75.31 337 GLU A CA 1
ATOM 2740 C C . GLU A 1 337 ? -6.384 14.427 26.458 1.00 75.31 337 GLU A C 1
ATOM 2742 O O . GLU A 1 337 ? -6.402 15.655 26.487 1.00 75.31 337 GLU A O 1
ATOM 2747 N N . PHE A 1 338 ? -6.676 13.679 27.524 1.00 85.31 338 PHE A N 1
ATOM 2748 C CA . PHE A 1 338 ? -7.112 14.252 28.801 1.00 85.31 338 PHE A CA 1
ATOM 2749 C C . PHE A 1 338 ? -6.177 13.937 29.969 1.00 85.31 338 PHE A C 1
ATOM 2751 O O . PHE A 1 338 ? -6.158 14.683 30.948 1.00 85.31 338 PHE A O 1
ATOM 2758 N N . ARG A 1 339 ? -5.365 12.873 29.898 1.00 80.31 339 ARG A N 1
ATOM 2759 C CA . ARG A 1 339 ? -4.541 12.417 31.033 1.00 80.31 339 ARG A CA 1
ATOM 2760 C C . ARG A 1 339 ? -3.592 13.498 31.547 1.00 80.31 339 ARG A C 1
ATOM 2762 O O . ARG A 1 339 ? -3.450 13.633 32.758 1.00 80.31 339 ARG A O 1
ATOM 2769 N N . ASN A 1 340 ? -3.031 14.306 30.646 1.00 78.25 340 ASN A N 1
ATOM 2770 C CA . ASN A 1 340 ? -2.048 15.347 30.964 1.00 78.25 340 ASN A CA 1
ATOM 2771 C C . ASN A 1 340 ? -2.654 16.752 31.125 1.00 78.25 340 ASN A C 1
ATOM 2773 O O . ASN A 1 340 ? -1.911 17.698 31.362 1.00 78.25 340 ASN A O 1
ATOM 2777 N N . ARG A 1 341 ? -3.976 16.912 30.976 1.00 81.62 341 ARG A N 1
ATOM 2778 C CA . ARG A 1 341 ? -4.652 18.204 31.181 1.00 81.62 341 ARG A CA 1
ATOM 2779 C C . ARG A 1 341 ? -5.061 18.366 32.640 1.00 81.62 341 ARG A C 1
ATOM 2781 O O . ARG A 1 341 ? -5.403 17.375 33.281 1.00 81.62 341 ARG A O 1
ATOM 2788 N N . GLU A 1 342 ? -5.035 19.587 33.162 1.00 78.50 342 GLU A N 1
ATOM 2789 C CA . GLU A 1 342 ? -5.572 19.876 34.502 1.00 78.50 342 GLU A CA 1
ATOM 2790 C C . GLU A 1 342 ? -7.102 19.762 34.523 1.00 78.50 342 GLU A C 1
ATOM 2792 O O . GLU A 1 342 ? -7.684 19.283 35.493 1.00 78.50 342 GLU A O 1
ATOM 2797 N N . GLU A 1 343 ? -7.743 20.130 33.415 1.00 84.56 343 GLU A N 1
ATOM 2798 C CA . GLU A 1 343 ? -9.189 20.070 33.233 1.00 84.56 343 GLU A CA 1
ATOM 2799 C C . GLU A 1 343 ? -9.688 18.636 32.998 1.00 84.56 343 GLU A C 1
ATOM 2801 O O . GLU A 1 343 ? -9.010 17.791 32.397 1.00 84.56 343 GLU A O 1
ATOM 2806 N N . TYR A 1 344 ? -10.912 18.365 33.456 1.00 87.94 344 TYR A N 1
ATOM 2807 C CA . TYR A 1 344 ? -11.615 17.127 33.138 1.00 87.94 344 TYR A CA 1
ATOM 2808 C C . TYR A 1 344 ? -12.043 17.104 31.667 1.00 87.94 344 TYR A C 1
ATOM 2810 O O . TYR A 1 344 ? -12.361 18.137 31.087 1.00 87.94 344 TYR A O 1
ATOM 2818 N N . ALA A 1 345 ? -12.067 15.912 31.066 1.00 88.50 345 ALA A N 1
ATOM 2819 C CA . ALA A 1 345 ? -12.502 15.753 29.683 1.00 88.50 345 ALA A CA 1
ATOM 2820 C C . ALA A 1 345 ? -13.984 16.116 29.531 1.00 88.50 345 ALA A C 1
ATOM 2822 O O . ALA A 1 345 ? -14.825 15.516 30.189 1.00 88.50 345 ALA A O 1
ATOM 2823 N N . ASP A 1 346 ? -14.315 17.036 28.634 1.00 92.19 346 ASP A N 1
ATOM 2824 C CA . ASP A 1 346 ? -15.694 17.355 28.279 1.00 92.19 346 ASP A CA 1
ATOM 2825 C C . ASP A 1 346 ? -16.119 16.641 26.975 1.00 92.19 346 ASP A C 1
ATOM 2827 O O . ASP A 1 346 ? -15.266 16.176 26.210 1.00 92.19 346 ASP A O 1
ATOM 2831 N N . PRO A 1 347 ? -17.431 16.526 26.682 1.00 93.88 347 PRO A N 1
ATOM 2832 C CA . PRO A 1 347 ? -17.903 15.873 25.460 1.00 93.88 347 PRO A CA 1
ATOM 2833 C C . PRO A 1 347 ? -17.325 16.481 24.172 1.00 93.88 347 PRO A C 1
ATOM 2835 O O . PRO A 1 347 ? -17.085 15.753 23.209 1.00 93.88 347 PRO A O 1
ATOM 2838 N N . GLY A 1 348 ? -17.058 17.790 24.158 1.00 91.56 348 GLY A N 1
ATOM 2839 C CA . GLY A 1 348 ? -16.522 18.539 23.022 1.00 91.56 348 GLY A CA 1
ATOM 2840 C C . GLY A 1 348 ? -15.162 18.039 22.534 1.00 91.56 348 GLY A C 1
ATOM 2841 O O . GLY A 1 348 ? -14.875 18.138 21.337 1.00 91.56 348 GLY A O 1
ATOM 2842 N N . LEU A 1 349 ? -14.361 17.423 23.411 1.00 89.81 349 LEU A N 1
ATOM 2843 C CA . LEU A 1 349 ? -13.117 16.746 23.037 1.00 89.81 349 LEU A CA 1
ATOM 2844 C C . LEU A 1 349 ? -13.381 15.639 22.003 1.00 89.81 349 LEU A C 1
ATOM 2846 O O . LEU A 1 349 ? -12.794 15.622 20.918 1.00 89.81 349 LEU A O 1
ATOM 2850 N N . TYR A 1 350 ? -14.315 14.745 22.323 1.00 92.31 350 TYR A N 1
ATOM 2851 C CA . TYR A 1 350 ? -14.671 13.613 21.471 1.00 92.31 350 TYR A CA 1
ATOM 2852 C C . TYR A 1 350 ? -15.485 14.049 20.248 1.00 92.31 350 TYR A C 1
ATOM 2854 O O . TYR A 1 350 ? -15.310 13.477 19.168 1.00 92.31 350 TYR A O 1
ATOM 2862 N N . GLU A 1 351 ? -16.319 15.088 20.388 1.00 93.75 351 GLU A N 1
ATOM 2863 C CA . GLU A 1 351 ? -17.034 15.706 19.262 1.00 93.75 351 GLU A CA 1
ATOM 2864 C C . GLU A 1 351 ? -16.055 16.228 18.212 1.00 93.75 351 GLU A C 1
ATOM 2866 O O . GLU A 1 351 ? -16.182 15.897 17.034 1.00 93.75 351 GLU A O 1
ATOM 2871 N N . THR A 1 352 ? -15.049 17.001 18.632 1.00 90.94 352 THR A N 1
ATOM 2872 C CA . THR A 1 352 ? -14.049 17.588 17.728 1.00 90.94 352 THR A CA 1
ATOM 2873 C C . THR A 1 352 ? -13.288 16.495 16.988 1.00 90.94 352 THR A C 1
ATOM 2875 O O . THR A 1 352 ? -13.166 16.540 15.764 1.00 90.94 352 THR A O 1
ATOM 2878 N N . ARG A 1 353 ? -12.834 15.468 17.712 1.00 88.75 353 ARG A N 1
ATOM 2879 C CA . ARG A 1 353 ? -12.062 14.361 17.142 1.00 88.75 353 ARG A CA 1
ATOM 2880 C C . ARG A 1 353 ? -12.843 13.580 16.087 1.00 88.75 353 ARG A C 1
ATOM 2882 O O . ARG A 1 353 ? -12.342 13.343 14.989 1.00 88.75 353 ARG A O 1
ATOM 2889 N N . LEU A 1 354 ? -14.070 13.170 16.407 1.00 92.12 354 LEU A N 1
ATOM 2890 C CA . LEU A 1 354 ? -14.894 12.415 15.463 1.00 92.12 354 LEU A CA 1
ATOM 2891 C C . LEU A 1 354 ? -15.424 13.291 14.325 1.00 92.12 354 LEU A C 1
ATOM 2893 O O . LEU A 1 354 ? -15.601 12.777 13.224 1.00 92.12 354 LEU A O 1
ATOM 2897 N N . SER A 1 355 ? -15.615 14.595 14.546 1.00 91.81 355 SER A N 1
ATOM 2898 C CA . SER A 1 355 ? -15.973 15.535 13.474 1.00 91.81 355 SER A CA 1
ATOM 2899 C C . SER A 1 355 ? -14.845 15.665 12.456 1.00 91.81 355 SER A C 1
ATOM 2901 O O . SER A 1 355 ? -15.097 15.514 11.268 1.00 91.81 355 SER A O 1
ATOM 2903 N N . GLN A 1 356 ? -13.589 15.807 12.898 1.00 89.81 356 GLN A N 1
ATOM 2904 C CA . GLN A 1 356 ? -12.438 15.822 11.985 1.00 89.81 356 GLN A CA 1
ATOM 2905 C C . GLN A 1 356 ? -12.355 14.545 11.133 1.00 89.81 356 GLN A C 1
ATOM 2907 O O . GLN A 1 356 ? -12.060 14.608 9.939 1.00 89.81 356 GLN A O 1
ATOM 2912 N N . LEU A 1 357 ? -12.638 13.380 11.727 1.00 90.12 357 LEU A N 1
ATOM 2913 C CA . LEU A 1 357 ? -12.696 12.107 11.001 1.00 90.12 357 LEU A CA 1
ATOM 2914 C C . LEU A 1 357 ? -13.868 12.054 10.014 1.00 90.12 357 LEU A C 1
ATOM 2916 O O . LEU A 1 357 ? -13.691 11.602 8.881 1.00 90.12 357 LEU A O 1
ATOM 2920 N N . ALA A 1 358 ? -15.045 12.528 10.426 1.00 91.81 358 ALA A N 1
ATOM 2921 C CA . ALA A 1 358 ? -16.222 12.631 9.572 1.00 91.81 358 ALA A CA 1
ATOM 2922 C C . ALA A 1 358 ? -15.973 13.543 8.367 1.00 91.81 358 ALA A C 1
ATOM 2924 O O . ALA A 1 358 ? -16.268 13.148 7.241 1.00 91.81 358 ALA A O 1
ATOM 2925 N N . ASP A 1 359 ? -15.348 14.698 8.579 1.00 90.88 359 ASP A N 1
ATOM 2926 C CA . ASP A 1 359 ? -15.001 15.646 7.521 1.00 90.88 359 ASP A CA 1
ATOM 2927 C C . ASP A 1 359 ? -13.970 15.051 6.552 1.00 90.88 359 ASP A C 1
ATOM 2929 O O . ASP A 1 359 ? -14.093 15.189 5.333 1.00 90.88 359 ASP A O 1
ATOM 2933 N N . ALA A 1 360 ? -12.972 14.333 7.075 1.00 88.75 360 ALA A N 1
ATOM 2934 C CA . ALA A 1 360 ? -11.935 13.708 6.259 1.00 88.75 360 ALA A CA 1
ATOM 2935 C C . ALA A 1 360 ? -12.472 12.570 5.374 1.00 88.75 360 ALA A C 1
ATOM 2937 O O . ALA A 1 360 ? -12.021 12.400 4.238 1.00 88.75 360 ALA A O 1
ATOM 2938 N N . LEU A 1 361 ? -13.410 11.772 5.888 1.00 90.94 361 LEU A N 1
ATOM 2939 C CA . LEU A 1 361 ? -13.926 10.577 5.214 1.00 90.94 361 LEU A CA 1
ATOM 2940 C C . LEU A 1 361 ? -15.242 10.820 4.453 1.00 90.94 361 LEU A C 1
ATOM 2942 O O . LEU A 1 361 ? -15.590 10.033 3.568 1.00 90.94 361 LEU A O 1
ATOM 2946 N N . GLY A 1 362 ? -15.948 11.915 4.741 1.00 91.56 362 GLY A N 1
ATOM 2947 C CA . GLY A 1 362 ? -17.167 12.342 4.053 1.00 91.56 362 GLY A CA 1
ATOM 2948 C C . GLY A 1 362 ? -18.233 11.246 4.008 1.00 91.56 362 GLY A C 1
ATOM 2949 O O . GLY A 1 362 ? -18.608 10.690 5.040 1.00 91.56 362 GLY A O 1
ATOM 2950 N N . ASN A 1 363 ? -18.674 10.901 2.792 1.00 90.81 363 ASN A N 1
ATOM 2951 C CA . ASN A 1 363 ? -19.757 9.940 2.545 1.00 90.81 363 ASN A CA 1
ATOM 2952 C C . ASN A 1 363 ? -19.525 8.555 3.164 1.00 90.81 363 ASN A C 1
ATOM 2954 O O . ASN A 1 363 ? -20.477 7.834 3.446 1.00 90.81 363 ASN A O 1
ATOM 2958 N N . VAL A 1 364 ? -18.267 8.168 3.402 1.00 92.25 364 VAL A N 1
ATOM 2959 C CA . VAL A 1 364 ? -17.975 6.914 4.105 1.00 92.25 364 VAL A CA 1
ATOM 2960 C C . VAL A 1 364 ? -18.541 6.970 5.525 1.00 92.25 364 VAL A C 1
ATOM 2962 O O . VAL A 1 364 ? -19.188 6.034 5.966 1.00 92.25 364 VAL A O 1
ATOM 2965 N N . MET A 1 365 ? -18.394 8.082 6.240 1.00 92.88 365 MET A N 1
ATOM 2966 C CA . MET A 1 365 ? -18.910 8.182 7.608 1.00 92.88 365 MET A CA 1
ATOM 2967 C C . MET A 1 365 ? -20.436 8.336 7.639 1.00 92.88 365 MET A C 1
ATOM 2969 O O . MET A 1 365 ? -21.092 7.821 8.547 1.00 92.88 365 MET A O 1
ATOM 2973 N N . THR A 1 366 ? -21.030 9.001 6.646 1.00 89.94 366 THR A N 1
ATOM 2974 C CA . THR A 1 366 ? -22.479 9.251 6.625 1.00 89.94 366 THR A CA 1
ATOM 2975 C C . THR A 1 366 ? -23.311 8.095 6.087 1.00 89.94 366 THR A C 1
ATOM 2977 O O . THR A 1 366 ? -24.424 7.919 6.577 1.00 89.94 366 THR A O 1
ATOM 2980 N N . ASP A 1 367 ? -22.790 7.308 5.139 1.00 86.81 367 ASP A N 1
ATOM 2981 C CA . ASP A 1 367 ? -23.602 6.370 4.349 1.00 86.81 367 ASP A CA 1
ATOM 2982 C C . ASP A 1 367 ? -23.107 4.908 4.377 1.00 86.81 367 ASP A C 1
ATOM 2984 O O . ASP A 1 367 ? -23.775 4.031 3.834 1.00 86.81 367 ASP A O 1
ATOM 2988 N N . PHE A 1 368 ? -21.972 4.609 5.025 1.00 89.25 368 PHE A N 1
ATOM 2989 C CA . PHE A 1 368 ? -21.377 3.260 5.073 1.00 89.25 368 PHE A CA 1
ATOM 2990 C C . PHE A 1 368 ? -21.713 2.467 6.358 1.00 89.25 368 PHE A C 1
ATOM 2992 O O . PHE A 1 368 ? -20.888 1.719 6.877 1.00 89.25 368 PHE A O 1
ATOM 2999 N N . GLY A 1 369 ? -22.911 2.634 6.923 1.00 81.62 369 GLY A N 1
ATOM 3000 C CA . GLY A 1 369 ? -23.369 1.912 8.127 1.00 81.62 369 GLY A CA 1
ATOM 3001 C C . GLY A 1 369 ? -24.447 0.857 7.881 1.00 81.62 369 GLY A C 1
ATOM 3002 O O . GLY A 1 369 ? -25.137 0.452 8.818 1.00 81.62 369 GLY A O 1
ATOM 3003 N N . GLY A 1 370 ? -24.663 0.484 6.620 1.00 75.56 370 GLY A N 1
ATOM 3004 C CA . GLY A 1 370 ? -25.830 -0.275 6.178 1.00 75.56 370 GLY A CA 1
ATOM 3005 C C . GLY A 1 370 ? -26.980 0.640 5.735 1.00 75.56 370 GLY A C 1
ATOM 3006 O O . GLY A 1 370 ? -26.843 1.859 5.629 1.00 75.56 370 GLY A O 1
ATOM 3007 N N . ARG A 1 371 ? -28.148 0.057 5.432 1.00 75.94 371 ARG A N 1
ATOM 3008 C CA . ARG A 1 371 ? -29.237 0.757 4.722 1.00 75.94 371 ARG A CA 1
ATOM 3009 C C . ARG A 1 371 ? -29.747 1.994 5.481 1.00 75.94 371 ARG A C 1
ATOM 3011 O O . ARG A 1 371 ? -30.527 1.866 6.423 1.00 75.94 371 ARG A O 1
ATOM 3018 N N . GLY A 1 372 ? -29.357 3.181 5.007 1.00 77.00 372 GLY A N 1
ATOM 3019 C CA . GLY A 1 372 ? -29.769 4.475 5.564 1.00 77.00 372 GLY A CA 1
ATOM 3020 C C . GLY A 1 372 ? -29.171 4.783 6.939 1.00 77.00 372 GLY A C 1
ATOM 3021 O O . GLY A 1 372 ? -29.762 5.557 7.691 1.00 77.00 372 GLY A O 1
ATOM 3022 N N . ARG A 1 373 ? -28.048 4.146 7.297 1.00 86.25 373 ARG A N 1
ATOM 3023 C CA . ARG A 1 373 ? -27.400 4.298 8.604 1.00 86.25 373 ARG A CA 1
ATOM 3024 C C . ARG A 1 373 ? -25.987 4.875 8.459 1.00 86.25 373 ARG A C 1
ATOM 3026 O O . ARG A 1 373 ? -25.270 4.475 7.541 1.00 86.25 373 ARG A O 1
ATOM 3033 N N . PRO A 1 374 ? -25.569 5.764 9.380 1.00 90.38 374 PRO A N 1
ATOM 3034 C CA . PRO A 1 374 ? -24.189 6.223 9.445 1.00 90.38 374 PRO A CA 1
ATOM 3035 C C . PRO A 1 374 ? -23.252 5.097 9.880 1.00 90.38 374 PRO A C 1
ATOM 3037 O O . PRO A 1 374 ? -23.660 4.164 10.573 1.00 90.38 374 PRO A O 1
ATOM 3040 N N . PHE A 1 375 ? -21.984 5.215 9.501 1.00 94.00 375 PHE A N 1
ATOM 3041 C CA . PHE A 1 375 ? -20.938 4.271 9.872 1.00 94.00 375 PHE A CA 1
ATOM 3042 C C . PHE A 1 375 ? -20.772 4.183 11.393 1.00 94.00 375 PHE A C 1
ATOM 3044 O O . PHE A 1 375 ? -20.427 5.167 12.028 1.00 94.00 375 PHE A O 1
ATOM 3051 N N . SER A 1 376 ? -20.963 3.008 11.991 1.00 92.94 376 SER A N 1
ATOM 3052 C CA . SER A 1 376 ? -20.933 2.834 13.455 1.00 92.94 376 SER A CA 1
ATOM 3053 C C . SER A 1 376 ? -19.742 2.009 13.972 1.00 92.94 376 SER A C 1
ATOM 3055 O O . SER A 1 376 ? -19.659 1.671 15.162 1.00 92.94 376 SER A O 1
ATOM 3057 N N . ASN A 1 377 ? -18.795 1.676 13.088 1.00 94.31 377 ASN A N 1
ATOM 3058 C CA . ASN A 1 377 ? -17.703 0.743 13.365 1.00 94.31 377 ASN A CA 1
ATOM 3059 C C . ASN A 1 377 ? -16.408 1.450 13.826 1.00 94.31 377 ASN A C 1
ATOM 3061 O O . ASN A 1 377 ? -15.298 1.098 13.417 1.00 94.31 377 ASN A O 1
ATOM 3065 N N . VAL A 1 378 ? -16.552 2.465 14.687 1.00 95.69 378 VAL A N 1
ATOM 3066 C CA . VAL A 1 378 ? -15.442 3.161 15.363 1.00 95.69 378 VAL A CA 1
ATOM 3067 C C . VAL A 1 378 ? -15.158 2.497 16.719 1.00 95.69 378 VAL A C 1
ATOM 3069 O O . VAL A 1 378 ? -16.087 2.146 17.452 1.00 95.69 378 VAL A O 1
ATOM 3072 N N . PHE A 1 379 ? -13.883 2.308 17.064 1.00 96.06 379 PHE A N 1
ATOM 3073 C CA . PHE A 1 379 ? -13.417 1.665 18.294 1.00 96.06 379 PHE A CA 1
ATOM 3074 C C . PHE A 1 379 ? -12.367 2.526 19.000 1.00 96.06 379 PHE A C 1
ATOM 3076 O O . PHE A 1 379 ? -11.359 2.859 18.379 1.00 96.06 379 PHE A O 1
ATOM 3083 N N . PRO A 1 380 ? -12.535 2.856 20.292 1.00 94.56 380 PRO A N 1
ATOM 3084 C CA . PRO A 1 380 ? -11.418 3.298 21.114 1.00 94.56 380 PRO A CA 1
ATOM 3085 C C . PRO A 1 380 ? -10.439 2.139 21.293 1.00 94.56 380 PRO A C 1
ATOM 3087 O O . PRO A 1 380 ? -10.848 1.067 21.724 1.00 94.56 380 PRO A O 1
ATOM 3090 N N . ILE A 1 381 ? -9.169 2.342 20.948 1.00 93.00 381 ILE A N 1
ATOM 3091 C CA . ILE A 1 381 ? -8.119 1.322 21.069 1.00 93.00 381 ILE A CA 1
ATOM 3092 C C . ILE A 1 381 ? -7.029 1.852 21.985 1.00 93.00 381 ILE A C 1
ATOM 3094 O O . ILE A 1 381 ? -6.592 3.000 21.844 1.00 93.00 381 ILE A O 1
ATOM 3098 N N . ARG A 1 382 ? -6.578 1.002 22.905 1.00 90.31 382 ARG A N 1
ATOM 3099 C CA . ARG A 1 382 ? -5.477 1.307 23.817 1.00 90.31 382 ARG A CA 1
ATOM 3100 C C . ARG A 1 382 ? -4.442 0.190 23.796 1.00 90.31 382 ARG A C 1
ATOM 3102 O O . ARG A 1 382 ? -4.762 -0.958 23.508 1.00 90.31 382 ARG A O 1
ATOM 3109 N N . TYR A 1 383 ? -3.204 0.526 24.129 1.00 85.19 383 TYR A N 1
ATOM 3110 C CA . TYR A 1 383 ? -2.098 -0.398 24.349 1.00 85.19 383 TYR A CA 1
ATOM 3111 C C . TYR A 1 383 ? -1.478 -0.149 25.741 1.00 85.19 383 TYR A C 1
ATOM 3113 O O . TYR A 1 383 ? -0.416 0.483 25.868 1.00 85.19 383 TYR A O 1
ATOM 3121 N N . PRO A 1 384 ? -2.178 -0.577 26.814 1.00 75.19 384 PRO A N 1
ATOM 3122 C CA . PRO A 1 384 ? -1.822 -0.239 28.190 1.00 75.19 384 PRO A CA 1
ATOM 3123 C C . PRO A 1 384 ? -0.473 -0.826 28.619 1.00 75.19 384 PRO A C 1
ATOM 3125 O O . PRO A 1 384 ? -0.087 -1.925 28.224 1.00 75.19 384 PRO A O 1
ATOM 3128 N N . GLY A 1 385 ? 0.276 -0.077 29.433 1.00 65.00 385 GLY A N 1
ATOM 3129 C CA . GLY A 1 385 ? 1.558 -0.528 29.994 1.00 65.00 385 GLY A CA 1
ATOM 3130 C C . GLY A 1 385 ? 2.780 -0.309 29.096 1.00 65.00 385 GLY A C 1
ATOM 3131 O O . GLY A 1 385 ? 3.896 -0.635 29.500 1.00 65.00 385 GLY A O 1
ATOM 3132 N N . THR A 1 386 ? 2.600 0.284 27.915 1.00 71.69 386 THR A N 1
ATOM 3133 C CA . THR A 1 386 ? 3.706 0.718 27.044 1.00 71.69 386 THR A CA 1
ATOM 3134 C C . THR A 1 386 ? 3.556 2.182 26.629 1.00 71.69 386 THR A C 1
ATOM 3136 O O . THR A 1 386 ? 4.409 2.996 26.980 1.00 71.69 386 THR A O 1
ATOM 3139 N N . TRP A 1 387 ? 2.475 2.531 25.927 1.00 70.25 387 TRP A N 1
ATOM 3140 C CA . TRP A 1 387 ? 2.163 3.898 25.491 1.00 70.25 387 TRP A CA 1
ATOM 3141 C C . TRP A 1 387 ? 1.018 4.516 26.300 1.00 70.25 387 TRP A C 1
ATOM 3143 O O . TRP A 1 387 ? 1.081 5.695 26.677 1.00 70.25 387 TRP A O 1
ATOM 3153 N N . ASP A 1 388 ? 0.021 3.696 26.636 1.00 81.12 388 ASP A N 1
ATOM 3154 C CA . ASP A 1 388 ? -1.177 4.131 27.346 1.00 81.12 388 ASP A CA 1
ATOM 3155 C C . ASP A 1 388 ? -1.115 3.800 28.838 1.00 81.12 388 ASP A C 1
ATOM 3157 O O . ASP A 1 388 ? -0.403 2.893 29.288 1.00 81.12 388 ASP A O 1
ATOM 3161 N N . THR A 1 389 ? -1.878 4.564 29.616 1.00 79.00 389 THR A N 1
ATOM 3162 C CA . THR A 1 389 ? -1.843 4.524 31.080 1.00 79.00 389 THR A CA 1
ATOM 3163 C C . THR A 1 389 ? -2.412 3.203 31.614 1.00 79.00 389 THR A C 1
ATOM 3165 O O . THR A 1 389 ? -3.596 2.926 31.423 1.00 79.00 389 THR A O 1
ATOM 3168 N N . ASN A 1 390 ? -1.618 2.399 32.320 1.00 85.12 390 ASN A N 1
ATOM 3169 C CA . ASN A 1 390 ? -2.094 1.145 32.930 1.00 85.12 390 ASN A CA 1
ATOM 3170 C C . ASN A 1 390 ? -2.901 1.384 34.224 1.00 85.12 390 ASN A C 1
ATOM 3172 O O . ASN A 1 390 ? -2.922 2.495 34.750 1.00 85.12 390 ASN A O 1
ATOM 3176 N N . ASP A 1 391 ? -3.543 0.350 34.762 1.00 84.00 391 ASP A N 1
ATOM 3177 C CA . ASP A 1 391 ? -4.377 0.378 35.970 1.00 84.00 391 ASP A CA 1
ATOM 3178 C C . ASP A 1 391 ? -3.680 1.037 37.154 1.00 84.00 391 ASP A C 1
ATOM 3180 O O . ASP A 1 391 ? -4.265 1.868 37.850 1.00 84.00 391 ASP A O 1
ATOM 3184 N N . ARG A 1 392 ? -2.401 0.713 37.356 1.00 83.69 392 ARG A N 1
ATOM 3185 C CA . ARG A 1 392 ? -1.602 1.297 38.432 1.00 83.69 392 ARG A CA 1
ATOM 3186 C C . ARG A 1 392 ? -1.482 2.810 38.266 1.00 83.69 392 ARG A C 1
ATOM 3188 O O . ARG A 1 392 ? -1.769 3.553 39.199 1.00 83.69 392 ARG A O 1
ATOM 3195 N N . GLN A 1 393 ? -1.097 3.268 37.080 1.00 82.88 393 GLN A N 1
ATOM 3196 C CA . GLN A 1 393 ? -0.968 4.695 36.792 1.00 82.88 393 GLN A CA 1
ATOM 3197 C C . GLN A 1 393 ? -2.333 5.407 36.830 1.00 82.88 393 GLN A C 1
ATOM 3199 O O . GLN A 1 393 ? -2.418 6.560 37.250 1.00 82.88 393 GLN A O 1
ATOM 3204 N N . ARG A 1 394 ? -3.424 4.729 36.439 1.00 83.88 394 ARG A N 1
ATOM 3205 C CA . ARG A 1 394 ? -4.788 5.269 36.559 1.00 83.88 394 ARG A CA 1
ATOM 3206 C C . ARG A 1 394 ? -5.183 5.467 38.017 1.00 83.88 394 ARG A C 1
ATOM 3208 O O . ARG A 1 394 ? -5.701 6.532 38.355 1.00 83.88 394 ARG A O 1
ATOM 3215 N N . ALA A 1 395 ? -4.897 4.485 38.869 1.00 83.06 395 ALA A N 1
ATOM 3216 C CA . ALA A 1 395 ? -5.133 4.572 40.305 1.00 83.06 395 ALA A CA 1
ATOM 3217 C C . ALA A 1 395 ? -4.337 5.726 40.939 1.00 83.06 395 ALA A C 1
ATOM 3219 O O . ALA A 1 395 ? -4.903 6.492 41.716 1.00 83.06 395 ALA A O 1
ATOM 3220 N N . GLU A 1 396 ? -3.072 5.907 40.542 1.00 83.81 396 GLU A N 1
ATOM 3221 C CA . GLU A 1 396 ? -2.222 7.031 40.970 1.00 83.81 396 GLU A CA 1
ATOM 3222 C C . GLU A 1 396 ? -2.784 8.396 40.515 1.00 83.81 396 GLU A C 1
ATOM 3224 O O . GLU A 1 396 ? -2.712 9.369 41.260 1.00 83.81 396 GLU A O 1
ATOM 3229 N N . SER A 1 397 ? -3.403 8.469 39.328 1.00 76.88 397 SER A N 1
ATOM 3230 C CA . SER A 1 397 ? -4.021 9.698 38.793 1.00 76.88 397 SER A CA 1
ATOM 3231 C C . SER A 1 397 ? -5.414 10.031 39.355 1.00 76.88 397 SER A C 1
ATOM 3233 O O . SER A 1 397 ? -5.960 11.089 39.044 1.00 76.88 397 SER A O 1
ATOM 3235 N N . GLY A 1 398 ? -5.995 9.137 40.160 1.00 79.12 398 GLY A N 1
ATOM 3236 C CA . GLY A 1 398 ? -7.350 9.261 40.696 1.00 79.12 398 GLY A CA 1
ATOM 3237 C C . GLY A 1 398 ? -8.445 8.783 39.730 1.00 79.12 398 GLY A C 1
ATOM 3238 O O . GLY A 1 398 ? -8.527 9.190 38.570 1.00 79.12 398 GLY A O 1
ATOM 3239 N N . ALA A 1 399 ? -9.350 7.935 40.230 1.00 83.62 399 ALA A N 1
ATOM 3240 C CA . ALA A 1 399 ? -10.428 7.331 39.436 1.00 83.62 399 ALA A CA 1
ATOM 3241 C C . ALA A 1 399 ? -11.466 8.347 38.917 1.00 83.62 399 ALA A C 1
ATOM 3243 O O . ALA A 1 399 ? -12.143 8.096 37.920 1.00 83.62 399 ALA A O 1
ATOM 3244 N N . GLU A 1 400 ? -11.596 9.504 39.572 1.00 87.31 400 GLU A N 1
ATOM 3245 C CA . GLU A 1 400 ? -12.569 10.538 39.210 1.00 87.31 400 GLU A CA 1
ATOM 3246 C C . GLU A 1 400 ? -12.351 11.068 37.789 1.00 87.31 400 GLU A C 1
ATOM 3248 O O . GLU A 1 400 ? -13.305 11.164 37.016 1.00 87.31 400 GLU A O 1
ATOM 3253 N N . LYS A 1 401 ? -11.093 11.307 37.404 1.00 87.19 401 LYS A N 1
ATOM 3254 C CA . LYS A 1 401 ? -10.731 11.818 36.077 1.00 87.19 401 LYS A CA 1
ATOM 3255 C C . LYS A 1 401 ? -11.168 10.875 34.955 1.00 87.19 401 LYS A C 1
ATOM 3257 O O . LYS A 1 401 ? -11.738 11.307 33.956 1.00 87.19 401 LYS A O 1
ATOM 3262 N N . TRP A 1 402 ? -10.961 9.576 35.155 1.00 88.81 402 TRP A N 1
ATOM 3263 C CA . TRP A 1 402 ? -11.348 8.525 34.212 1.00 88.81 402 TRP A CA 1
ATOM 3264 C C . TRP A 1 402 ? -12.861 8.327 34.152 1.00 88.81 402 TRP A C 1
ATOM 3266 O O . TRP A 1 402 ? -13.419 8.153 33.069 1.00 88.81 402 TRP A O 1
ATOM 3276 N N . ASN A 1 403 ? -13.542 8.417 35.296 1.00 91.50 403 ASN A N 1
ATOM 3277 C CA . ASN A 1 403 ? -15.001 8.369 35.355 1.00 91.50 403 ASN A CA 1
ATOM 3278 C C . ASN A 1 403 ? -15.641 9.570 34.650 1.00 91.50 403 ASN A C 1
ATOM 3280 O O . ASN A 1 403 ? -16.675 9.420 33.997 1.00 91.50 403 ASN A O 1
ATOM 3284 N N . HIS A 1 404 ? -15.036 10.753 34.763 1.00 92.25 404 HIS A N 1
ATOM 3285 C CA . HIS A 1 404 ? -15.502 11.943 34.061 1.00 92.25 404 HIS A CA 1
ATOM 3286 C C . HIS A 1 404 ? -15.299 11.802 32.547 1.00 92.25 404 HIS A C 1
ATOM 3288 O O . HIS A 1 404 ? -16.243 12.012 31.790 1.00 92.25 404 HIS A O 1
ATOM 3294 N N . ALA A 1 405 ? -14.125 11.330 32.114 1.00 92.75 405 ALA A N 1
ATOM 3295 C CA . ALA A 1 405 ? -13.855 11.035 30.708 1.00 92.75 405 ALA A CA 1
ATOM 3296 C C . ALA A 1 405 ? -14.823 9.994 30.127 1.00 92.75 405 ALA A C 1
ATOM 3298 O O . ALA A 1 405 ? -15.348 10.188 29.033 1.00 92.75 405 ALA A O 1
ATOM 3299 N N . HIS A 1 406 ? -15.154 8.949 30.891 1.00 94.88 406 HIS A N 1
ATOM 3300 C CA . HIS A 1 406 ? -16.162 7.969 30.491 1.00 94.88 406 HIS A CA 1
ATOM 3301 C C . HIS A 1 406 ? -17.536 8.620 30.267 1.00 94.88 406 HIS A C 1
ATOM 3303 O O . HIS A 1 406 ? -18.157 8.421 29.224 1.00 94.88 406 HIS A O 1
ATOM 3309 N N . LYS A 1 407 ? -18.004 9.444 31.214 1.00 95.94 407 LYS A N 1
ATOM 3310 C CA . LYS A 1 407 ? -19.284 10.160 31.080 1.00 95.94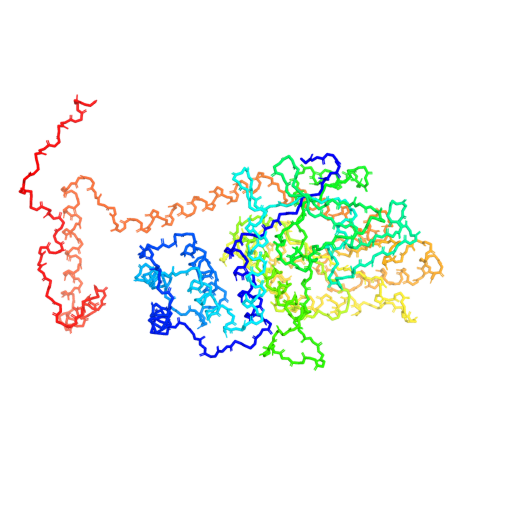 407 LYS A CA 1
ATOM 3311 C C . LYS A 1 407 ? -19.285 11.103 29.877 1.00 95.94 407 LYS A C 1
ATOM 3313 O O . LYS A 1 407 ? -20.266 11.133 29.139 1.00 95.94 407 LYS A O 1
ATOM 3318 N N . ALA A 1 408 ? -18.196 11.837 29.667 1.00 95.50 408 ALA A N 1
ATOM 3319 C CA . ALA A 1 408 ? -18.042 12.735 28.531 1.00 95.50 408 ALA A CA 1
ATOM 3320 C C . ALA A 1 408 ? -18.056 11.985 27.192 1.00 95.50 408 ALA A C 1
ATOM 3322 O O . ALA A 1 408 ? -18.729 12.421 26.259 1.00 95.50 408 ALA A O 1
ATOM 3323 N N . PHE A 1 409 ? -17.392 10.827 27.120 1.00 95.69 409 PHE A N 1
ATOM 3324 C CA . PHE A 1 409 ? -17.397 9.963 25.941 1.00 95.69 409 PHE A CA 1
ATOM 3325 C C . PHE A 1 409 ? -18.814 9.505 25.589 1.00 95.69 409 PHE A C 1
ATOM 3327 O O . PHE A 1 409 ? -19.244 9.661 24.450 1.00 95.69 409 PHE A O 1
ATOM 3334 N N . LEU A 1 410 ? -19.581 9.020 26.569 1.00 97.12 410 LEU A N 1
ATOM 3335 C CA . LEU A 1 410 ? -20.967 8.586 26.349 1.00 97.12 410 LEU A CA 1
ATOM 3336 C C . LEU A 1 410 ? -21.922 9.736 25.996 1.00 97.12 410 LEU A C 1
ATOM 3338 O O . LEU A 1 410 ? -22.915 9.523 25.296 1.00 97.12 410 LEU A O 1
ATOM 3342 N N . ALA A 1 411 ? -21.649 10.943 26.493 1.00 97.19 411 ALA A N 1
ATOM 3343 C CA . ALA A 1 411 ? -22.478 12.121 26.259 1.00 97.19 411 ALA A CA 1
ATOM 3344 C C . ALA A 1 411 ? -22.243 12.782 24.887 1.00 97.19 411 ALA A C 1
ATOM 3346 O O . ALA A 1 411 ? -23.106 13.533 24.430 1.00 97.19 411 ALA A O 1
ATOM 3347 N N . ALA A 1 412 ? -21.113 12.518 24.225 1.00 96.94 412 ALA A N 1
ATOM 3348 C CA . ALA A 1 412 ? -20.799 13.091 22.919 1.00 96.94 412 ALA A CA 1
ATOM 3349 C C . ALA A 1 412 ? -21.714 12.528 21.812 1.00 96.94 412 ALA A C 1
ATOM 3351 O O . ALA A 1 412 ? -21.838 11.315 21.623 1.00 96.94 412 ALA A O 1
ATOM 3352 N N . LYS A 1 413 ? -22.333 13.411 21.025 1.00 96.88 413 LYS A N 1
ATOM 3353 C CA . LYS A 1 413 ? -23.270 13.063 19.947 1.00 96.88 413 LYS A CA 1
ATOM 3354 C C . LYS A 1 413 ? -22.579 12.320 18.814 1.00 96.88 413 LYS A C 1
ATOM 3356 O O . LYS A 1 413 ? -23.141 11.355 18.298 1.00 96.88 413 LYS A O 1
ATOM 3361 N N . MET A 1 414 ? -21.365 12.718 18.430 1.00 95.81 414 MET A N 1
ATOM 3362 C CA . MET A 1 414 ? -20.608 11.993 17.408 1.00 95.81 414 MET A CA 1
ATOM 3363 C C . MET A 1 414 ? -20.226 10.582 17.873 1.00 95.81 414 MET A C 1
ATOM 3365 O O . MET A 1 414 ? -20.225 9.666 17.053 1.00 95.81 414 MET A O 1
ATOM 3369 N N . VAL A 1 415 ? -19.979 10.371 19.173 1.00 96.31 415 VAL A N 1
ATOM 3370 C CA . VAL A 1 415 ? -19.761 9.022 19.730 1.00 96.31 415 VAL A CA 1
ATOM 3371 C C . VAL A 1 415 ? -21.035 8.197 19.593 1.00 96.31 415 VAL A C 1
ATOM 3373 O O . VAL A 1 415 ? -20.995 7.122 19.007 1.00 96.31 415 VAL A O 1
ATOM 3376 N N . GLN A 1 416 ? -22.182 8.720 20.029 1.00 95.81 416 GLN A N 1
ATOM 3377 C CA . GLN A 1 416 ? -23.471 8.028 19.885 1.00 95.81 416 GLN A CA 1
ATOM 3378 C C . GLN A 1 416 ? -23.820 7.711 18.423 1.00 95.81 416 GLN A C 1
ATOM 3380 O O . GLN A 1 416 ? -24.490 6.718 18.146 1.00 95.81 416 GLN A O 1
ATOM 3385 N N . ARG A 1 417 ? -23.367 8.547 17.482 1.00 95.56 417 ARG A N 1
ATOM 3386 C CA . ARG A 1 417 ? -23.604 8.366 16.047 1.00 95.56 417 ARG A CA 1
ATOM 3387 C C . ARG A 1 417 ? -22.695 7.314 15.412 1.00 95.56 417 ARG A C 1
ATOM 3389 O O . ARG A 1 417 ? -23.176 6.545 14.585 1.00 95.56 417 ARG A O 1
ATOM 3396 N N . TYR A 1 418 ? -21.405 7.315 15.749 1.00 95.88 418 TYR A N 1
ATOM 3397 C CA . TYR A 1 418 ? -20.386 6.551 15.019 1.00 95.88 418 TYR A CA 1
ATOM 3398 C C . TYR A 1 418 ? -19.757 5.396 15.809 1.00 95.88 418 TYR A C 1
ATOM 3400 O O . TYR A 1 418 ? -19.007 4.600 15.247 1.00 95.88 418 TYR A O 1
ATOM 3408 N N . VAL A 1 419 ? -20.056 5.266 17.099 1.00 95.81 419 VAL A N 1
ATOM 3409 C CA . VAL A 1 419 ? -19.556 4.192 17.961 1.00 95.81 419 VAL A CA 1
ATOM 3410 C C . VAL A 1 419 ? -20.739 3.331 18.393 1.00 95.81 419 VAL A C 1
ATOM 3412 O O . VAL A 1 419 ? -21.498 3.708 19.282 1.00 95.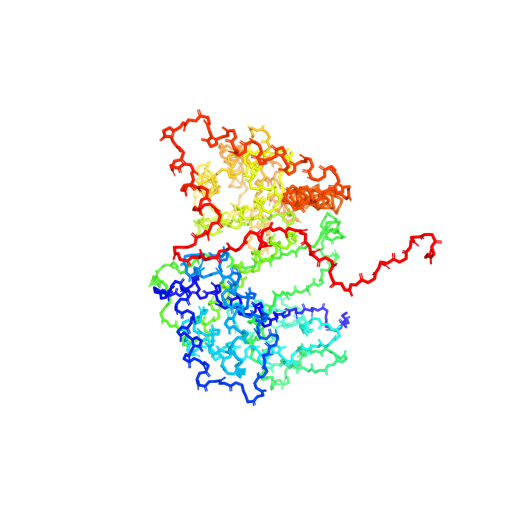81 419 VAL A O 1
ATOM 3415 N N . ALA A 1 420 ? -20.895 2.153 17.785 1.00 94.06 420 ALA A N 1
ATOM 3416 C CA . ALA A 1 420 ? -21.844 1.152 18.275 1.00 94.06 420 ALA A CA 1
ATOM 3417 C C . ALA A 1 420 ? -21.471 0.698 19.699 1.00 94.06 420 ALA A C 1
ATOM 3419 O O . ALA A 1 420 ? -20.296 0.445 19.966 1.00 94.06 420 ALA A O 1
ATOM 3420 N N . ASP A 1 421 ? -22.461 0.581 20.589 1.00 95.81 421 ASP A N 1
ATOM 3421 C CA . ASP A 1 421 ? -22.304 0.181 21.997 1.00 95.81 421 ASP A CA 1
ATOM 3422 C C . ASP A 1 421 ? -21.134 0.883 22.724 1.00 95.81 421 ASP A C 1
ATOM 3424 O O . ASP A 1 421 ? -20.186 0.227 23.181 1.00 95.81 421 ASP A O 1
ATOM 3428 N N . PRO A 1 422 ? -21.168 2.224 22.856 1.00 97.12 422 PRO A N 1
ATOM 3429 C CA . PRO A 1 422 ? -20.009 3.000 23.292 1.00 97.12 422 PRO A CA 1
ATOM 3430 C C . PRO A 1 422 ? -19.542 2.659 24.715 1.00 97.12 422 PRO A C 1
ATOM 3432 O O . PRO A 1 422 ? -18.339 2.615 24.954 1.00 97.12 422 PRO A O 1
ATOM 3435 N N . ASP A 1 423 ? -20.455 2.336 25.639 1.00 97.19 423 ASP A N 1
ATOM 3436 C CA . ASP A 1 423 ? -20.116 1.916 27.012 1.00 97.19 423 ASP A CA 1
ATOM 3437 C C . ASP A 1 423 ? -19.343 0.589 27.034 1.00 97.19 423 ASP A C 1
ATOM 3439 O O . ASP A 1 423 ? -18.322 0.464 27.713 1.00 97.19 423 ASP A O 1
ATOM 3443 N N . ARG A 1 424 ? -19.764 -0.390 26.222 1.00 97.19 424 ARG A N 1
ATOM 3444 C CA . ARG A 1 424 ? -19.067 -1.677 26.106 1.00 97.19 424 ARG A CA 1
ATOM 3445 C C . ARG A 1 424 ? -17.670 -1.493 25.521 1.00 97.19 424 ARG A C 1
ATOM 3447 O O . ARG A 1 424 ? -16.708 -2.040 26.061 1.00 97.19 424 ARG A O 1
ATOM 3454 N N . LYS A 1 425 ? -17.554 -0.720 24.437 1.00 96.50 425 LYS A N 1
ATOM 3455 C CA . LYS A 1 425 ? -16.265 -0.452 23.785 1.00 96.50 425 LYS A CA 1
ATOM 3456 C C . LYS A 1 425 ? -15.322 0.342 24.689 1.00 96.50 425 LYS A C 1
ATOM 3458 O O . LYS A 1 425 ? -14.139 0.026 24.740 1.00 96.50 425 LYS A O 1
ATOM 3463 N N . TRP A 1 426 ? -15.831 1.316 25.445 1.00 95.12 426 TRP A N 1
ATOM 3464 C CA . TRP A 1 426 ? -15.034 2.043 26.434 1.00 95.12 426 TRP A CA 1
ATOM 3465 C C . TRP A 1 426 ? -14.501 1.109 27.523 1.00 95.12 426 TRP A C 1
ATOM 3467 O O . TRP A 1 426 ? -13.302 1.103 27.786 1.00 95.12 426 TRP A O 1
ATOM 3477 N N . LYS A 1 427 ? -15.361 0.275 28.121 1.00 94.25 427 LYS A N 1
ATOM 3478 C CA . LYS A 1 427 ? -14.950 -0.690 29.157 1.00 94.25 427 LYS A CA 1
ATOM 3479 C C . LYS A 1 427 ? -13.874 -1.653 28.656 1.00 94.25 427 LYS A C 1
ATOM 3481 O O . LYS A 1 427 ? -12.879 -1.843 29.342 1.00 94.25 427 LYS A O 1
ATOM 3486 N N . SER A 1 428 ? -14.040 -2.194 27.450 1.00 93.94 428 SER A N 1
ATOM 3487 C CA . SER A 1 428 ? -13.057 -3.085 26.816 1.00 93.94 428 SER A CA 1
ATOM 3488 C C . SER A 1 428 ? -11.748 -2.359 26.465 1.00 93.94 428 SER A C 1
ATOM 3490 O O . SER A 1 428 ? -10.672 -2.920 26.643 1.00 93.94 428 SER A O 1
ATOM 3492 N N . ALA A 1 429 ? -11.797 -1.081 26.069 1.00 92.75 429 ALA A N 1
ATOM 3493 C CA . ALA A 1 429 ? -10.595 -0.258 25.885 1.00 92.75 429 ALA A CA 1
ATOM 3494 C C . ALA A 1 429 ? -9.862 0.051 27.200 1.00 92.75 429 ALA A C 1
ATOM 3496 O O . ALA A 1 429 ? -8.646 0.251 27.207 1.00 92.75 429 ALA A O 1
ATOM 3497 N N . MET A 1 430 ? -10.590 0.133 28.313 1.00 90.50 430 MET A N 1
ATOM 3498 C CA . MET A 1 430 ? -10.012 0.375 29.634 1.00 90.50 430 MET A CA 1
ATOM 3499 C C . MET A 1 430 ? -9.460 -0.892 30.292 1.00 90.50 430 MET A C 1
ATOM 3501 O O . MET A 1 430 ? -8.703 -0.763 31.243 1.00 90.50 430 MET A O 1
ATOM 3505 N N . ASP A 1 431 ? -9.769 -2.089 29.793 1.00 90.62 431 ASP A N 1
ATOM 3506 C CA . ASP A 1 431 ? -9.150 -3.331 30.262 1.00 90.62 431 ASP A CA 1
ATOM 3507 C C . ASP A 1 431 ? -7.692 -3.421 29.784 1.00 90.62 431 ASP A C 1
ATOM 3509 O O . ASP A 1 431 ? -7.411 -3.449 28.584 1.00 90.62 431 ASP A O 1
ATOM 3513 N N . ASP A 1 432 ? -6.756 -3.480 30.732 1.00 88.56 432 ASP A N 1
ATOM 3514 C CA . ASP A 1 432 ? -5.316 -3.531 30.469 1.00 88.56 432 ASP A CA 1
ATOM 3515 C C . ASP A 1 432 ? -4.859 -4.798 29.739 1.00 88.56 432 ASP A C 1
ATOM 3517 O O . ASP A 1 432 ? -3.805 -4.794 29.099 1.00 88.56 432 ASP A O 1
ATOM 3521 N N . SER A 1 433 ? -5.640 -5.874 29.823 1.00 86.25 433 SER A N 1
ATOM 3522 C CA . SER A 1 433 ? -5.356 -7.138 29.144 1.00 86.25 433 SER A CA 1
ATOM 3523 C C . SER A 1 433 ? -5.879 -7.191 27.706 1.00 86.25 433 SER A C 1
ATOM 3525 O O . SER A 1 433 ? -5.487 -8.087 26.955 1.00 86.25 433 SER A O 1
ATOM 3527 N N . ASP A 1 434 ? -6.732 -6.237 27.315 1.00 88.19 434 ASP A N 1
ATOM 3528 C CA . ASP A 1 434 ? -7.454 -6.262 26.041 1.00 88.19 434 ASP A CA 1
ATOM 3529 C C . ASP A 1 434 ? -7.240 -4.999 25.197 1.00 88.19 434 ASP A C 1
ATOM 3531 O O . ASP A 1 434 ? -6.865 -5.090 24.028 1.00 88.19 434 ASP A O 1
ATOM 3535 N N . GLY A 1 435 ? -7.479 -3.808 25.753 1.00 90.62 435 GLY A N 1
ATOM 3536 C CA . GLY A 1 435 ? -7.353 -2.553 25.007 1.00 90.62 435 GLY A CA 1
ATOM 3537 C C . GLY A 1 435 ? -8.325 -2.430 23.824 1.00 90.62 435 GLY A C 1
ATOM 3538 O O . GLY A 1 435 ? -8.037 -1.699 22.874 1.00 90.62 435 GLY A O 1
ATOM 3539 N N . CYS A 1 436 ? -9.480 -3.109 23.893 1.00 92.69 436 CYS A N 1
ATOM 3540 C CA . CYS A 1 436 ? -10.513 -3.213 22.848 1.00 92.69 436 CYS A CA 1
ATOM 3541 C C . CYS A 1 436 ? -10.183 -4.137 21.663 1.00 92.69 436 CYS A C 1
ATOM 3543 O O . CYS A 1 436 ? -10.927 -4.193 20.677 1.00 92.69 436 CYS A O 1
ATOM 3545 N N . LEU A 1 437 ? -9.085 -4.890 21.730 1.00 90.62 437 LEU A N 1
ATOM 3546 C CA . LEU A 1 437 ? -8.647 -5.727 20.616 1.00 90.62 437 LEU A CA 1
ATOM 3547 C C . LEU A 1 437 ? -9.524 -6.980 20.433 1.00 90.62 437 LEU A C 1
ATOM 3549 O O . LEU A 1 437 ? -9.668 -7.459 19.308 1.00 90.62 437 LEU A O 1
ATOM 3553 N N . SER A 1 438 ? -10.147 -7.495 21.495 1.00 91.00 438 SER A N 1
ATOM 3554 C CA . SER A 1 438 ? -11.065 -8.642 21.456 1.00 91.00 438 SER A CA 1
ATOM 3555 C C . SER A 1 438 ? -12.306 -8.362 20.605 1.00 91.00 438 SER A C 1
ATOM 3557 O O . SER A 1 438 ? -12.710 -9.204 19.801 1.00 91.00 438 SER A O 1
ATOM 3559 N N . LEU A 1 439 ? -12.873 -7.155 20.705 1.00 93.44 439 LEU A N 1
ATOM 3560 C CA . LEU A 1 439 ? -14.040 -6.739 19.923 1.00 93.44 439 LEU A CA 1
ATOM 3561 C C . LEU A 1 439 ? -13.703 -6.583 18.437 1.00 93.44 439 LEU A C 1
ATOM 3563 O O . LEU A 1 439 ? -14.509 -6.953 17.584 1.00 93.44 439 LEU A O 1
ATOM 3567 N N . ILE A 1 440 ? -12.503 -6.087 18.124 1.00 93.06 440 ILE A N 1
ATOM 3568 C CA . ILE A 1 440 ? -12.004 -6.009 16.744 1.00 93.06 440 ILE A CA 1
ATOM 3569 C C . ILE A 1 440 ? -11.815 -7.414 16.177 1.00 93.06 440 ILE A C 1
ATOM 3571 O O . ILE A 1 440 ? -12.323 -7.708 15.099 1.00 93.06 440 ILE A O 1
ATOM 3575 N N . SER A 1 441 ? -11.152 -8.293 16.930 1.00 92.25 441 SER A N 1
ATOM 3576 C CA . SER A 1 441 ? -10.937 -9.691 16.549 1.00 92.25 441 SER A CA 1
ATOM 3577 C C . SER A 1 441 ? -12.261 -10.420 16.285 1.00 92.25 441 SER A C 1
ATOM 3579 O O . SER A 1 441 ? -12.415 -11.091 15.265 1.00 92.25 441 SER A O 1
ATOM 3581 N N . ALA A 1 442 ? -13.265 -10.228 17.146 1.00 91.44 442 ALA A N 1
ATOM 3582 C CA . ALA A 1 442 ? -14.599 -10.785 16.941 1.00 91.44 442 ALA A CA 1
ATOM 3583 C C . ALA A 1 442 ? -15.253 -10.267 15.649 1.00 91.44 442 ALA A C 1
ATOM 3585 O O . ALA A 1 442 ? -15.735 -11.074 14.854 1.00 91.44 442 ALA A O 1
ATOM 3586 N N . GLY A 1 443 ? -15.207 -8.952 15.408 1.00 91.75 443 GLY A N 1
ATOM 3587 C CA . GLY A 1 443 ? -15.735 -8.354 14.182 1.00 91.75 443 GLY A CA 1
ATOM 3588 C C . GLY A 1 443 ? -15.020 -8.859 12.928 1.00 91.75 443 GLY A C 1
ATOM 3589 O O . GLY A 1 443 ? -15.671 -9.175 11.935 1.00 91.75 443 GLY A O 1
ATOM 3590 N N . TRP A 1 444 ? -13.695 -9.016 12.973 1.00 92.19 444 TRP A N 1
ATOM 3591 C CA . TRP A 1 444 ? -12.910 -9.551 11.859 1.00 92.19 444 TRP A CA 1
ATOM 3592 C C . TRP A 1 444 ? -13.306 -10.973 11.487 1.00 92.19 444 TRP A C 1
ATOM 3594 O O . TRP A 1 444 ? -13.450 -11.238 10.296 1.00 92.19 444 TRP A O 1
ATOM 3604 N N . ARG A 1 445 ? -13.530 -11.859 12.464 1.00 89.88 445 ARG A N 1
ATOM 3605 C CA . ARG A 1 445 ? -13.996 -13.235 12.205 1.00 89.88 445 ARG A CA 1
ATOM 3606 C C . ARG A 1 445 ? -15.392 -13.279 11.594 1.00 89.88 445 ARG A C 1
ATOM 3608 O O . ARG A 1 445 ? -15.715 -14.210 10.864 1.00 89.88 445 ARG A O 1
ATOM 3615 N N . GLU A 1 446 ? -16.222 -12.284 11.890 1.00 89.19 446 GLU A N 1
ATOM 3616 C CA . GLU A 1 446 ? -17.549 -12.170 11.295 1.00 89.19 446 GLU A CA 1
ATOM 3617 C C . GLU A 1 446 ? -17.475 -11.675 9.845 1.00 89.19 446 GLU A C 1
ATOM 3619 O O . GLU A 1 446 ? -18.157 -12.222 8.975 1.00 89.19 446 GLU A O 1
ATOM 3624 N N . VAL A 1 447 ? -16.646 -10.661 9.562 1.00 88.38 447 VAL A N 1
ATOM 3625 C CA . VAL A 1 447 ? -16.580 -10.044 8.225 1.00 88.38 447 VAL A CA 1
ATOM 3626 C C . VAL A 1 447 ? -15.644 -10.748 7.243 1.00 88.38 447 VAL A C 1
ATOM 3628 O O . VAL A 1 447 ? -15.921 -10.754 6.040 1.00 88.38 447 VAL A O 1
ATOM 3631 N N . THR A 1 448 ? -14.569 -11.353 7.745 1.00 88.00 448 THR A N 1
ATOM 3632 C CA . THR A 1 448 ? -13.451 -11.901 6.966 1.00 88.00 448 THR A CA 1
ATOM 3633 C C . THR A 1 448 ? -13.533 -13.417 6.985 1.00 88.00 448 THR A C 1
ATOM 3635 O O . THR A 1 448 ? -13.079 -14.065 7.923 1.00 88.00 448 THR A O 1
ATOM 3638 N N . THR A 1 449 ? -14.134 -14.002 5.952 1.00 84.56 449 THR A N 1
ATOM 3639 C CA . THR A 1 449 ? -14.175 -15.460 5.805 1.00 84.56 449 THR A CA 1
ATOM 3640 C C . THR A 1 449 ? -13.782 -15.861 4.393 1.00 84.56 449 THR A C 1
ATOM 3642 O O . THR A 1 449 ? -14.145 -15.195 3.418 1.00 84.56 449 THR A O 1
ATOM 3645 N N . ALA A 1 450 ? -13.071 -16.986 4.277 1.00 84.75 450 ALA A N 1
ATOM 3646 C CA . ALA A 1 450 ? -12.683 -17.546 2.985 1.00 84.75 450 ALA A CA 1
ATOM 3647 C C . ALA A 1 450 ? -13.902 -17.764 2.072 1.00 84.75 450 ALA A C 1
ATOM 3649 O O . ALA A 1 450 ? -13.858 -17.411 0.898 1.00 84.75 450 ALA A O 1
ATOM 3650 N N . LEU A 1 451 ? -15.024 -18.233 2.633 1.00 85.44 451 LEU A N 1
ATOM 3651 C CA . LEU A 1 451 ? -16.278 -18.417 1.901 1.00 85.44 451 LEU A CA 1
ATOM 3652 C C . LEU A 1 451 ? -16.825 -17.098 1.334 1.00 85.44 451 LEU A C 1
ATOM 3654 O O . LEU A 1 451 ? -17.196 -17.039 0.166 1.00 85.44 451 LEU A O 1
ATOM 3658 N N . ARG A 1 452 ? -16.853 -16.016 2.127 1.00 82.50 452 ARG A N 1
ATOM 3659 C CA . ARG A 1 452 ? -17.303 -14.702 1.631 1.00 82.50 452 ARG A CA 1
ATOM 3660 C C . ARG A 1 452 ? -16.402 -14.196 0.511 1.00 82.50 452 ARG A C 1
ATOM 3662 O O . ARG A 1 452 ? -16.910 -13.660 -0.471 1.00 82.50 452 ARG A O 1
ATOM 3669 N N . LYS A 1 453 ? -15.086 -14.390 0.636 1.00 86.19 453 LYS A N 1
ATOM 3670 C CA . LYS A 1 453 ? -14.140 -14.023 -0.420 1.00 86.19 453 LYS A CA 1
ATOM 3671 C C . LYS A 1 453 ? -14.360 -14.835 -1.689 1.00 86.19 453 LYS A C 1
ATOM 3673 O O . LYS A 1 453 ? -14.364 -14.253 -2.769 1.00 86.19 453 LYS A O 1
ATOM 3678 N N . GLN A 1 454 ? -14.556 -16.143 -1.561 1.00 88.12 454 GLN A N 1
ATOM 3679 C CA . GLN A 1 454 ? -14.825 -17.018 -2.693 1.00 88.12 454 GLN A CA 1
ATOM 3680 C C . GLN A 1 454 ? -16.096 -16.577 -3.430 1.00 88.12 454 GLN A C 1
ATOM 3682 O O . GLN A 1 454 ? -16.028 -16.306 -4.624 1.00 88.12 454 GLN A O 1
ATOM 3687 N N . ASN A 1 455 ? -17.200 -16.369 -2.708 1.00 85.50 455 ASN A N 1
ATOM 3688 C CA . ASN A 1 455 ? -18.457 -15.887 -3.290 1.00 85.50 455 ASN A CA 1
ATOM 3689 C C . ASN A 1 455 ? -18.286 -14.531 -4.003 1.00 85.50 455 ASN A C 1
ATOM 3691 O O . ASN A 1 455 ? -18.821 -14.325 -5.089 1.00 85.50 455 ASN A O 1
ATOM 3695 N N . GLN A 1 456 ? -17.522 -13.603 -3.410 1.00 82.81 456 GLN A N 1
ATOM 3696 C CA . GLN A 1 456 ? -17.215 -12.305 -4.022 1.00 82.81 456 GLN A CA 1
ATOM 3697 C C . GLN A 1 456 ? -16.440 -12.467 -5.341 1.00 82.81 456 GLN A C 1
ATOM 3699 O O . GLN A 1 456 ? -16.736 -11.783 -6.322 1.00 82.81 456 GLN A O 1
ATOM 3704 N N . LEU A 1 457 ? -15.434 -13.347 -5.368 1.00 87.19 457 LEU A N 1
ATOM 3705 C CA . LEU A 1 457 ? -14.636 -13.610 -6.565 1.00 87.19 457 LEU A CA 1
ATOM 3706 C C . LEU A 1 457 ? -15.466 -14.297 -7.654 1.00 87.19 457 LEU A C 1
ATOM 3708 O O . LEU A 1 457 ? -15.400 -13.868 -8.801 1.00 87.19 457 LEU A O 1
ATOM 3712 N N . GLU A 1 458 ? -16.276 -15.296 -7.304 1.00 90.25 458 GLU A N 1
ATOM 3713 C CA . GLU A 1 458 ? -17.184 -15.982 -8.234 1.00 90.25 458 GLU A CA 1
ATOM 3714 C C . GLU A 1 458 ? -18.165 -14.997 -8.881 1.00 90.25 458 GLU A C 1
ATOM 3716 O O . GLU A 1 458 ? -18.292 -14.963 -10.103 1.00 90.25 458 GLU A O 1
ATOM 3721 N N . GLN A 1 459 ? -18.771 -14.105 -8.091 1.00 84.56 459 GLN A N 1
ATOM 3722 C CA . GLN A 1 459 ? -19.658 -13.070 -8.621 1.00 84.56 459 GLN A CA 1
ATOM 3723 C C . GLN A 1 459 ? -18.926 -12.091 -9.556 1.00 84.56 459 GLN A C 1
ATOM 3725 O O . GLN A 1 459 ? -19.452 -11.726 -10.607 1.00 84.56 459 GLN A O 1
ATOM 3730 N N . SER A 1 460 ? -17.700 -11.691 -9.207 1.00 83.00 460 SER A N 1
ATOM 3731 C CA . SER A 1 460 ? -16.877 -10.820 -10.057 1.00 83.00 460 SER A CA 1
ATOM 3732 C C . SER A 1 460 ? -16.495 -11.494 -11.381 1.00 83.00 460 SER A C 1
ATOM 3734 O O . SER A 1 460 ? -16.520 -10.854 -12.439 1.00 83.00 460 SER A O 1
ATOM 3736 N N . ILE A 1 461 ? -16.187 -12.795 -11.346 1.00 89.88 461 ILE A N 1
ATOM 3737 C CA . ILE A 1 461 ? -15.922 -13.608 -12.538 1.00 89.88 461 ILE A CA 1
ATOM 3738 C C . ILE A 1 461 ? -17.171 -13.663 -13.418 1.00 89.88 461 ILE A C 1
ATOM 3740 O O . ILE A 1 461 ? -17.071 -13.373 -14.609 1.00 89.88 461 ILE A O 1
ATOM 3744 N N . ASP A 1 462 ? -18.341 -13.952 -12.847 1.00 89.75 462 ASP A N 1
ATOM 3745 C CA . ASP A 1 462 ? -19.610 -14.008 -13.579 1.00 89.75 462 ASP A CA 1
ATOM 3746 C C . ASP A 1 462 ? -19.966 -12.667 -14.232 1.00 89.75 462 ASP A C 1
ATOM 3748 O O . ASP A 1 462 ? -20.354 -12.617 -15.404 1.00 89.75 462 ASP A O 1
ATOM 3752 N N . ASP A 1 463 ? -19.812 -11.559 -13.507 1.00 85.25 463 ASP A N 1
ATOM 3753 C CA . ASP A 1 463 ? -20.084 -10.222 -14.035 1.00 85.25 463 ASP A CA 1
ATOM 3754 C C . ASP A 1 463 ? -19.098 -9.844 -15.145 1.00 85.25 463 ASP A C 1
ATOM 3756 O O . ASP A 1 463 ? -19.496 -9.293 -16.179 1.00 85.25 463 ASP A O 1
ATOM 3760 N N . THR A 1 464 ? -17.818 -10.179 -14.976 1.00 87.06 464 THR A N 1
ATOM 3761 C CA . THR A 1 464 ? -16.794 -9.981 -16.010 1.00 87.06 464 THR A CA 1
ATOM 3762 C C . THR A 1 464 ? -17.093 -10.835 -17.238 1.00 87.06 464 THR A C 1
ATOM 3764 O O . THR A 1 464 ? -17.060 -10.329 -18.359 1.00 87.06 464 THR A O 1
ATOM 3767 N N . TYR A 1 465 ? -17.471 -12.098 -17.045 1.00 89.31 465 TYR A N 1
ATOM 3768 C CA . TYR A 1 465 ? -17.855 -13.011 -18.114 1.00 89.31 465 TYR A CA 1
ATOM 3769 C C . TYR A 1 465 ? -19.058 -12.479 -18.900 1.00 89.31 465 TYR A C 1
ATOM 3771 O O . TYR A 1 465 ? -19.016 -12.423 -20.129 1.00 89.31 465 TYR A O 1
ATOM 3779 N N . ARG A 1 466 ? -20.102 -11.987 -18.220 1.00 86.94 466 ARG A N 1
ATOM 3780 C CA . ARG A 1 466 ? -21.265 -11.359 -18.874 1.00 86.94 466 ARG A CA 1
ATOM 3781 C C . ARG A 1 466 ? -20.884 -10.111 -19.667 1.00 86.94 466 ARG A C 1
ATOM 3783 O O . ARG A 1 466 ? -21.370 -9.950 -20.787 1.00 86.94 466 ARG A O 1
ATOM 3790 N N . LYS A 1 467 ? -20.011 -9.252 -19.128 1.00 85.12 467 LYS A N 1
ATOM 3791 C CA . LYS A 1 467 ? -19.504 -8.059 -19.833 1.00 85.12 467 LYS A CA 1
ATOM 3792 C C . LYS A 1 467 ? -18.708 -8.443 -21.079 1.00 85.12 467 LYS A C 1
ATOM 3794 O O . LYS A 1 467 ? -18.961 -7.894 -22.148 1.00 85.12 467 LYS A O 1
ATOM 3799 N N . LEU A 1 468 ? -17.799 -9.412 -20.967 1.00 86.62 468 LEU A N 1
ATOM 3800 C CA . LEU A 1 468 ? -17.023 -9.923 -22.100 1.00 86.62 468 LEU A CA 1
ATOM 3801 C C . LEU A 1 468 ? -17.929 -10.552 -23.162 1.00 86.62 468 LEU A C 1
ATOM 3803 O O . LEU A 1 468 ? -17.783 -10.242 -24.342 1.00 86.62 468 LEU A O 1
ATOM 3807 N N . LEU A 1 469 ? -18.918 -11.354 -22.756 1.00 85.38 469 LEU A N 1
ATOM 3808 C CA . LEU A 1 469 ? -19.924 -11.889 -23.671 1.00 85.38 469 LEU A CA 1
ATOM 3809 C C . LEU A 1 469 ? -20.680 -10.764 -24.377 1.00 85.38 469 LEU A C 1
ATOM 3811 O O . LEU A 1 469 ? -20.830 -10.808 -25.595 1.00 85.38 469 LEU A O 1
ATOM 3815 N N . GLN A 1 470 ? -21.128 -9.743 -23.647 1.00 84.31 470 GLN A N 1
ATOM 3816 C CA . GLN A 1 470 ? -21.842 -8.607 -24.224 1.00 84.31 470 GLN A CA 1
ATOM 3817 C C . GLN A 1 470 ? -20.990 -7.832 -25.237 1.00 84.31 470 GLN A C 1
ATOM 3819 O O . GLN A 1 470 ? -21.510 -7.490 -26.296 1.00 84.31 470 GLN A O 1
ATOM 3824 N N . LEU A 1 471 ? -19.705 -7.604 -24.951 1.00 81.94 471 LEU A N 1
ATOM 3825 C CA . LEU A 1 471 ? -18.763 -7.006 -25.903 1.00 81.94 471 LEU A CA 1
ATOM 3826 C C . LEU A 1 471 ? -18.585 -7.900 -27.135 1.00 81.94 471 LEU A C 1
ATOM 3828 O O . LEU A 1 471 ? -18.640 -7.419 -28.263 1.00 81.94 471 LEU A O 1
ATOM 3832 N N . SER A 1 472 ? -18.456 -9.213 -26.922 1.00 79.69 472 SER A N 1
ATOM 3833 C CA . SER A 1 472 ? -18.266 -10.173 -28.007 1.00 79.69 472 SER A CA 1
ATOM 3834 C C . SER A 1 472 ? -19.484 -10.323 -28.913 1.00 79.69 472 SER A C 1
ATOM 3836 O O . SER A 1 472 ? -19.309 -10.661 -30.076 1.00 79.69 472 SER A O 1
ATOM 3838 N N . ARG A 1 473 ? -20.708 -10.030 -28.438 1.00 75.50 473 ARG A N 1
ATOM 3839 C CA . ARG A 1 473 ? -21.948 -10.194 -29.225 1.00 75.50 473 ARG A CA 1
ATOM 3840 C C . ARG A 1 473 ? -21.914 -9.469 -30.568 1.00 75.50 473 ARG A C 1
ATOM 3842 O O . ARG A 1 473 ? -22.526 -9.963 -31.504 1.00 75.50 473 ARG A O 1
ATOM 3849 N N . GLY A 1 474 ? -21.213 -8.337 -30.668 1.00 67.06 474 GLY A N 1
ATOM 3850 C CA . GLY A 1 474 ? -21.041 -7.618 -31.936 1.00 67.06 474 GLY A CA 1
ATOM 3851 C C . GLY A 1 474 ? -20.155 -8.344 -32.958 1.00 67.06 474 GLY A C 1
ATOM 3852 O O . GLY A 1 474 ? -20.244 -8.055 -34.144 1.00 67.06 474 GLY A O 1
ATOM 3853 N N . TRP A 1 475 ? -19.332 -9.292 -32.507 1.00 69.12 475 TRP A N 1
ATOM 3854 C CA . TRP A 1 475 ? -18.419 -10.099 -33.324 1.00 69.12 475 TRP A CA 1
ATOM 3855 C C . TRP A 1 475 ? -18.859 -11.565 -33.458 1.00 69.12 475 TRP A C 1
ATOM 3857 O O . TRP A 1 475 ? -18.234 -12.326 -34.194 1.00 69.12 475 TRP A O 1
ATOM 3867 N N . VAL A 1 476 ? -19.912 -11.989 -32.749 1.00 68.69 476 VAL A N 1
ATOM 3868 C CA . VAL A 1 476 ? -20.453 -13.350 -32.864 1.00 68.69 476 VAL A CA 1
ATOM 3869 C C . VAL A 1 476 ? -21.231 -13.468 -34.173 1.00 68.69 476 VAL A C 1
ATOM 3871 O O . VAL A 1 476 ? -22.317 -12.913 -34.317 1.00 68.69 476 VAL A O 1
ATOM 3874 N N . VAL A 1 477 ? -20.679 -14.240 -35.104 1.00 66.00 477 VAL A N 1
ATOM 3875 C CA . VAL A 1 477 ? -21.318 -14.627 -36.367 1.00 66.00 477 VAL A CA 1
ATOM 3876 C C . VAL A 1 477 ? -22.098 -15.922 -36.141 1.00 66.00 477 VAL A C 1
ATOM 3878 O O . VAL A 1 477 ? -21.613 -16.833 -35.463 1.00 66.00 477 VAL A O 1
ATOM 3881 N N . ASN A 1 478 ? -23.313 -16.027 -36.686 1.00 70.56 478 ASN A N 1
ATOM 3882 C CA . ASN A 1 478 ? -24.062 -17.281 -36.607 1.00 70.56 478 ASN A CA 1
ATOM 3883 C C . ASN A 1 478 ? -23.333 -18.370 -37.416 1.00 70.56 478 ASN A C 1
ATOM 3885 O O . ASN A 1 478 ? -22.948 -18.139 -38.559 1.00 70.56 478 ASN A O 1
ATOM 3889 N N . ALA A 1 479 ? -23.153 -19.560 -36.834 1.00 71.38 479 ALA A N 1
ATOM 3890 C CA . ALA A 1 479 ? -22.517 -20.683 -37.524 1.00 71.38 479 ALA A CA 1
ATOM 3891 C C . ALA A 1 479 ? -23.297 -21.121 -38.780 1.00 71.38 479 ALA A C 1
ATOM 3893 O O . ALA A 1 479 ? -22.703 -21.659 -39.715 1.00 71.38 479 ALA A O 1
ATOM 3894 N N . ASP A 1 480 ? -24.612 -20.877 -38.821 1.00 77.94 480 ASP A N 1
ATOM 3895 C CA . ASP A 1 480 ? -25.404 -21.008 -40.039 1.00 77.94 480 ASP A CA 1
ATOM 3896 C C . ASP A 1 480 ? -25.254 -19.753 -40.907 1.00 77.94 480 ASP A C 1
ATOM 3898 O O . ASP A 1 480 ? -25.823 -18.690 -40.632 1.00 77.94 480 ASP A O 1
ATOM 3902 N N . SER A 1 481 ? -24.520 -19.912 -42.009 1.00 74.38 481 SER A N 1
ATOM 3903 C CA . SER A 1 481 ? -24.263 -18.853 -42.983 1.00 74.38 481 SER A CA 1
ATOM 3904 C C . SER A 1 481 ? -25.534 -18.250 -43.586 1.00 74.38 481 SER A C 1
ATOM 3906 O O . SER A 1 481 ? -25.515 -17.094 -44.000 1.00 74.38 481 SER A O 1
ATOM 3908 N N . ASN A 1 482 ? -26.639 -18.999 -43.664 1.00 78.56 482 ASN A N 1
ATOM 3909 C CA . ASN A 1 482 ? -27.893 -18.467 -44.201 1.00 78.56 482 ASN A CA 1
ATOM 3910 C C . ASN A 1 482 ? -28.561 -17.521 -43.204 1.00 78.56 482 ASN A C 1
ATOM 3912 O O . ASN A 1 482 ? -29.028 -16.452 -43.599 1.00 78.56 482 ASN A O 1
ATOM 3916 N N . VAL A 1 483 ? -28.562 -17.888 -41.919 1.00 79.31 483 VAL A N 1
ATOM 3917 C CA . VAL A 1 483 ? -29.108 -17.039 -40.853 1.00 79.31 483 VAL A CA 1
ATOM 3918 C C . VAL A 1 483 ? -28.256 -15.786 -40.678 1.00 79.31 483 VAL A C 1
ATOM 3920 O O . VAL A 1 483 ? -28.813 -14.692 -40.587 1.00 79.31 483 VAL A O 1
ATOM 3923 N N . ASP A 1 484 ? -26.927 -15.917 -40.700 1.00 74.62 484 ASP A N 1
ATOM 3924 C CA . ASP A 1 484 ? -26.018 -14.764 -40.670 1.00 74.62 484 ASP A CA 1
ATOM 3925 C C . ASP A 1 484 ? -26.269 -13.822 -41.855 1.00 74.62 484 ASP A C 1
ATOM 3927 O O . ASP A 1 484 ? -26.452 -12.616 -41.679 1.00 74.62 484 ASP A O 1
ATOM 3931 N N . ARG A 1 485 ? -26.392 -14.373 -43.069 1.00 77.25 485 ARG A N 1
ATOM 3932 C CA . ARG A 1 485 ? -26.686 -13.585 -44.270 1.00 77.25 485 ARG A CA 1
ATOM 3933 C C . ARG A 1 485 ? -28.007 -12.829 -44.148 1.00 77.25 485 ARG A C 1
ATOM 3935 O O . ARG A 1 485 ? -28.065 -11.647 -44.480 1.00 77.25 485 ARG A O 1
ATOM 3942 N N . GLU A 1 486 ? -29.067 -13.478 -43.671 1.00 84.94 486 GLU A N 1
ATOM 3943 C CA . GLU A 1 486 ? -30.368 -12.830 -43.471 1.00 84.94 486 GLU A CA 1
ATOM 3944 C C . GLU A 1 486 ? -30.304 -11.733 -42.394 1.00 84.94 486 GLU A C 1
ATOM 3946 O O . GLU A 1 486 ? -30.911 -10.670 -42.550 1.00 84.94 486 GLU A O 1
ATOM 3951 N N . GLN A 1 487 ? -29.533 -11.944 -41.323 1.00 78.75 487 GLN A N 1
ATOM 3952 C CA . GLN A 1 487 ? -29.287 -10.925 -40.301 1.00 78.75 487 GLN A CA 1
ATOM 3953 C C . GLN A 1 487 ? -28.520 -9.722 -40.863 1.00 78.75 487 GLN A C 1
ATOM 3955 O O . GLN A 1 487 ? -28.944 -8.586 -40.634 1.00 78.75 487 GLN A O 1
ATOM 3960 N N . ARG A 1 488 ? -27.458 -9.947 -41.652 1.00 79.94 488 ARG A N 1
ATOM 3961 C CA . ARG A 1 488 ? -26.716 -8.880 -42.347 1.00 79.94 488 ARG A CA 1
ATOM 3962 C C . ARG A 1 488 ? -27.627 -8.095 -43.295 1.00 79.94 488 ARG A C 1
ATOM 3964 O O . ARG A 1 488 ? -27.599 -6.867 -43.268 1.00 79.94 488 ARG A O 1
ATOM 3971 N N . TYR A 1 489 ? -28.500 -8.770 -44.051 1.00 83.88 489 TYR A N 1
ATOM 3972 C CA . TYR A 1 489 ? -29.503 -8.099 -44.889 1.00 83.88 489 TYR A CA 1
ATOM 3973 C C . TYR A 1 489 ? -30.461 -7.232 -44.068 1.00 83.88 489 TYR A C 1
ATOM 3975 O O . TYR A 1 489 ? -30.674 -6.073 -44.413 1.00 83.88 489 TYR A O 1
ATOM 3983 N N . LYS A 1 490 ? -30.999 -7.746 -42.955 1.00 86.00 490 LYS A N 1
ATOM 3984 C CA . LYS A 1 490 ? -31.888 -6.973 -42.067 1.00 86.00 490 LYS A CA 1
ATOM 3985 C C . LYS A 1 490 ? -31.191 -5.755 -41.456 1.00 86.00 490 LYS A C 1
ATOM 3987 O O . LYS A 1 490 ? -31.828 -4.723 -41.265 1.00 86.00 490 LYS A O 1
ATOM 3992 N N . LEU A 1 491 ? -29.906 -5.860 -41.119 1.00 81.50 491 LEU A N 1
ATOM 3993 C CA . LEU A 1 491 ? -29.119 -4.731 -40.615 1.00 81.50 491 LEU A CA 1
ATOM 3994 C C . LEU A 1 491 ? -28.869 -3.688 -41.710 1.00 81.50 491 LEU A C 1
ATOM 3996 O O . LEU A 1 491 ? -29.085 -2.503 -41.464 1.00 81.50 491 LEU A O 1
ATOM 4000 N N . ALA A 1 492 ? -28.493 -4.120 -42.915 1.00 81.94 492 ALA A N 1
ATOM 4001 C CA . ALA A 1 492 ? -28.321 -3.232 -44.063 1.00 81.94 492 ALA A CA 1
ATOM 4002 C C . ALA A 1 492 ? -29.624 -2.491 -44.402 1.00 81.94 492 ALA A C 1
ATOM 4004 O O . ALA A 1 492 ? -29.610 -1.279 -44.597 1.00 81.94 492 ALA A O 1
ATOM 4005 N N . ASP A 1 493 ? -30.759 -3.188 -44.376 1.00 88.69 493 ASP A N 1
ATOM 4006 C CA . ASP A 1 493 ? -32.077 -2.600 -44.623 1.00 88.69 493 ASP A CA 1
ATOM 4007 C C . ASP A 1 493 ? -32.468 -1.562 -43.558 1.00 88.69 493 ASP A C 1
ATOM 4009 O O . ASP A 1 493 ? -33.012 -0.508 -43.880 1.00 88.69 493 ASP A O 1
ATOM 4013 N N . LYS A 1 494 ? -32.107 -1.783 -42.286 1.00 87.00 494 LYS A N 1
ATOM 4014 C CA . LYS A 1 494 ? -32.276 -0.773 -41.225 1.00 87.00 494 LYS A CA 1
ATOM 4015 C C . LYS A 1 494 ? -31.426 0.470 -41.463 1.00 87.00 494 LYS A C 1
ATOM 4017 O O . LYS A 1 494 ? -31.915 1.576 -41.238 1.00 87.00 494 LYS A O 1
ATOM 4022 N N . VAL A 1 495 ? -30.176 0.305 -41.897 1.00 83.38 495 VAL A N 1
ATOM 4023 C CA . VAL A 1 495 ? -29.291 1.435 -42.223 1.00 83.38 495 VAL A CA 1
ATOM 4024 C C . VAL A 1 495 ? -29.843 2.203 -43.419 1.00 83.38 495 VAL A C 1
ATOM 4026 O O . VAL A 1 495 ? -29.947 3.425 -43.349 1.00 83.38 495 VAL A O 1
ATOM 4029 N N . LEU A 1 496 ? -30.273 1.505 -44.473 1.00 84.38 496 LEU A N 1
ATOM 4030 C CA . LEU A 1 496 ? -30.924 2.111 -45.636 1.00 84.38 496 LEU A CA 1
ATOM 4031 C C . LEU A 1 496 ? -32.198 2.853 -45.233 1.00 84.38 496 LEU A C 1
ATOM 4033 O O . LEU A 1 496 ? -32.352 4.022 -45.564 1.00 84.38 496 LEU A O 1
ATOM 4037 N N . THR A 1 497 ? -33.062 2.226 -44.437 1.00 89.94 497 THR A N 1
ATOM 4038 C CA . THR A 1 497 ? -34.276 2.855 -43.902 1.00 89.94 497 THR A CA 1
ATOM 4039 C C . THR A 1 497 ? -33.936 4.114 -43.109 1.00 89.94 497 THR A C 1
ATOM 4041 O O . THR A 1 497 ? -34.565 5.152 -43.304 1.00 89.94 497 THR A O 1
ATOM 4044 N N . TRP A 1 498 ? -32.922 4.065 -42.240 1.00 87.06 498 TRP A N 1
ATOM 4045 C CA . TRP A 1 498 ? -32.475 5.231 -41.484 1.00 87.06 498 TRP A CA 1
ATOM 4046 C C . TRP A 1 498 ? -31.911 6.324 -42.392 1.00 87.06 498 TRP A C 1
ATOM 4048 O O . TRP A 1 498 ? -32.246 7.484 -42.190 1.00 87.06 498 TRP A O 1
ATOM 4058 N N . LEU A 1 499 ? -31.121 6.000 -43.414 1.00 82.75 499 LEU A N 1
ATOM 4059 C CA . LEU A 1 499 ? -30.630 6.983 -44.383 1.00 82.75 499 LEU A CA 1
ATOM 4060 C C . LEU A 1 499 ? -31.796 7.635 -45.135 1.00 82.75 499 LEU A C 1
ATOM 4062 O O . LEU A 1 499 ? -31.913 8.859 -45.156 1.00 82.75 499 LEU A O 1
ATOM 4066 N N . SER A 1 500 ? -32.708 6.824 -45.668 1.00 84.00 500 SER A N 1
ATOM 4067 C CA . SER A 1 500 ? -33.817 7.259 -46.521 1.00 84.00 500 SER A CA 1
ATOM 4068 C C . SER A 1 500 ? -34.993 7.887 -45.768 1.00 84.00 500 SER A C 1
ATOM 4070 O O . SER A 1 500 ? -35.810 8.562 -46.389 1.00 84.00 500 SER A O 1
ATOM 4072 N N . ALA A 1 501 ? -35.088 7.724 -44.443 1.00 89.12 501 ALA A N 1
ATOM 4073 C CA . ALA A 1 501 ? -36.200 8.244 -43.639 1.00 89.12 501 ALA A CA 1
ATOM 4074 C C . ALA A 1 501 ? -36.339 9.777 -43.675 1.00 89.12 501 ALA A C 1
ATOM 4076 O O . ALA A 1 501 ? -37.408 10.300 -43.373 1.00 89.12 501 ALA A O 1
ATOM 4077 N N . ASN A 1 502 ? -35.268 10.510 -43.999 1.00 88.38 502 ASN A N 1
ATOM 4078 C CA . ASN A 1 502 ? -35.331 11.954 -44.216 1.00 88.38 502 ASN A CA 1
ATOM 4079 C C . ASN A 1 502 ? -34.380 12.360 -45.359 1.00 88.38 502 ASN A C 1
ATOM 4081 O O . ASN A 1 502 ? -33.182 12.508 -45.110 1.00 88.38 502 ASN A O 1
ATOM 4085 N N . PRO A 1 503 ? -34.900 12.591 -46.580 1.00 85.19 503 PRO A N 1
ATOM 4086 C CA . PRO A 1 503 ? -34.104 12.952 -47.755 1.00 85.19 503 PRO A CA 1
ATOM 4087 C C . PRO A 1 503 ? -33.214 14.185 -47.563 1.00 85.19 503 PRO A C 1
ATOM 4089 O O . PRO A 1 503 ? -32.132 14.256 -48.138 1.00 85.19 503 PRO A O 1
ATOM 4092 N N . HIS A 1 504 ? -33.630 15.138 -46.724 1.00 87.19 504 HIS A N 1
ATOM 4093 C CA . HIS A 1 504 ? -32.858 16.355 -46.462 1.00 87.19 504 HIS A CA 1
ATOM 4094 C C . HIS A 1 504 ? -31.675 16.129 -45.512 1.00 87.19 504 HIS A C 1
ATOM 4096 O O . HIS A 1 504 ? -30.761 16.943 -45.493 1.00 87.19 504 HIS A O 1
ATOM 4102 N N . ALA A 1 505 ? -31.674 15.032 -44.748 1.00 85.12 505 ALA A N 1
ATOM 4103 C CA . ALA A 1 505 ? -30.619 14.693 -43.791 1.00 85.12 505 ALA A CA 1
ATOM 4104 C C . ALA A 1 505 ? -29.665 13.603 -44.309 1.00 85.12 505 ALA A C 1
ATOM 4106 O O . ALA A 1 505 ? -28.786 13.166 -43.570 1.00 85.12 505 ALA A O 1
ATOM 4107 N N . VAL A 1 506 ? -29.834 13.131 -45.552 1.00 86.00 506 VAL A N 1
ATOM 4108 C CA . VAL A 1 506 ? -29.024 12.036 -46.117 1.00 86.00 506 VAL A CA 1
ATOM 4109 C C . VAL A 1 506 ? -27.538 12.384 -46.089 1.00 86.00 506 VAL A C 1
ATOM 4111 O O . VAL A 1 506 ? -26.748 11.578 -45.612 1.00 86.00 506 VAL A O 1
ATOM 4114 N N . TYR A 1 507 ? -27.163 13.589 -46.525 1.00 80.06 507 TYR A N 1
ATOM 4115 C CA . TYR A 1 507 ? -25.763 14.026 -46.534 1.00 80.06 507 TYR A CA 1
ATOM 4116 C C . TYR A 1 507 ? -25.152 14.064 -45.128 1.00 80.06 507 TYR A C 1
ATOM 4118 O O . TYR A 1 507 ? -24.070 13.520 -44.922 1.00 80.06 507 TYR A O 1
ATOM 4126 N N . ASP A 1 508 ? -25.867 14.613 -44.144 1.00 82.56 508 ASP A N 1
ATOM 4127 C CA . ASP A 1 508 ? -25.393 14.662 -42.755 1.00 82.56 508 ASP A CA 1
ATOM 4128 C C . ASP A 1 508 ? -25.272 13.261 -42.142 1.00 82.56 508 ASP A C 1
ATOM 4130 O O . ASP A 1 508 ? -24.324 12.968 -41.414 1.00 82.56 508 ASP A O 1
ATOM 4134 N N . ARG A 1 509 ? -26.210 12.363 -42.463 1.00 83.62 509 ARG A N 1
ATOM 4135 C CA . ARG A 1 509 ? -26.199 10.972 -41.995 1.00 83.62 509 ARG A CA 1
ATOM 4136 C C . ARG A 1 509 ? -25.078 10.148 -42.628 1.00 83.62 509 ARG A C 1
ATOM 4138 O O . ARG A 1 509 ? -24.457 9.354 -41.925 1.00 83.62 509 ARG A O 1
ATOM 4145 N N . VAL A 1 510 ? -24.797 10.347 -43.917 1.00 81.88 510 VAL A N 1
ATOM 4146 C CA . VAL A 1 510 ? -23.653 9.727 -44.606 1.00 81.88 510 VAL A CA 1
ATOM 4147 C C . VAL A 1 510 ? -22.342 10.232 -44.010 1.00 81.88 510 VAL A C 1
ATOM 4149 O O . VAL A 1 510 ? -21.492 9.420 -43.662 1.00 81.88 510 VAL A O 1
ATOM 4152 N N . LYS A 1 511 ? -22.214 11.543 -43.781 1.00 76.81 511 LYS A N 1
ATOM 4153 C CA . LYS A 1 511 ? -21.030 12.130 -43.140 1.00 76.81 511 LYS A CA 1
ATOM 4154 C C . LYS A 1 511 ? -20.818 11.609 -41.714 1.00 76.81 511 LYS A C 1
ATOM 4156 O O . LYS A 1 511 ? -19.693 11.335 -41.306 1.00 76.81 511 LYS A O 1
ATOM 4161 N N . ALA A 1 512 ? -21.898 11.421 -40.954 1.00 77.00 512 ALA A N 1
ATOM 4162 C CA . ALA A 1 512 ? -21.831 10.817 -39.625 1.00 77.00 512 ALA A CA 1
ATOM 4163 C C . ALA A 1 512 ? -21.372 9.348 -39.671 1.00 77.00 512 ALA A C 1
ATOM 4165 O O . ALA A 1 512 ? -20.616 8.928 -38.795 1.00 77.00 512 ALA A O 1
ATOM 4166 N N . LEU A 1 513 ? -21.794 8.575 -40.681 1.00 75.62 513 LEU A N 1
ATOM 4167 C CA . LEU A 1 513 ? -21.311 7.205 -40.897 1.00 75.62 513 LEU A CA 1
ATOM 4168 C C . LEU A 1 513 ? -19.828 7.186 -41.268 1.00 75.62 513 LEU A C 1
ATOM 4170 O O . LEU A 1 513 ? -19.079 6.427 -40.665 1.00 75.62 513 LEU A O 1
ATOM 4174 N N . GLU A 1 514 ? -19.406 8.047 -42.193 1.00 72.19 514 GLU A N 1
ATOM 4175 C CA . GLU A 1 514 ? -18.009 8.198 -42.612 1.00 72.19 514 GLU A CA 1
ATOM 4176 C C . GLU A 1 514 ? -17.091 8.497 -41.417 1.00 72.19 514 GLU A C 1
ATOM 4178 O O . GLU A 1 514 ? -16.129 7.772 -41.167 1.00 72.19 514 GLU A O 1
ATOM 4183 N N . SER A 1 515 ? -17.473 9.477 -40.591 1.00 70.94 515 SER A N 1
ATOM 4184 C CA . SER A 1 515 ? -16.739 9.829 -39.368 1.00 70.94 515 SER A CA 1
ATOM 4185 C C . SER A 1 515 ? -16.736 8.704 -38.324 1.00 70.94 515 SER A C 1
ATOM 4187 O O . SER A 1 515 ? -15.769 8.546 -37.585 1.00 70.94 515 SER A O 1
ATOM 4189 N N . SER A 1 516 ? -17.819 7.923 -38.231 1.00 68.50 516 SER A N 1
ATOM 4190 C CA . SER A 1 516 ? -17.943 6.838 -37.242 1.00 68.50 516 SER A CA 1
ATOM 4191 C C . SER A 1 516 ? -17.181 5.576 -37.642 1.00 68.50 516 SER A C 1
ATOM 4193 O O . SER A 1 516 ? -16.761 4.816 -36.771 1.00 68.50 516 SER A O 1
ATOM 4195 N N . LEU A 1 517 ? -17.023 5.340 -38.946 1.00 67.44 517 LEU A N 1
ATOM 4196 C CA . LEU A 1 517 ? -16.255 4.226 -39.500 1.00 67.44 517 LEU A CA 1
ATOM 4197 C C . LEU A 1 517 ? -14.756 4.544 -39.603 1.00 67.44 517 LEU A C 1
ATOM 4199 O O . LEU A 1 517 ? -13.972 3.635 -39.855 1.00 67.44 517 LEU A O 1
ATOM 4203 N N . GLY A 1 518 ? -14.364 5.794 -39.330 1.00 61.34 518 GLY A N 1
ATOM 4204 C CA . GLY A 1 518 ? -12.967 6.214 -39.262 1.00 61.34 518 GLY A CA 1
ATOM 4205 C C . GLY A 1 518 ? -12.291 6.285 -40.627 1.00 61.34 518 GLY A C 1
ATOM 4206 O O . GLY A 1 518 ? -11.112 5.966 -40.715 1.00 61.34 518 GLY A O 1
ATOM 4207 N N . PHE A 1 519 ? -13.036 6.648 -41.674 1.00 66.06 519 PHE A N 1
ATOM 4208 C CA . PHE A 1 519 ? -12.461 6.888 -42.995 1.00 66.06 519 PHE A CA 1
ATOM 4209 C C . PHE A 1 519 ? -11.776 8.256 -43.028 1.00 66.06 519 PHE A C 1
ATOM 4211 O O . PHE A 1 519 ? -12.404 9.261 -42.680 1.00 66.06 519 PHE A O 1
ATOM 4218 N N . ASP A 1 520 ? -10.513 8.290 -43.450 1.00 63.00 520 ASP A N 1
ATOM 4219 C CA . ASP A 1 520 ? -9.767 9.533 -43.650 1.00 63.00 520 ASP A CA 1
ATOM 4220 C C . ASP A 1 520 ? -9.923 10.038 -45.099 1.00 63.00 520 ASP A C 1
ATOM 4222 O O . ASP A 1 520 ? -10.161 9.279 -46.044 1.00 63.00 520 ASP A O 1
ATOM 4226 N N . GLU A 1 521 ? -9.805 11.354 -45.298 1.00 54.22 521 GLU A N 1
ATOM 4227 C CA . GLU A 1 521 ? -9.949 11.969 -46.621 1.00 54.22 521 GLU A CA 1
ATOM 4228 C C . GLU A 1 521 ? -8.825 11.493 -47.562 1.00 54.22 521 GLU A C 1
ATOM 4230 O O . GLU A 1 521 ? -7.648 11.782 -47.349 1.00 54.22 521 GLU A O 1
ATOM 4235 N N . GLY A 1 522 ? -9.195 10.760 -48.618 1.00 61.47 522 GLY A N 1
ATOM 4236 C CA . GLY A 1 522 ? -8.255 10.156 -49.573 1.00 61.47 522 GLY A CA 1
ATOM 4237 C C . GLY A 1 522 ? -8.130 8.635 -49.469 1.00 61.47 522 GLY A C 1
ATOM 4238 O O . GLY A 1 522 ? -7.513 8.025 -50.346 1.00 61.47 522 GLY A O 1
ATOM 4239 N N . ASP A 1 523 ? -8.757 8.017 -48.471 1.00 56.66 523 ASP A N 1
ATOM 4240 C CA . ASP A 1 523 ? -8.829 6.566 -48.372 1.00 56.66 523 ASP A CA 1
ATOM 4241 C C . ASP A 1 523 ? -9.611 5.954 -49.548 1.00 56.66 523 ASP A C 1
ATOM 4243 O O . ASP A 1 523 ? -10.764 6.298 -49.821 1.00 56.66 523 ASP A O 1
ATOM 4247 N N . GLN A 1 524 ? -8.995 4.990 -50.235 1.00 53.34 524 GLN A N 1
ATOM 4248 C CA . GLN A 1 524 ? -9.662 4.155 -51.232 1.00 53.34 524 GLN A CA 1
ATOM 4249 C C . GLN A 1 524 ? -9.818 2.742 -50.686 1.00 53.34 524 GLN A C 1
ATOM 4251 O O . GLN A 1 524 ? -8.864 1.969 -50.665 1.00 53.34 524 GLN A O 1
ATOM 4256 N N . TRP A 1 525 ? -11.041 2.403 -50.292 1.00 52.00 525 TRP A N 1
ATOM 4257 C CA . TRP A 1 525 ? -11.399 1.053 -49.878 1.00 52.00 525 TRP A CA 1
ATOM 4258 C C . TRP A 1 525 ? -12.157 0.351 -51.000 1.00 52.00 525 TRP A C 1
ATOM 4260 O O . TRP A 1 525 ? -13.103 0.899 -51.577 1.00 52.00 525 TRP A O 1
ATOM 4270 N N . VAL A 1 526 ? -11.762 -0.875 -51.318 1.00 48.34 526 VAL A N 1
ATOM 4271 C CA . VAL A 1 526 ? -12.481 -1.711 -52.276 1.00 48.34 526 VAL A CA 1
ATOM 4272 C C . VAL A 1 526 ? -13.603 -2.422 -51.518 1.00 48.34 526 VAL A C 1
ATOM 4274 O O . VAL A 1 526 ? -13.432 -2.850 -50.384 1.00 48.34 526 VAL A O 1
ATOM 4277 N N . LEU A 1 527 ? -14.772 -2.605 -52.138 1.00 45.34 527 LEU A N 1
ATOM 4278 C CA . LEU A 1 527 ? -15.900 -3.343 -51.537 1.00 45.34 527 LEU A CA 1
ATOM 4279 C C . LEU A 1 527 ? -15.514 -4.758 -51.049 1.00 45.34 527 LEU A C 1
ATOM 4281 O O . LEU A 1 527 ? -16.165 -5.302 -50.160 1.00 45.34 527 LEU A O 1
ATOM 4285 N N . SER A 1 528 ? -14.449 -5.340 -51.614 1.00 50.72 528 SER A N 1
ATOM 4286 C CA . SER A 1 528 ? -13.843 -6.600 -51.174 1.00 50.72 528 SER A CA 1
ATOM 4287 C C . SER A 1 528 ? -13.205 -6.532 -49.789 1.00 50.72 528 SER A C 1
ATOM 4289 O O . SER A 1 528 ? -13.169 -7.552 -49.112 1.00 50.72 528 SER A O 1
ATOM 4291 N N . ASP A 1 529 ? -12.748 -5.360 -49.351 1.00 48.09 529 ASP A N 1
ATOM 4292 C CA . ASP A 1 529 ? -12.068 -5.170 -48.064 1.00 48.09 529 ASP A CA 1
ATOM 4293 C C . ASP A 1 529 ? -13.045 -5.298 -46.883 1.00 48.09 529 ASP A C 1
ATOM 4295 O O . ASP A 1 529 ? -12.638 -5.560 -45.754 1.00 48.09 529 ASP A O 1
ATOM 4299 N N . PHE A 1 530 ? -14.351 -5.186 -47.159 1.00 51.09 530 PHE A N 1
ATOM 4300 C CA . PHE A 1 530 ? -15.442 -5.352 -46.192 1.00 51.09 530 PHE A CA 1
ATOM 4301 C C . PHE A 1 530 ? -16.273 -6.623 -46.422 1.00 51.09 530 PHE A C 1
ATOM 4303 O O . PHE A 1 530 ? -17.225 -6.892 -45.684 1.00 51.09 530 PHE A O 1
ATOM 4310 N N . ALA A 1 531 ? -15.960 -7.401 -47.460 1.00 45.31 531 ALA A N 1
ATOM 4311 C CA . ALA A 1 531 ? -16.643 -8.652 -47.740 1.00 45.31 531 ALA A CA 1
ATOM 4312 C C . ALA A 1 531 ? -15.934 -9.800 -47.005 1.00 45.31 531 ALA A C 1
ATOM 4314 O O . ALA A 1 531 ? -14.900 -10.282 -47.455 1.00 45.31 531 ALA A O 1
ATOM 4315 N N . ASP A 1 532 ? -16.540 -10.317 -45.930 1.00 45.44 532 ASP A N 1
ATOM 4316 C CA . ASP A 1 532 ? -16.145 -11.570 -45.245 1.00 45.44 532 ASP A CA 1
ATOM 4317 C C . ASP A 1 532 ? -16.340 -12.834 -46.118 1.00 45.44 532 ASP A C 1
ATOM 4319 O O . ASP A 1 532 ? -16.663 -13.920 -45.633 1.00 45.44 532 ASP A O 1
ATOM 4323 N N . ILE A 1 533 ? -16.192 -12.732 -47.435 1.00 39.78 533 ILE A N 1
ATOM 4324 C CA . ILE A 1 533 ? -16.181 -13.893 -48.311 1.00 39.78 533 ILE A CA 1
ATOM 4325 C C . ILE A 1 533 ? -14.740 -14.046 -48.773 1.00 39.78 533 ILE A C 1
ATOM 4327 O O . ILE A 1 533 ? -14.357 -13.404 -49.752 1.00 39.78 533 ILE A O 1
ATOM 4331 N N . PRO A 1 534 ? -13.925 -14.909 -48.133 1.00 38.47 534 PRO A N 1
ATOM 4332 C CA . PRO A 1 534 ? -12.717 -15.346 -48.792 1.00 38.47 534 PRO A CA 1
ATOM 4333 C C . PRO A 1 534 ? -13.190 -16.039 -50.065 1.00 38.47 534 PRO A C 1
ATOM 4335 O O . PRO A 1 534 ? -13.844 -17.087 -50.017 1.00 38.47 534 PRO A O 1
ATOM 4338 N N . THR A 1 535 ? -12.914 -15.429 -51.216 1.00 38.31 535 THR A N 1
ATOM 4339 C CA . THR A 1 535 ? -13.004 -16.102 -52.504 1.00 38.31 535 THR A CA 1
ATOM 4340 C C . THR A 1 535 ? -12.152 -17.353 -52.378 1.00 38.31 535 THR A C 1
ATOM 4342 O O . THR A 1 535 ? -10.925 -17.293 -52.378 1.00 38.31 535 THR A O 1
ATOM 4345 N N . ARG A 1 536 ? -12.812 -18.494 -52.158 1.00 40.16 536 ARG A N 1
ATOM 4346 C CA . ARG A 1 536 ? -12.189 -19.810 -52.063 1.00 40.16 536 ARG A CA 1
ATOM 4347 C C . ARG A 1 536 ? -11.599 -20.143 -53.427 1.00 40.16 536 ARG A C 1
ATOM 4349 O O . ARG A 1 536 ? -12.205 -20.831 -54.238 1.00 40.16 536 ARG A O 1
ATOM 4356 N N . THR A 1 537 ? -10.386 -19.680 -53.655 1.00 41.25 537 THR A N 1
ATOM 4357 C CA . THR A 1 537 ? -9.481 -20.227 -54.653 1.00 41.25 537 THR A CA 1
ATOM 4358 C C . THR A 1 537 ? -8.329 -20.861 -53.890 1.00 41.25 537 THR A C 1
ATOM 4360 O O . THR A 1 537 ? -7.380 -20.179 -53.521 1.00 41.25 537 THR A O 1
ATOM 4363 N N . GLY A 1 538 ? -8.433 -22.167 -53.613 1.00 42.41 538 GLY A N 1
ATOM 4364 C CA . GLY A 1 538 ? -7.226 -22.988 -53.457 1.00 42.41 538 GLY A CA 1
ATOM 4365 C C . GLY A 1 538 ? -7.028 -23.849 -52.207 1.00 42.41 538 GLY A C 1
ATOM 4366 O O . GLY A 1 538 ? -5.976 -24.469 -52.132 1.00 42.41 538 GLY A O 1
ATOM 4367 N N . VAL A 1 539 ? -7.965 -23.977 -51.258 1.00 37.09 539 VAL A N 1
ATOM 4368 C CA . VAL A 1 539 ? -7.773 -24.920 -50.129 1.00 37.09 539 VAL A CA 1
ATOM 4369 C C . VAL A 1 539 ? -8.920 -25.924 -50.060 1.00 37.09 539 VAL A C 1
ATOM 4371 O O . VAL A 1 539 ? -10.083 -25.549 -49.890 1.00 37.09 539 VAL A O 1
ATOM 4374 N N . GLY A 1 540 ? -8.574 -27.200 -50.262 1.00 39.03 540 GLY A N 1
ATOM 4375 C CA . GLY A 1 540 ? -9.488 -28.341 -50.269 1.00 39.03 540 GLY A CA 1
ATOM 4376 C C . GLY A 1 540 ? -10.369 -28.407 -49.021 1.00 39.03 540 GLY A C 1
ATOM 4377 O O . GLY A 1 540 ? -9.990 -27.956 -47.940 1.00 39.03 540 GLY A O 1
ATOM 4378 N N . ARG A 1 541 ? -11.582 -28.945 -49.191 1.00 34.09 541 ARG A N 1
ATOM 4379 C CA . ARG A 1 541 ? -12.544 -29.142 -48.098 1.00 34.09 541 ARG A CA 1
ATOM 4380 C C . ARG A 1 541 ? -11.894 -29.953 -46.962 1.00 34.09 541 ARG A C 1
ATOM 4382 O O . ARG A 1 541 ? -11.303 -30.986 -47.261 1.00 34.09 541 ARG A O 1
ATOM 4389 N N . PRO A 1 542 ? -12.039 -29.548 -45.689 1.00 40.47 542 PRO A N 1
ATOM 4390 C CA . PRO A 1 542 ? -11.765 -30.444 -44.573 1.00 40.47 542 PRO A CA 1
ATOM 4391 C C . PRO A 1 542 ? -12.758 -31.611 -44.612 1.00 40.47 542 PRO A C 1
ATOM 4393 O O . PRO A 1 542 ? -13.943 -31.395 -44.887 1.00 40.47 542 PRO A O 1
ATOM 4396 N N . ASP A 1 543 ? -12.276 -32.825 -44.349 1.00 40.12 543 ASP A N 1
ATOM 4397 C CA . ASP A 1 543 ? -13.115 -34.022 -44.266 1.00 40.12 543 ASP A CA 1
ATOM 4398 C C . ASP A 1 543 ? -14.203 -33.888 -43.189 1.00 40.12 543 ASP A C 1
ATOM 4400 O O . ASP A 1 543 ? -14.037 -33.199 -42.177 1.00 40.12 543 ASP A O 1
ATOM 4404 N N . SER A 1 544 ? -15.335 -34.557 -43.421 1.00 40.59 544 SER A N 1
ATOM 4405 C CA . SER A 1 544 ? -16.489 -34.554 -42.522 1.00 40.59 544 SER A CA 1
ATOM 4406 C C . SER A 1 544 ? -16.144 -35.130 -41.149 1.00 40.59 544 SER A C 1
ATOM 4408 O O . SER A 1 544 ? -15.422 -36.121 -41.042 1.00 40.59 544 SER A O 1
ATOM 4410 N N . ILE A 1 545 ? -16.754 -34.553 -40.112 1.00 38.62 545 ILE A N 1
ATOM 4411 C CA . ILE A 1 545 ? -16.588 -34.910 -38.693 1.00 38.62 545 ILE A CA 1
ATOM 4412 C C . ILE A 1 545 ? -16.822 -36.404 -38.391 1.00 38.62 545 ILE A C 1
ATOM 4414 O O . ILE A 1 545 ? -16.274 -36.903 -37.421 1.00 38.62 545 ILE A O 1
ATOM 4418 N N . GLU A 1 546 ? -17.527 -37.154 -39.240 1.00 40.56 546 GLU A N 1
ATOM 4419 C CA . GLU A 1 546 ? -17.688 -38.612 -39.089 1.00 40.56 546 GLU A CA 1
ATOM 4420 C C . GLU A 1 546 ? -16.397 -39.429 -39.306 1.00 40.56 546 GLU A C 1
ATOM 4422 O O . GLU A 1 546 ? -16.388 -40.635 -39.073 1.00 40.56 546 GLU A O 1
ATOM 4427 N N . LYS A 1 547 ? -15.298 -38.802 -39.745 1.00 42.03 547 LYS A N 1
ATOM 4428 C CA . LYS A 1 547 ? -13.977 -39.441 -39.892 1.00 42.03 547 LYS A CA 1
ATOM 4429 C C . LYS A 1 547 ? -12.927 -38.956 -38.879 1.00 42.03 547 LYS A C 1
ATOM 4431 O O . LYS A 1 547 ? -11.736 -39.151 -39.123 1.00 42.03 547 LYS A O 1
ATOM 4436 N N . ARG A 1 548 ? -13.333 -38.325 -37.772 1.00 39.16 548 ARG A N 1
ATOM 4437 C CA . ARG A 1 548 ? -12.437 -37.974 -36.655 1.00 39.16 548 ARG A CA 1
ATOM 4438 C C . ARG A 1 548 ? -12.733 -38.768 -35.399 1.00 39.16 548 ARG A C 1
ATOM 4440 O O . ARG A 1 548 ? -13.929 -38.931 -35.086 1.00 39.16 548 ARG A O 1
#

Sequence (548 aa):
TSPEYPVMVRALTRSQWIRVLARGYAVECVTPDKNWTQEQLEELFDEVGRRYQSSTGSVDRKWRMDLLDAYAYMRSTDRRGFQAKEAVMNGLLNRYPLSDEGYIAVAAHIFWNNWGSLTSMFMRINEFLEKIASDDHDPAILTHWAGVRFLLDSQRKKVHESRQSRVFPRVDWSDFKLIHQNGWHVLSYEPGRGGGGEQLETIQASMLEMVLPILPHRLSEDWRKSIESIDILDIPGMRAGRQGAEQGKRTRADTVDEQMEIVKRGKVAYLFERYTDELLIQTLLLLARGGNLEVTAQMKFHIDKWGKARYGEEVWPTKVKDELPALFLGITGIDEEFRNREEYADPGLYETRLSQLADALGNVMTDFGGRGRPFSNVFPIRYPGTWDTNDRQRAESGAEKWNHAHKAFLAAKMVQRYVADPDRKWKSAMDDSDGCLSLISAGWREVTTALRKQNQLEQSIDDTYRKLLQLSRGWVVNADSNVDREQRYKLADKVLTWLSANPHAVYDRVKALESSLGFDEGDQWVLSDFADIPTRTGVGRPDSIEKR

pLDDT: mean 85.46, std 13.14, range [31.83, 98.06]

Secondary structure (DSSP, 8-state):
--TT--EEEEEPPHHHHHHHHHHHHHHHB---S----HHHHHHHHHHHHHHSB-TT----HHHHHHHHHHHHHHHHH-TTT--S-HHHHHHHHHHS-B-HHHHHHHHHHHHHTT-HHHHHHHHHHHHHHHHT--SSSSSEEEE-HHHHHHHH-TT--SEEE-TT-SS-SEEEGGGEEEEEETTEEEEEE-TTT------HHHHHHHEEEEE----GGGS-HHHHHHHTT------TT---S--SSS-S-BS---SHHHHHHHHHHHHHHHHHHHHHHTT---SEEEEEESS--TTHHHHHHHHHHHHHHHH-TTTTTTT---SS-SEEEEEE-TTHHHHT-SSPPPHHHHHHHHHHHHHHHTHHHHH-SSTT----BEEEE--BTTTBPPHHHHHHT-HHHHHHHHHHHHH-HHHHHHBSSHHHHHHHHH-TTTTTHHHHHHHHHHH--HHHHHHHHHHHHHHHHHHHHHHHTTT---SSHHHHHHHHHHHHHHHHHHHHT-GGGHHHHHHHHHHHHT--TT----GGGG-------S-PPPPPGGG-